Protein AF-A0A960ZV33-F1 (afdb_monomer_lite)

Sequence (468 aa):
MAAPETHPREHVETIKRLLEHYEEGFAFIKELVQNADDALKDSVESGRLHLQWHLPLTNSGFENPLLQGPALIVVNDGPFTKRDRDGLMRMGMGSKAGDDDRIGRFGLGMKAVFHVCEAFFFLESGGDATLRELFCPWHPHQYTEWDINRESPDWKAIDNQVRNMVPHFEKWFAVWIPLRRKKIVHNKKKKKNGDFAYPGDSAVCPPELISAINHQSPTLAQALIFLKNLRTVSFCDGNTLREFVHDPAAKTISPGTRYQQITLPNQPELAEEWKAKPSWPKVFELTNTGGHSVPDKAKWKGAVAVTASKADRVGSLRVFWNVFLPVGKRPAVDETLKSFGWNLNLFLHGYFFLSEDRTSVHGASDGFRDAGEDDPKRIKIAWNKALATSSNGLLPMVPKALGKCFEEESFSNDQIKAVITCLKASDWFGIYQQHVCQTHSLVRNLNVGGWKWRLIESTISKLVFPKF

Foldseek 3Di:
DPDPFFDLVVLVVVLVVLLVLEDFDDLLVLVLLQLQLLLQPVQADAKEKEWEFDAQDDPLVDPQPLPNFTKIKIKILGDDDLVNVVVAQVLSGDDDPPCLLFDDDRHSSVSNLVSFAQKKWKAKQPLPLSRTDIGHSCPPPPDVSNDDDSPDCNVVSVNVVVCVVCVPRPIMIMMIGRTAAPVSDPDWDADPVRHGNGCGVDPFQDVVNVCSVPVCPVFPLVLCVLRRNYFKYWYYRPPDIDIWGQDPVQCDIPPAKHKFKDKFPFDQVVVVVLQPDPLADWHWDQDPVGIDIHGDPFGLIWMKMKMKGFAPAWEWEFEAEDASTGFADGGLATDIQHPLRMYIYIYTYGSADADSSRRGGPCLVQLLPQDDPPDSCRSRSVVNNCQDQPCSHRLCCVQVRVVVVCVVVVPDPVSSVSNVVSCCPRPSCVSCQQRNPVFWEWEWDQDPVGTDTDIDTPPDSDRDDDDD

Structure (mmCIF, N/CA/C/O backbone):
data_AF-A0A960ZV33-F1
#
_entry.id   AF-A0A960ZV33-F1
#
loop_
_atom_site.group_PDB
_atom_site.id
_atom_site.type_symbol
_atom_site.label_atom_id
_atom_site.label_alt_id
_atom_site.label_comp_id
_atom_site.label_asym_id
_atom_site.label_entity_id
_atom_site.label_seq_id
_atom_site.pdbx_PDB_ins_code
_atom_site.Cartn_x
_atom_site.Cartn_y
_atom_site.Cartn_z
_atom_site.occupancy
_atom_site.B_iso_or_equiv
_atom_site.auth_seq_id
_atom_site.auth_comp_id
_atom_site.auth_asym_id
_atom_site.auth_atom_id
_atom_site.pdbx_PDB_model_num
ATOM 1 N N . MET A 1 1 ? 41.469 -5.673 -0.959 1.00 28.66 1 MET A N 1
ATOM 2 C CA . MET A 1 1 ? 40.851 -6.876 -1.557 1.00 28.66 1 MET A CA 1
ATOM 3 C C . MET A 1 1 ? 39.521 -6.455 -2.147 1.00 28.66 1 MET A C 1
ATOM 5 O O . MET A 1 1 ? 38.685 -5.969 -1.395 1.00 28.66 1 MET A O 1
ATOM 9 N N . ALA A 1 2 ? 39.369 -6.535 -3.470 1.00 26.11 2 ALA A N 1
ATOM 10 C CA . ALA A 1 2 ? 38.078 -6.315 -4.116 1.00 26.11 2 ALA A CA 1
ATOM 11 C C . ALA A 1 2 ? 37.074 -7.343 -3.572 1.00 26.11 2 ALA A C 1
ATOM 13 O O . ALA A 1 2 ? 37.441 -8.500 -3.352 1.00 26.11 2 ALA A O 1
ATOM 14 N N . ALA A 1 3 ? 35.846 -6.912 -3.282 1.00 29.03 3 ALA A N 1
ATOM 15 C CA . ALA A 1 3 ? 34.783 -7.839 -2.919 1.00 29.03 3 ALA A CA 1
ATOM 16 C C . ALA A 1 3 ? 34.574 -8.820 -4.090 1.00 29.03 3 ALA A C 1
ATOM 18 O O . ALA A 1 3 ? 34.595 -8.365 -5.233 1.00 29.03 3 ALA A O 1
ATOM 19 N N . PRO A 1 4 ? 34.415 -10.132 -3.842 1.00 32.53 4 PRO A N 1
ATOM 20 C CA . PRO A 1 4 ? 34.131 -11.077 -4.914 1.00 32.53 4 PRO A CA 1
ATOM 21 C C . PRO A 1 4 ? 32.838 -10.651 -5.615 1.00 32.53 4 PRO A C 1
ATOM 23 O O . PRO A 1 4 ? 31.814 -10.460 -4.955 1.00 32.53 4 PRO A O 1
ATOM 26 N N . GLU A 1 5 ? 32.911 -10.452 -6.931 1.00 39.81 5 GLU A N 1
ATOM 27 C CA . GLU A 1 5 ? 31.742 -10.220 -7.774 1.00 39.81 5 GLU A CA 1
ATOM 28 C C . GLU A 1 5 ? 30.816 -11.432 -7.637 1.00 39.81 5 GLU A C 1
ATOM 30 O O . GLU A 1 5 ? 31.175 -12.558 -7.978 1.00 39.81 5 GLU A O 1
ATOM 35 N N . THR A 1 6 ? 29.642 -11.215 -7.054 1.00 49.53 6 THR A N 1
ATOM 36 C CA . THR A 1 6 ? 28.584 -12.219 -6.951 1.00 49.53 6 THR A CA 1
ATOM 37 C C . THR A 1 6 ? 28.122 -12.587 -8.359 1.00 49.53 6 THR A C 1
ATOM 39 O O . THR A 1 6 ? 27.798 -11.716 -9.170 1.00 49.53 6 THR A O 1
ATOM 42 N N . HIS A 1 7 ? 28.116 -13.880 -8.675 1.00 55.59 7 HIS A N 1
ATOM 43 C CA . HIS A 1 7 ? 27.874 -14.356 -10.037 1.00 55.59 7 HIS A CA 1
ATOM 44 C C . HIS A 1 7 ? 26.389 -14.133 -10.414 1.00 55.59 7 HIS A C 1
ATOM 46 O O . HIS A 1 7 ? 25.521 -14.474 -9.610 1.00 55.59 7 HIS A O 1
ATOM 52 N N . PRO A 1 8 ? 26.026 -13.660 -11.628 1.00 61.53 8 PRO A N 1
ATOM 53 C CA . PRO A 1 8 ? 24.629 -13.337 -11.986 1.00 61.53 8 PRO A CA 1
ATOM 54 C C . PRO A 1 8 ? 23.612 -14.481 -11.786 1.00 61.53 8 PRO A C 1
ATOM 56 O O . PRO A 1 8 ? 22.439 -14.265 -11.486 1.00 61.53 8 PRO A O 1
ATOM 59 N N . ARG A 1 9 ? 24.069 -15.739 -11.874 1.00 64.00 9 ARG A N 1
ATOM 60 C CA . ARG A 1 9 ? 23.266 -16.931 -11.528 1.00 64.00 9 ARG A CA 1
ATOM 61 C C . ARG A 1 9 ? 22.828 -16.959 -10.059 1.00 64.00 9 ARG A C 1
ATOM 63 O O . ARG A 1 9 ? 21.682 -17.306 -9.785 1.00 64.00 9 ARG A O 1
ATOM 70 N N . GLU A 1 10 ? 23.696 -16.558 -9.136 1.00 65.12 10 GLU A N 1
ATOM 71 C CA . GLU A 1 10 ? 23.381 -16.475 -7.705 1.00 65.12 10 GLU A CA 1
ATOM 72 C C . GLU A 1 10 ? 22.340 -15.380 -7.432 1.00 65.12 10 GLU A C 1
ATOM 74 O O . GLU A 1 10 ? 21.482 -15.542 -6.561 1.00 65.12 10 GLU A O 1
ATOM 79 N N . HIS A 1 11 ? 22.339 -14.293 -8.215 1.00 66.75 11 HIS A N 1
ATOM 80 C CA . HIS A 1 11 ? 21.313 -13.246 -8.113 1.00 66.75 11 HIS A CA 1
ATOM 81 C C . HIS A 1 11 ? 19.944 -13.769 -8.534 1.00 66.75 11 HIS A C 1
ATOM 83 O O . HIS A 1 11 ? 18.959 -13.560 -7.826 1.00 66.75 11 HIS A O 1
ATOM 89 N N . VAL A 1 12 ? 19.879 -14.500 -9.650 1.00 73.38 12 VAL A N 1
ATOM 90 C CA . VAL A 1 12 ? 18.640 -15.138 -10.117 1.00 73.38 12 VAL A CA 1
ATOM 91 C C . VAL A 1 12 ? 18.127 -16.153 -9.092 1.00 73.38 12 VAL A C 1
ATOM 93 O O . VAL A 1 12 ? 16.929 -16.185 -8.809 1.00 73.38 12 VAL A O 1
ATOM 96 N N . GLU A 1 13 ? 19.003 -16.970 -8.505 1.00 72.19 13 GLU A N 1
ATOM 97 C CA . GLU A 1 13 ? 18.625 -17.912 -7.442 1.00 72.19 13 GLU A CA 1
ATOM 98 C C . GLU A 1 13 ? 18.140 -17.204 -6.176 1.00 72.19 13 GLU A C 1
ATOM 100 O O . GLU A 1 13 ? 17.142 -17.617 -5.586 1.00 72.19 13 GLU A O 1
ATOM 105 N N . THR A 1 14 ? 18.778 -16.097 -5.802 1.00 70.06 14 THR A N 1
ATOM 106 C CA . THR A 1 14 ? 18.346 -15.267 -4.673 1.00 70.06 14 THR A CA 1
ATOM 107 C C . THR A 1 14 ? 16.964 -14.678 -4.925 1.00 70.06 14 THR A C 1
ATOM 109 O O . THR A 1 14 ? 16.094 -14.767 -4.062 1.00 70.06 14 THR A O 1
ATOM 112 N N . ILE A 1 15 ? 16.717 -14.126 -6.118 1.00 72.81 15 ILE A N 1
ATOM 113 C CA . ILE A 1 15 ? 15.390 -13.631 -6.501 1.00 72.81 15 ILE A CA 1
ATOM 114 C C . ILE A 1 15 ? 14.369 -14.768 -6.426 1.00 72.81 15 ILE A C 1
ATOM 116 O O . ILE A 1 15 ? 13.305 -14.574 -5.849 1.00 72.81 15 ILE A O 1
ATOM 120 N N . LYS A 1 16 ? 14.681 -15.968 -6.932 1.00 73.31 16 LYS A N 1
ATOM 121 C CA . LYS A 1 16 ? 13.770 -17.123 -6.843 1.00 73.31 16 LYS A CA 1
ATOM 122 C C . LYS A 1 16 ? 13.408 -17.467 -5.397 1.00 73.31 16 LYS A C 1
ATOM 124 O O . LYS A 1 16 ? 12.221 -17.553 -5.102 1.00 73.31 16 LYS A O 1
ATOM 129 N N . ARG A 1 17 ? 14.399 -17.589 -4.507 1.00 71.31 17 ARG A N 1
ATOM 130 C CA . ARG A 1 17 ? 14.173 -17.867 -3.076 1.00 71.31 17 ARG A CA 1
ATOM 131 C C . ARG A 1 17 ? 13.356 -16.766 -2.402 1.00 71.31 17 ARG A C 1
ATOM 133 O O . ARG A 1 17 ? 12.457 -17.056 -1.622 1.00 71.31 17 ARG A O 1
ATOM 140 N N . LEU A 1 18 ? 13.608 -15.500 -2.736 1.00 69.31 18 LEU A N 1
ATOM 141 C CA . LEU A 1 18 ? 12.805 -14.388 -2.226 1.00 69.31 18 LEU A CA 1
ATOM 142 C C . LEU A 1 18 ? 11.348 -14.513 -2.683 1.00 69.31 18 LEU A C 1
ATOM 144 O O . LEU A 1 18 ? 10.448 -14.487 -1.851 1.00 69.31 18 LEU A O 1
ATOM 148 N N . LEU A 1 19 ? 11.106 -14.725 -3.979 1.00 71.44 19 LEU A N 1
ATOM 149 C CA . LEU A 1 19 ? 9.758 -14.877 -4.541 1.00 71.44 19 LEU A CA 1
ATOM 150 C C . LEU A 1 19 ? 8.978 -16.063 -3.939 1.00 71.44 19 LEU A C 1
ATOM 152 O O . LEU A 1 19 ? 7.749 -16.055 -3.963 1.00 71.44 19 LEU A O 1
ATOM 156 N N . GLU A 1 20 ? 9.642 -17.079 -3.382 1.00 68.94 20 GLU A N 1
ATOM 157 C CA . GLU A 1 20 ? 8.961 -18.164 -2.658 1.00 68.94 20 GLU A CA 1
ATOM 158 C C . GLU A 1 20 ? 8.242 -17.671 -1.396 1.00 68.94 20 GLU A C 1
ATOM 160 O O . GLU A 1 20 ? 7.200 -18.229 -1.044 1.00 68.94 20 GLU A O 1
ATOM 165 N N . HIS A 1 21 ? 8.724 -16.594 -0.781 1.00 62.78 21 HIS A N 1
ATOM 166 C CA . HIS A 1 21 ? 8.163 -16.010 0.438 1.00 62.78 21 HIS A CA 1
ATOM 167 C C . HIS A 1 21 ? 7.150 -14.891 0.154 1.00 62.78 21 HIS A C 1
ATOM 169 O O . HIS A 1 21 ? 6.377 -14.524 1.034 1.00 62.78 21 HIS A O 1
ATOM 175 N N . TYR A 1 22 ? 7.103 -14.378 -1.080 1.00 63.88 22 TYR A N 1
ATOM 176 C CA . TYR A 1 22 ? 6.118 -13.382 -1.496 1.00 63.88 22 TYR A CA 1
ATOM 177 C C . TYR A 1 22 ? 4.822 -14.016 -2.003 1.00 63.88 22 TYR A C 1
ATOM 179 O O . TYR A 1 22 ? 4.771 -15.135 -2.532 1.00 63.88 22 TYR A O 1
ATOM 187 N N . GLU A 1 23 ? 3.739 -13.258 -1.853 1.00 65.25 23 GLU A N 1
ATOM 188 C CA . GLU A 1 23 ? 2.491 -13.567 -2.529 1.00 65.25 23 GLU A CA 1
ATOM 189 C C . GLU A 1 23 ? 2.651 -13.401 -4.048 1.00 65.25 23 GLU A C 1
ATOM 191 O O . GLU A 1 23 ? 3.175 -12.399 -4.532 1.00 65.25 23 GLU A O 1
ATOM 196 N N . GLU A 1 24 ? 2.183 -14.400 -4.800 1.00 68.88 24 GLU A N 1
ATOM 197 C CA . GLU A 1 24 ? 2.269 -14.390 -6.257 1.00 68.88 24 GLU A CA 1
ATOM 198 C C . GLU A 1 24 ? 1.429 -13.274 -6.896 1.00 68.88 24 GLU A C 1
ATOM 200 O O . GLU A 1 24 ? 0.424 -12.813 -6.356 1.00 68.88 24 GLU A O 1
ATOM 205 N N . GLY A 1 25 ? 1.805 -12.893 -8.117 1.00 75.81 25 GLY A N 1
ATOM 206 C CA . GLY A 1 25 ? 1.062 -11.920 -8.911 1.00 75.81 25 GLY A CA 1
ATOM 207 C C . GLY A 1 25 ? 1.414 -10.485 -8.534 1.00 75.81 25 GLY A C 1
ATOM 208 O O . GLY A 1 25 ? 2.584 -10.112 -8.556 1.00 75.81 25 GLY A O 1
ATOM 209 N N . PHE A 1 26 ? 0.398 -9.672 -8.242 1.00 78.69 26 PHE A N 1
ATOM 210 C CA . PHE A 1 26 ? 0.506 -8.212 -8.126 1.00 78.69 26 PHE A CA 1
ATOM 211 C C . PHE A 1 26 ? 0.553 -7.692 -6.678 1.00 78.69 26 PHE A C 1
ATOM 213 O O . PHE A 1 26 ? 0.363 -6.502 -6.438 1.00 78.69 26 PHE A O 1
ATOM 220 N N . ALA A 1 27 ? 0.845 -8.548 -5.695 1.00 75.38 27 ALA A N 1
ATOM 221 C CA . ALA A 1 27 ? 0.938 -8.140 -4.287 1.00 75.38 27 ALA A CA 1
ATOM 222 C C . ALA A 1 27 ? 2.022 -7.070 -4.024 1.00 75.38 27 ALA A C 1
ATOM 224 O O . ALA A 1 27 ? 1.921 -6.291 -3.075 1.00 75.38 27 ALA A O 1
ATOM 225 N N . PHE A 1 28 ? 3.025 -6.975 -4.905 1.00 79.88 28 PHE A N 1
ATOM 226 C CA . PHE A 1 28 ? 4.105 -5.986 -4.843 1.00 79.88 28 PHE A CA 1
ATOM 227 C C . PHE A 1 28 ? 3.647 -4.530 -5.039 1.00 79.88 28 PHE A C 1
ATOM 229 O O . PHE A 1 28 ? 4.428 -3.617 -4.788 1.00 79.88 28 PHE A O 1
ATOM 236 N N . ILE A 1 29 ? 2.401 -4.272 -5.457 1.00 84.12 29 ILE A N 1
ATOM 237 C CA . ILE A 1 29 ? 1.885 -2.901 -5.639 1.00 84.12 29 ILE A CA 1
ATOM 238 C C . ILE A 1 29 ? 1.991 -2.084 -4.349 1.00 84.12 29 ILE A C 1
ATOM 240 O O . ILE A 1 29 ? 2.343 -0.907 -4.388 1.00 84.12 29 ILE A O 1
ATOM 244 N N . LYS A 1 30 ? 1.762 -2.720 -3.196 1.00 79.56 30 LYS A N 1
ATOM 245 C CA . LYS A 1 30 ? 1.948 -2.099 -1.879 1.00 79.56 30 LYS A CA 1
ATOM 246 C C . LYS A 1 30 ? 3.377 -1.566 -1.693 1.00 79.56 30 LYS A C 1
ATOM 248 O O . LYS A 1 30 ? 3.579 -0.489 -1.143 1.00 79.56 30 LYS A O 1
ATOM 253 N N . GLU A 1 31 ? 4.370 -2.296 -2.183 1.00 80.25 31 GLU A N 1
ATOM 254 C CA . GLU A 1 31 ? 5.774 -1.891 -2.102 1.00 80.25 31 GLU A CA 1
ATOM 255 C C . GLU A 1 31 ? 6.085 -0.739 -3.071 1.00 80.25 31 GLU 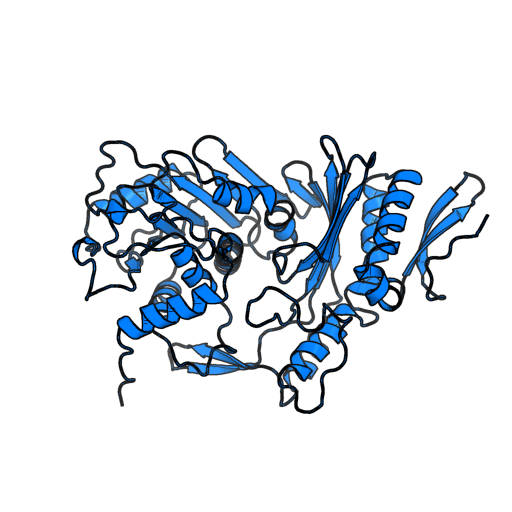A C 1
ATOM 257 O O . GLU A 1 31 ? 6.812 0.179 -2.712 1.00 80.25 31 GLU A O 1
ATOM 262 N N . LEU A 1 32 ? 5.482 -0.722 -4.267 1.00 85.69 32 LEU A N 1
ATOM 263 C CA . LEU A 1 32 ? 5.616 0.402 -5.205 1.00 85.69 32 LEU A CA 1
ATOM 264 C C . LEU A 1 32 ? 5.034 1.702 -4.642 1.00 85.69 32 LEU A C 1
ATOM 266 O O . LEU A 1 32 ? 5.642 2.760 -4.785 1.00 85.69 32 LEU A O 1
ATOM 270 N N . VAL A 1 33 ? 3.884 1.618 -3.970 1.00 86.00 33 VAL A N 1
ATOM 271 C CA . VAL A 1 33 ? 3.261 2.761 -3.287 1.00 86.00 33 VAL A CA 1
ATOM 272 C C . VAL A 1 33 ? 4.157 3.289 -2.168 1.00 86.00 33 VAL A C 1
ATOM 274 O O . VAL A 1 33 ? 4.353 4.497 -2.069 1.00 86.00 33 VAL A O 1
ATOM 277 N N . GLN A 1 34 ? 4.745 2.402 -1.360 1.00 81.50 34 GLN A N 1
ATOM 278 C CA . GLN A 1 34 ? 5.697 2.804 -0.319 1.00 81.50 34 GLN A CA 1
ATOM 279 C C . GLN A 1 34 ? 6.965 3.430 -0.906 1.00 81.50 34 GLN A C 1
ATOM 281 O O . GLN A 1 34 ? 7.406 4.462 -0.411 1.00 81.50 34 GLN A O 1
ATOM 286 N N . ASN A 1 35 ? 7.517 2.862 -1.983 1.00 83.38 35 ASN A N 1
ATOM 287 C CA . ASN A 1 35 ? 8.681 3.429 -2.666 1.00 83.38 35 ASN A CA 1
ATOM 288 C C . ASN A 1 35 ? 8.390 4.836 -3.201 1.00 83.38 35 ASN A C 1
ATOM 290 O O . ASN A 1 35 ? 9.235 5.718 -3.068 1.00 83.38 35 ASN A O 1
ATOM 294 N N . ALA A 1 36 ? 7.200 5.056 -3.768 1.00 87.25 36 ALA A N 1
ATOM 295 C CA . ALA A 1 36 ? 6.769 6.377 -4.212 1.00 87.25 36 ALA A CA 1
ATOM 296 C C . ALA A 1 36 ? 6.655 7.354 -3.030 1.00 87.25 36 ALA A C 1
ATOM 298 O O . ALA A 1 36 ? 7.245 8.430 -3.076 1.00 87.25 36 ALA A O 1
ATOM 299 N N . ASP A 1 37 ? 5.982 6.966 -1.939 1.00 86.00 37 ASP A N 1
ATOM 300 C CA . ASP A 1 37 ? 5.900 7.788 -0.721 1.00 86.00 37 ASP A CA 1
ATOM 301 C C . ASP A 1 37 ? 7.290 8.154 -0.180 1.00 86.00 37 ASP A C 1
ATOM 303 O O . ASP A 1 37 ? 7.542 9.296 0.201 1.00 86.00 37 ASP A O 1
ATOM 307 N N . ASP A 1 38 ? 8.225 7.204 -0.188 1.00 81.31 38 ASP A N 1
ATOM 308 C CA . ASP A 1 38 ? 9.595 7.414 0.268 1.00 81.31 38 ASP A CA 1
ATOM 309 C C . ASP A 1 38 ? 10.442 8.273 -0.684 1.00 81.31 38 ASP A C 1
ATOM 311 O O . ASP A 1 38 ? 11.371 8.933 -0.207 1.00 81.31 38 ASP A O 1
ATOM 315 N N . ALA A 1 39 ? 10.171 8.267 -1.989 1.00 81.19 39 ALA A N 1
ATOM 316 C CA . ALA A 1 39 ? 10.852 9.123 -2.964 1.00 81.19 39 ALA A CA 1
ATOM 317 C C . ALA A 1 39 ? 10.392 10.587 -2.853 1.00 81.19 39 ALA A C 1
ATOM 319 O O . ALA A 1 39 ? 11.170 11.512 -3.069 1.00 81.19 39 ALA A O 1
ATOM 320 N N . LEU A 1 40 ? 9.149 10.799 -2.424 1.00 83.44 40 LEU A N 1
ATOM 321 C CA . LEU A 1 40 ? 8.485 12.101 -2.353 1.00 83.44 40 LEU A CA 1
ATOM 322 C C . LEU A 1 40 ? 8.765 12.881 -1.057 1.00 83.44 40 LEU A C 1
ATOM 324 O O . LEU A 1 40 ? 8.007 13.776 -0.701 1.00 83.44 40 LEU A O 1
ATOM 328 N N . LYS A 1 41 ? 9.845 12.571 -0.330 1.00 72.56 41 LYS A N 1
ATOM 329 C CA . LYS A 1 41 ? 10.150 13.158 0.996 1.00 72.56 41 LYS A CA 1
ATOM 330 C C . LYS A 1 41 ? 10.222 14.684 1.036 1.00 72.56 41 LYS A C 1
ATOM 332 O O . LYS A 1 41 ? 9.937 15.251 2.086 1.00 72.56 41 LYS A O 1
ATOM 337 N N . ASP A 1 42 ? 10.576 15.310 -0.080 1.00 67.44 42 ASP A N 1
ATOM 338 C CA . ASP A 1 42 ? 10.672 16.767 -0.202 1.00 67.44 42 ASP A CA 1
ATOM 339 C C . ASP A 1 42 ? 9.448 17.378 -0.917 1.00 67.44 42 ASP A C 1
ATOM 341 O O . ASP A 1 42 ? 9.293 18.598 -0.962 1.00 67.44 42 ASP A O 1
ATOM 345 N N . SER A 1 43 ? 8.542 16.538 -1.430 1.00 63.03 43 SER A N 1
ATOM 346 C CA . SER A 1 43 ? 7.281 16.928 -2.070 1.00 63.03 43 SER A CA 1
ATOM 347 C C . SER A 1 43 ? 6.199 17.085 -1.007 1.00 63.03 43 SER A C 1
ATOM 349 O O . SER A 1 43 ? 5.275 16.276 -0.889 1.00 63.03 43 SER A O 1
ATOM 351 N N . VAL A 1 44 ? 6.341 18.109 -0.167 1.00 56.41 44 VAL A N 1
ATOM 352 C CA . VAL A 1 44 ? 5.366 18.362 0.892 1.00 56.41 44 VAL A CA 1
ATOM 353 C C . VAL A 1 44 ? 4.036 18.746 0.223 1.00 56.41 44 VAL A C 1
ATOM 355 O O . VAL A 1 44 ? 3.969 19.679 -0.568 1.00 56.41 44 VAL A O 1
ATOM 358 N N . GLU A 1 45 ? 2.979 18.000 0.550 1.00 64.56 45 GLU A N 1
ATOM 359 C CA . GLU A 1 45 ? 1.555 18.330 0.334 1.00 64.56 45 GLU A CA 1
ATOM 360 C C . GLU A 1 45 ? 0.861 17.910 -0.973 1.00 64.56 45 GLU A C 1
ATOM 362 O O . GLU A 1 45 ? -0.364 17.998 -1.018 1.00 64.56 45 GLU A O 1
ATOM 367 N N . SER A 1 46 ? 1.541 17.378 -1.996 1.00 79.25 46 SER A N 1
ATOM 368 C CA . SER A 1 46 ? 0.833 17.028 -3.249 1.00 79.25 46 SER A CA 1
ATOM 369 C C . SER A 1 46 ? 1.321 15.800 -4.012 1.00 79.25 46 SER A C 1
ATOM 371 O O . SER A 1 46 ? 0.843 15.583 -5.122 1.00 79.25 46 SER A O 1
ATOM 373 N N . GLY A 1 47 ? 2.191 14.978 -3.415 1.00 91.19 47 GLY A N 1
ATOM 374 C CA . GLY A 1 47 ? 2.814 13.840 -4.090 1.00 91.19 47 GLY A CA 1
ATOM 375 C C . GLY A 1 47 ? 1.818 12.892 -4.767 1.00 91.19 47 GLY A C 1
ATOM 376 O O . GLY A 1 47 ? 0.765 12.551 -4.201 1.00 91.19 47 GLY A O 1
ATOM 377 N N . ARG A 1 48 ? 2.158 12.447 -5.977 1.00 93.00 48 ARG A N 1
ATOM 378 C CA . ARG A 1 48 ? 1.282 11.679 -6.867 1.00 93.00 48 ARG A CA 1
ATOM 379 C C . ARG A 1 48 ? 1.969 10.422 -7.373 1.00 93.00 48 ARG A C 1
ATOM 381 O O . ARG A 1 48 ? 3.153 10.402 -7.694 1.00 93.00 48 ARG A O 1
ATOM 388 N N . LEU A 1 49 ? 1.176 9.369 -7.505 1.00 93.56 49 LEU A N 1
ATOM 389 C CA . LEU A 1 49 ? 1.565 8.109 -8.115 1.00 93.56 49 LEU A CA 1
ATOM 390 C C . LEU A 1 49 ? 0.505 7.720 -9.142 1.00 93.56 49 LEU A C 1
ATOM 392 O O . LEU A 1 49 ? -0.680 7.628 -8.829 1.00 93.56 49 LEU A O 1
ATOM 396 N N . HIS A 1 50 ? 0.939 7.474 -10.367 1.00 94.56 50 HIS A N 1
ATOM 397 C CA . HIS A 1 50 ? 0.115 6.986 -11.456 1.00 94.56 50 HIS A CA 1
ATOM 398 C C . HIS A 1 50 ? 0.571 5.585 -11.857 1.00 94.56 50 HIS A C 1
ATOM 400 O O . HIS A 1 50 ? 1.756 5.343 -12.092 1.00 94.56 50 HIS A O 1
ATOM 406 N N . LEU A 1 51 ? -0.374 4.655 -11.937 1.00 94.38 51 LEU A N 1
ATOM 407 C CA . LEU A 1 51 ? -0.172 3.319 -12.473 1.00 94.38 51 LEU A CA 1
ATOM 408 C C . LEU A 1 51 ? -1.007 3.170 -13.741 1.00 94.38 51 LEU A C 1
ATOM 410 O O . LEU A 1 51 ? -2.191 3.497 -13.754 1.00 94.38 51 LEU A O 1
ATOM 414 N N . GLN A 1 52 ? -0.432 2.595 -14.786 1.00 94.69 52 GLN A N 1
ATOM 415 C CA . GLN A 1 52 ? -1.180 2.276 -15.994 1.00 94.69 52 GLN A CA 1
ATOM 416 C C . GLN A 1 52 ? -0.842 0.879 -16.485 1.00 94.69 52 GLN A C 1
ATOM 418 O O . GLN A 1 52 ? 0.322 0.546 -16.711 1.00 94.69 52 GLN A O 1
ATOM 423 N N . TRP A 1 53 ? -1.878 0.071 -16.703 1.00 95.19 53 TRP A N 1
ATOM 424 C CA . TRP A 1 53 ? -1.754 -1.065 -17.600 1.00 95.19 53 TRP A CA 1
ATOM 425 C C . TRP A 1 53 ? -1.738 -0.542 -19.036 1.00 95.19 53 TRP A C 1
ATOM 427 O O . TRP A 1 53 ? -2.690 0.080 -19.512 1.00 95.19 53 TRP A O 1
ATOM 437 N N . HIS A 1 54 ? -0.615 -0.749 -19.705 1.00 92.06 54 HIS A N 1
ATOM 438 C CA . HIS A 1 54 ? -0.364 -0.284 -21.055 1.00 92.06 54 HIS A CA 1
ATOM 439 C C . HIS A 1 54 ? -0.371 -1.470 -22.010 1.00 92.06 54 HIS A C 1
ATOM 441 O O . HIS A 1 54 ? 0.377 -2.427 -21.817 1.00 92.06 54 HIS A O 1
ATOM 447 N N . LEU A 1 55 ? -1.183 -1.381 -23.060 1.00 89.62 55 LEU A N 1
ATOM 448 C CA . LEU A 1 55 ? -1.122 -2.265 -24.215 1.00 89.62 55 LEU A CA 1
ATOM 449 C C . LEU A 1 55 ? -0.520 -1.464 -25.380 1.00 89.62 55 LEU A C 1
ATOM 451 O O . LEU A 1 55 ? -1.129 -0.471 -25.784 1.00 89.62 55 LEU A O 1
ATOM 455 N N . PRO A 1 56 ? 0.655 -1.842 -25.912 1.00 79.56 56 PRO A N 1
ATOM 456 C CA . PRO A 1 56 ? 1.263 -1.099 -27.004 1.00 79.56 56 PRO A CA 1
ATOM 457 C C . PRO A 1 56 ? 0.406 -1.201 -28.264 1.00 79.56 56 PRO A C 1
ATOM 459 O O . PRO A 1 56 ? -0.120 -2.265 -28.600 1.00 79.56 56 PRO A O 1
ATOM 462 N N . LEU A 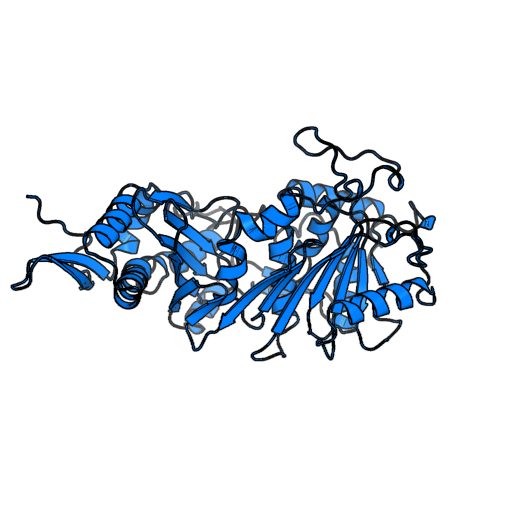1 57 ? 0.289 -0.079 -28.973 1.00 70.12 57 LEU A N 1
ATOM 463 C CA . LEU A 1 57 ? -0.360 -0.029 -30.278 1.00 70.12 57 LEU A CA 1
ATOM 464 C C . LEU A 1 57 ? 0.452 -0.825 -31.308 1.00 70.12 57 LEU A C 1
ATOM 466 O O . LEU A 1 57 ? 1.679 -0.926 -31.225 1.00 70.12 57 LEU A O 1
ATOM 470 N N . THR A 1 58 ? -0.225 -1.344 -32.331 1.00 60.09 58 THR A N 1
ATOM 471 C CA . THR A 1 58 ? 0.447 -1.838 -33.539 1.00 60.09 58 THR A CA 1
ATOM 472 C C . THR A 1 58 ? 1.297 -0.713 -34.133 1.00 60.09 58 THR A C 1
ATOM 474 O O . THR A 1 58 ? 0.774 0.373 -34.370 1.00 60.09 58 THR A O 1
ATOM 477 N N . ASN A 1 59 ? 2.586 -0.974 -34.379 1.00 59.91 59 ASN A N 1
ATOM 478 C CA . ASN A 1 59 ? 3.588 0.003 -34.836 1.00 59.91 59 ASN A CA 1
ATOM 479 C C . ASN A 1 59 ? 3.971 1.081 -33.805 1.00 59.91 59 ASN A C 1
ATOM 481 O O . ASN A 1 59 ? 4.253 2.216 -34.177 1.00 59.91 59 ASN A O 1
ATOM 485 N N . SER A 1 60 ? 4.061 0.727 -32.520 1.00 69.50 60 SER A N 1
ATOM 486 C CA . SER A 1 60 ? 4.550 1.611 -31.445 1.00 69.50 60 SER A CA 1
ATOM 487 C C . SER A 1 60 ? 5.980 2.152 -31.634 1.00 69.50 60 SER A C 1
ATOM 489 O O . SER A 1 60 ? 6.440 2.937 -30.813 1.00 69.50 60 SER A O 1
ATOM 491 N N . GLY A 1 61 ? 6.700 1.714 -32.673 1.00 74.25 61 GLY A N 1
ATOM 492 C CA . GLY A 1 61 ? 8.087 2.100 -32.938 1.00 74.25 61 GLY A CA 1
ATOM 493 C C . GLY A 1 61 ? 9.103 1.465 -31.989 1.00 74.25 61 GLY A C 1
ATOM 494 O O . GLY A 1 61 ? 10.266 1.841 -32.040 1.00 74.25 61 GLY A O 1
ATOM 495 N N . PHE A 1 62 ? 8.676 0.519 -31.141 1.00 89.38 62 PHE A N 1
ATOM 496 C CA . PHE A 1 62 ? 9.568 -0.165 -30.209 1.00 89.38 62 PHE A CA 1
ATOM 497 C C . PHE A 1 62 ? 10.360 -1.280 -30.898 1.00 89.38 62 PHE A C 1
ATOM 499 O O . PHE A 1 62 ? 9.775 -2.231 -31.431 1.00 89.38 62 PHE A O 1
ATOM 506 N N . GLU A 1 63 ? 11.683 -1.201 -30.822 1.00 90.88 63 GLU A N 1
ATOM 507 C CA . GLU A 1 63 ? 12.605 -2.205 -31.358 1.00 90.88 63 GLU A CA 1
ATOM 508 C C . GLU A 1 63 ? 12.861 -3.316 -30.338 1.00 90.88 63 GLU A C 1
ATOM 510 O O . GLU A 1 63 ? 12.800 -4.499 -30.685 1.00 90.88 63 GLU A O 1
ATOM 515 N N . ASN A 1 64 ? 13.071 -2.961 -29.066 1.00 92.62 64 ASN A N 1
ATOM 516 C CA . ASN A 1 64 ? 13.347 -3.941 -28.024 1.00 92.62 64 ASN A CA 1
ATOM 517 C C . ASN A 1 64 ? 12.152 -4.897 -27.812 1.00 92.62 64 ASN A C 1
ATOM 519 O O . ASN A 1 64 ? 11.028 -4.450 -27.538 1.00 92.62 64 ASN A O 1
ATOM 523 N N . PRO A 1 65 ? 12.367 -6.227 -27.849 1.00 92.38 65 PRO A N 1
ATOM 524 C CA . PRO A 1 65 ? 11.289 -7.206 -27.744 1.00 92.38 65 PRO A CA 1
ATOM 525 C C . PRO A 1 65 ? 10.519 -7.118 -26.422 1.00 92.38 65 PRO A C 1
ATOM 527 O O . PRO A 1 65 ? 9.333 -7.461 -26.400 1.00 92.38 65 PRO A O 1
ATOM 530 N N . LEU A 1 66 ? 11.131 -6.640 -25.331 1.00 93.31 66 LEU A N 1
ATOM 531 C CA . LEU A 1 66 ? 10.454 -6.438 -24.046 1.00 93.31 66 LEU A CA 1
ATOM 532 C C . LEU A 1 66 ? 9.363 -5.359 -24.128 1.00 93.31 66 LEU A C 1
ATOM 534 O O . LEU A 1 66 ? 8.325 -5.505 -23.488 1.00 93.31 66 LEU A O 1
ATOM 538 N N . LEU A 1 67 ? 9.553 -4.317 -24.938 1.00 93.81 67 LEU A N 1
ATOM 539 C CA . LEU A 1 67 ? 8.639 -3.170 -25.034 1.00 93.81 67 LEU A CA 1
ATOM 540 C C . LEU A 1 67 ? 7.442 -3.423 -25.963 1.00 93.81 67 LEU A C 1
ATOM 542 O O . LEU A 1 67 ? 6.431 -2.733 -25.893 1.00 93.81 67 LEU A O 1
ATOM 546 N N . GLN A 1 68 ? 7.506 -4.461 -26.797 1.00 91.81 68 GLN A N 1
ATOM 547 C CA . GLN A 1 68 ? 6.465 -4.804 -27.776 1.00 91.81 68 GLN A CA 1
ATOM 548 C C . GLN A 1 68 ? 5.267 -5.570 -27.180 1.00 91.81 68 GLN A C 1
ATOM 550 O O . GLN A 1 68 ? 4.610 -6.348 -27.878 1.00 91.81 68 GLN A O 1
ATOM 555 N N . GLY A 1 69 ? 5.030 -5.506 -25.871 1.00 91.31 69 GLY A N 1
ATOM 556 C CA . GLY A 1 69 ? 3.933 -6.219 -25.209 1.00 91.31 69 GLY A CA 1
ATOM 557 C C . GLY A 1 69 ? 3.297 -5.433 -24.077 1.00 91.31 69 GLY A C 1
ATOM 558 O O . GLY A 1 69 ? 3.770 -4.343 -23.762 1.00 91.31 69 GLY A O 1
ATOM 559 N N . PRO A 1 70 ? 2.242 -5.987 -23.454 1.00 94.06 70 PRO A N 1
ATOM 560 C CA . PRO A 1 70 ? 1.609 -5.348 -22.316 1.00 94.06 70 PRO A CA 1
ATOM 561 C C . PRO A 1 70 ? 2.618 -5.049 -21.207 1.00 94.06 70 PRO A C 1
ATOM 563 O O . PRO A 1 70 ? 3.496 -5.866 -20.916 1.00 94.06 70 PRO A O 1
ATOM 566 N N . ALA A 1 71 ? 2.464 -3.903 -20.560 1.00 94.81 71 ALA A N 1
ATOM 567 C CA . ALA A 1 71 ? 3.316 -3.455 -19.471 1.00 94.81 71 ALA A CA 1
ATOM 568 C C . ALA A 1 71 ? 2.479 -2.868 -18.332 1.00 94.81 71 ALA A C 1
ATOM 570 O O . ALA A 1 71 ? 1.369 -2.381 -18.540 1.00 94.81 71 ALA A O 1
ATOM 571 N N . LEU A 1 72 ? 3.026 -2.899 -17.121 1.00 94.94 72 LEU A N 1
ATOM 572 C CA . LEU A 1 72 ? 2.594 -2.027 -16.036 1.00 94.94 72 LEU A CA 1
ATOM 573 C C . LEU A 1 72 ? 3.587 -0.865 -15.957 1.00 94.94 72 LEU A C 1
ATOM 575 O O . LEU A 1 72 ? 4.772 -1.082 -15.709 1.00 94.94 72 LEU A O 1
ATOM 579 N N . ILE A 1 73 ? 3.112 0.354 -16.176 1.00 96.06 73 ILE A N 1
ATOM 580 C CA . ILE A 1 73 ? 3.914 1.573 -16.059 1.00 96.06 73 ILE A CA 1
ATOM 581 C C . ILE A 1 73 ? 3.571 2.229 -14.725 1.00 96.06 73 ILE A C 1
ATOM 583 O O . ILE A 1 73 ? 2.397 2.401 -14.403 1.00 96.06 73 ILE A O 1
ATOM 587 N N . VAL A 1 74 ? 4.590 2.562 -13.938 1.00 95.31 74 VAL A N 1
ATOM 588 C CA . VAL A 1 74 ? 4.457 3.123 -12.589 1.00 95.31 74 VAL A CA 1
ATOM 589 C C . VAL A 1 74 ? 5.238 4.423 -12.547 1.00 95.31 74 VAL A C 1
ATOM 591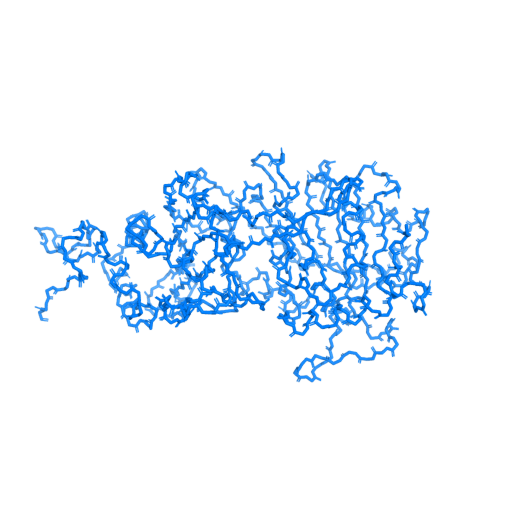 O O . VAL A 1 74 ? 6.445 4.408 -12.776 1.00 95.31 74 VAL A O 1
ATOM 594 N N . VAL A 1 75 ? 4.569 5.539 -12.274 1.00 96.31 75 VAL A N 1
ATOM 595 C CA . VAL A 1 75 ? 5.162 6.875 -12.388 1.00 96.31 75 VAL A CA 1
ATOM 596 C C . VAL A 1 75 ? 4.814 7.709 -11.176 1.00 96.31 75 VAL A C 1
ATOM 598 O O . VAL A 1 75 ? 3.642 7.856 -10.849 1.00 96.31 75 VAL A O 1
ATOM 601 N N . ASN A 1 76 ? 5.822 8.270 -10.519 1.00 94.25 76 ASN A N 1
ATOM 602 C CA . ASN A 1 76 ? 5.622 9.256 -9.458 1.00 94.25 76 ASN A CA 1
ATOM 603 C C . ASN A 1 76 ? 6.225 10.599 -9.864 1.00 94.25 76 ASN A C 1
ATOM 605 O O . ASN A 1 76 ? 7.137 10.640 -10.689 1.00 94.25 76 ASN A O 1
ATOM 609 N N . ASP A 1 77 ? 5.720 11.676 -9.275 1.00 93.75 77 ASP A N 1
ATOM 610 C CA . ASP A 1 77 ? 6.158 13.055 -9.521 1.00 93.75 77 ASP A CA 1
ATOM 611 C C . ASP A 1 77 ? 7.388 13.469 -8.686 1.00 93.75 77 ASP A C 1
ATOM 613 O O . ASP A 1 77 ? 7.699 14.651 -8.535 1.00 93.75 77 ASP A O 1
ATOM 617 N N . GLY A 1 78 ? 8.104 12.490 -8.129 1.00 88.94 78 GLY A N 1
ATOM 618 C CA . GLY A 1 78 ? 9.292 12.697 -7.314 1.00 88.94 78 GLY A CA 1
ATOM 619 C C . GLY A 1 78 ? 10.584 12.771 -8.130 1.00 88.94 78 GLY A C 1
ATOM 620 O O . GLY A 1 78 ? 10.635 12.344 -9.289 1.00 88.94 78 GLY A O 1
ATOM 621 N N . PRO A 1 79 ? 11.664 13.301 -7.528 1.00 86.75 79 PRO A N 1
ATOM 622 C CA . PRO A 1 79 ? 12.982 13.288 -8.144 1.00 86.75 79 PRO A CA 1
ATOM 623 C C . PRO A 1 79 ? 13.571 11.870 -8.166 1.00 86.75 79 PRO A C 1
ATOM 625 O O . PRO A 1 79 ? 13.271 11.036 -7.313 1.00 86.75 79 PRO A O 1
ATOM 628 N N . PHE A 1 80 ? 14.490 11.627 -9.100 1.00 88.25 80 PHE A N 1
ATOM 629 C CA . PHE A 1 80 ? 15.328 10.431 -9.118 1.00 88.25 80 PHE A CA 1
ATOM 630 C C . PHE A 1 80 ? 16.785 10.830 -9.310 1.00 88.25 80 PHE A C 1
ATOM 632 O O . PHE A 1 80 ? 17.125 11.556 -10.243 1.00 88.25 80 PHE A O 1
ATOM 639 N N . THR A 1 81 ? 17.653 10.398 -8.400 1.00 86.12 81 THR A N 1
ATOM 640 C CA . THR A 1 81 ? 19.058 10.816 -8.369 1.00 86.12 81 THR A CA 1
ATOM 641 C C . THR A 1 81 ? 20.003 9.676 -8.740 1.00 86.12 81 THR A C 1
ATOM 643 O O . THR A 1 81 ? 19.651 8.496 -8.709 1.00 86.12 81 THR A O 1
ATOM 646 N N . LYS A 1 82 ? 21.274 10.005 -9.012 1.00 85.81 82 LYS A N 1
ATOM 647 C CA . LYS A 1 82 ? 22.328 8.994 -9.236 1.00 85.81 82 LYS A CA 1
ATOM 648 C C . LYS A 1 82 ? 22.481 8.045 -8.047 1.00 85.81 82 LYS A C 1
ATOM 650 O O . LYS A 1 82 ? 22.742 6.863 -8.241 1.00 85.81 82 LYS A O 1
ATOM 655 N N . ARG A 1 83 ? 22.266 8.546 -6.825 1.00 81.00 83 ARG A N 1
ATOM 656 C CA . ARG A 1 83 ? 22.277 7.730 -5.606 1.00 81.00 83 ARG A CA 1
ATOM 657 C C . ARG A 1 83 ? 21.143 6.708 -5.610 1.00 81.00 83 ARG A C 1
ATOM 659 O O . ARG A 1 83 ? 21.380 5.560 -5.244 1.00 81.00 83 ARG A O 1
ATOM 666 N N . ASP A 1 84 ? 19.949 7.114 -6.034 1.00 82.06 84 ASP A N 1
ATOM 667 C CA . ASP A 1 84 ? 18.789 6.223 -6.127 1.00 82.06 84 ASP A CA 1
ATOM 668 C C . ASP A 1 84 ? 19.016 5.156 -7.200 1.00 82.06 84 ASP A C 1
ATOM 670 O O . ASP A 1 84 ? 18.797 3.971 -6.944 1.00 82.06 84 ASP A O 1
ATOM 674 N N . ARG A 1 85 ? 19.571 5.548 -8.356 1.00 84.56 85 ARG A N 1
ATOM 675 C CA . ARG A 1 85 ? 19.976 4.616 -9.416 1.00 84.56 85 ARG A CA 1
ATOM 676 C C . ARG A 1 85 ? 21.003 3.600 -8.932 1.00 84.56 85 ARG A C 1
ATOM 678 O O . ARG A 1 85 ? 20.831 2.403 -9.150 1.00 84.56 85 ARG A O 1
ATOM 685 N N . ASP A 1 86 ? 22.068 4.053 -8.278 1.00 79.00 86 ASP A N 1
ATOM 686 C CA . ASP A 1 86 ? 23.119 3.165 -7.774 1.00 79.00 86 ASP A CA 1
ATOM 687 C C . ASP A 1 86 ? 22.587 2.226 -6.688 1.00 79.00 86 ASP A C 1
ATOM 689 O O . ASP A 1 86 ? 22.966 1.053 -6.646 1.00 79.00 86 ASP A O 1
ATOM 693 N N . GLY A 1 87 ? 21.676 2.718 -5.843 1.00 74.56 87 GLY A N 1
ATOM 694 C CA . GLY A 1 87 ? 20.923 1.901 -4.898 1.00 74.56 87 GLY A CA 1
ATOM 695 C C . GLY A 1 87 ? 20.136 0.805 -5.613 1.00 74.56 87 GLY A C 1
ATOM 696 O O . GLY A 1 87 ? 20.336 -0.374 -5.321 1.00 74.56 87 GLY A O 1
ATOM 697 N N . LEU A 1 88 ? 19.305 1.177 -6.591 1.00 76.38 88 LEU A N 1
ATOM 698 C CA . LEU A 1 88 ? 18.477 0.255 -7.375 1.00 76.38 88 LEU A CA 1
ATOM 699 C C . LEU A 1 88 ? 19.312 -0.837 -8.065 1.00 76.38 88 LEU A C 1
ATOM 701 O O . LEU A 1 88 ? 18.967 -2.016 -7.978 1.00 76.38 88 LEU A O 1
ATOM 705 N N . MET A 1 89 ? 20.447 -0.470 -8.667 1.00 74.50 89 MET A N 1
ATOM 706 C CA . MET A 1 89 ? 21.321 -1.408 -9.383 1.00 74.50 89 MET A CA 1
ATOM 707 C C . MET A 1 89 ? 22.107 -2.342 -8.451 1.00 74.50 89 MET A C 1
ATOM 709 O O . MET A 1 89 ? 22.136 -3.553 -8.676 1.00 74.50 89 MET A O 1
ATOM 713 N N . ARG A 1 90 ? 22.715 -1.831 -7.370 1.00 64.44 90 ARG A N 1
ATOM 714 C CA . ARG A 1 90 ? 23.533 -2.655 -6.450 1.00 64.44 90 ARG A CA 1
ATOM 715 C C . ARG A 1 90 ? 22.707 -3.682 -5.676 1.00 64.44 90 ARG A C 1
ATOM 717 O O . ARG A 1 90 ? 23.209 -4.756 -5.349 1.00 64.44 90 ARG A O 1
ATOM 724 N N . MET A 1 91 ? 21.431 -3.397 -5.418 1.00 59.47 91 MET A N 1
ATOM 725 C CA . MET A 1 91 ? 20.512 -4.339 -4.761 1.00 59.47 91 MET A CA 1
ATOM 726 C C . MET A 1 91 ? 20.182 -5.562 -5.622 1.00 59.47 91 MET A C 1
ATOM 728 O O . MET A 1 91 ? 19.827 -6.613 -5.075 1.00 59.47 91 MET A O 1
ATOM 732 N N . GLY A 1 92 ? 20.337 -5.449 -6.943 1.00 50.06 92 GLY A N 1
ATOM 733 C CA . GLY A 1 92 ? 20.272 -6.586 -7.852 1.00 50.06 92 GLY A CA 1
ATOM 734 C C . GLY A 1 92 ? 21.363 -7.617 -7.618 1.00 50.06 92 GLY A C 1
ATOM 735 O O . GLY A 1 92 ? 21.125 -8.793 -7.867 1.00 50.06 92 GLY A O 1
ATOM 736 N N . MET A 1 93 ? 22.506 -7.183 -7.073 1.00 40.94 93 MET A N 1
ATOM 737 C CA . MET A 1 93 ? 23.729 -7.977 -7.036 1.00 40.94 93 MET A CA 1
ATOM 738 C C . MET A 1 93 ? 24.165 -8.452 -5.636 1.00 40.94 93 MET A C 1
ATOM 740 O O . MET A 1 93 ? 25.046 -9.295 -5.508 1.00 40.94 93 MET A O 1
ATOM 744 N N . GLY A 1 94 ? 23.575 -7.950 -4.549 1.00 42.06 94 GLY A N 1
ATOM 745 C CA . GLY A 1 94 ? 23.953 -8.351 -3.186 1.00 42.06 94 GLY A CA 1
ATOM 746 C C . GLY A 1 94 ? 23.165 -9.557 -2.663 1.00 42.06 94 GLY A C 1
ATOM 747 O O . GLY A 1 94 ? 21.979 -9.421 -2.366 1.00 42.06 94 GLY A O 1
ATOM 748 N N . SER A 1 95 ? 23.819 -10.709 -2.488 1.00 37.50 95 SER A N 1
ATOM 749 C CA . SER A 1 95 ? 23.270 -11.888 -1.800 1.00 37.50 95 SER A CA 1
ATOM 750 C C . SER A 1 95 ? 24.331 -12.545 -0.914 1.00 37.50 95 SER A C 1
ATOM 752 O O . SER A 1 95 ? 25.162 -13.317 -1.387 1.00 37.50 95 SER A O 1
ATOM 754 N N . LYS A 1 96 ? 24.306 -12.276 0.394 1.00 36.09 96 LYS A N 1
ATOM 755 C CA . LYS A 1 96 ? 24.864 -13.210 1.380 1.00 36.09 96 LYS A CA 1
ATOM 756 C C . LYS A 1 96 ? 23.713 -13.716 2.236 1.00 36.09 96 LYS A C 1
ATOM 758 O O . LYS A 1 96 ? 23.034 -12.934 2.887 1.00 36.09 96 LYS A O 1
ATOM 763 N N . ALA A 1 97 ? 23.528 -15.033 2.219 1.00 31.31 97 ALA A N 1
ATOM 764 C CA . ALA A 1 97 ? 22.422 -15.791 2.812 1.00 31.31 97 ALA A CA 1
ATOM 765 C C . ALA A 1 97 ? 22.348 -15.766 4.360 1.00 31.31 97 ALA A C 1
ATOM 767 O O . ALA A 1 97 ? 21.749 -16.648 4.961 1.00 31.31 97 ALA A O 1
ATOM 768 N N . GLY A 1 98 ? 22.989 -14.793 5.014 1.00 30.88 98 GLY A N 1
ATOM 769 C CA . GLY A 1 98 ? 22.922 -14.568 6.464 1.00 30.88 98 GLY A CA 1
ATOM 770 C C . GLY A 1 98 ? 22.394 -13.182 6.852 1.00 30.88 98 GLY A C 1
ATOM 771 O O . GLY A 1 98 ? 22.348 -12.869 8.037 1.00 30.88 98 GLY A O 1
ATOM 772 N N . ASP A 1 99 ? 22.018 -12.351 5.873 1.00 35.31 99 ASP A N 1
ATOM 773 C CA . ASP A 1 99 ? 21.548 -10.967 6.059 1.00 35.31 99 ASP A CA 1
ATOM 774 C C . ASP A 1 99 ? 20.038 -10.799 5.768 1.00 35.31 99 ASP A C 1
ATOM 776 O O . ASP A 1 99 ? 19.554 -9.674 5.643 1.00 35.31 99 ASP A O 1
ATOM 780 N N . ASP A 1 100 ? 19.269 -11.892 5.690 1.00 35.94 100 ASP A N 1
ATOM 781 C CA . ASP A 1 100 ? 17.826 -11.854 5.373 1.00 35.94 100 ASP A CA 1
ATOM 782 C C . ASP A 1 100 ? 17.008 -11.022 6.384 1.00 35.94 100 ASP A C 1
ATOM 784 O O . ASP A 1 100 ? 15.974 -10.452 6.043 1.00 35.94 100 ASP A O 1
ATOM 788 N N . ASP A 1 101 ? 17.533 -10.838 7.598 1.00 33.94 101 ASP A N 1
ATOM 789 C CA . ASP A 1 101 ? 16.930 -10.037 8.670 1.00 33.94 101 ASP A CA 1
ATOM 790 C C . ASP A 1 101 ? 17.285 -8.525 8.593 1.00 33.94 101 ASP A C 1
ATOM 792 O O . ASP A 1 101 ? 16.929 -7.756 9.487 1.00 33.94 101 ASP A O 1
ATOM 796 N N . ARG A 1 102 ? 18.028 -8.073 7.562 1.00 41.06 102 ARG A N 1
ATOM 797 C CA . ARG A 1 102 ? 18.749 -6.773 7.561 1.00 41.06 102 ARG A CA 1
ATOM 798 C C . ARG A 1 102 ? 18.439 -5.800 6.426 1.00 41.06 102 ARG A C 1
ATOM 800 O O . ARG A 1 102 ? 19.120 -4.779 6.315 1.00 41.06 102 ARG A O 1
ATOM 807 N N . ILE A 1 103 ? 17.423 -6.046 5.602 1.00 39.91 103 ILE A N 1
ATOM 808 C CA . ILE A 1 103 ? 17.167 -5.216 4.413 1.00 39.91 103 ILE A CA 1
ATOM 809 C C . ILE A 1 103 ? 15.949 -4.312 4.635 1.00 39.91 103 ILE A C 1
ATOM 811 O O . ILE A 1 103 ? 14.804 -4.655 4.338 1.00 39.91 103 ILE A O 1
ATOM 815 N N . GLY A 1 104 ? 16.215 -3.114 5.154 1.00 34.75 104 GLY A N 1
ATOM 816 C CA . GLY A 1 104 ? 15.244 -2.036 5.296 1.00 34.75 104 GLY A CA 1
ATOM 817 C C . GLY A 1 104 ? 15.482 -0.923 4.277 1.00 34.75 104 GLY A C 1
ATOM 818 O O . GLY A 1 104 ? 16.616 -0.514 4.043 1.00 34.75 104 GLY A O 1
ATOM 819 N N . ARG A 1 105 ? 14.377 -0.385 3.748 1.00 38.88 105 ARG A N 1
ATOM 820 C CA . ARG A 1 105 ? 14.222 0.932 3.100 1.00 38.88 105 ARG A CA 1
ATOM 821 C C . ARG A 1 105 ? 14.225 1.034 1.568 1.00 38.88 105 ARG A C 1
ATOM 823 O O . ARG A 1 105 ? 13.597 1.969 1.106 1.00 38.88 105 ARG A O 1
ATOM 830 N N . PHE A 1 106 ? 14.810 0.112 0.789 1.00 45.41 106 PHE A N 1
ATOM 831 C CA . PHE A 1 106 ? 14.689 0.162 -0.694 1.00 45.41 106 PHE A CA 1
ATOM 832 C C . PHE A 1 106 ? 14.721 -1.190 -1.455 1.00 45.41 106 PHE A C 1
ATOM 834 O O . PHE A 1 106 ? 14.502 -1.202 -2.662 1.00 45.41 106 PHE A O 1
ATOM 841 N N . GLY A 1 107 ? 14.984 -2.343 -0.819 1.00 50.78 107 GLY A N 1
ATOM 842 C CA . GLY A 1 107 ? 15.595 -3.467 -1.565 1.00 50.78 107 GLY A CA 1
ATOM 843 C C . GLY A 1 107 ? 14.831 -4.767 -1.790 1.00 50.78 107 GLY A C 1
ATOM 844 O O . GLY A 1 107 ? 15.205 -5.518 -2.691 1.00 50.78 107 GLY A O 1
ATOM 845 N N . LEU A 1 108 ? 13.789 -5.070 -1.018 1.00 48.34 108 LEU A N 1
ATOM 846 C CA . LEU A 1 108 ? 13.061 -6.337 -1.181 1.00 48.34 108 LEU A CA 1
ATOM 847 C C . LEU A 1 108 ? 11.830 -6.186 -2.094 1.00 48.34 108 LEU A C 1
ATOM 849 O O . LEU A 1 108 ? 11.586 -7.032 -2.953 1.00 48.34 108 LEU A O 1
ATOM 853 N N . GLY A 1 109 ? 11.114 -5.062 -1.984 1.00 58.06 109 GLY A N 1
ATOM 854 C CA . GLY A 1 109 ? 9.852 -4.828 -2.689 1.00 58.06 109 GLY A CA 1
ATOM 855 C C . GLY A 1 109 ? 9.962 -4.761 -4.214 1.00 58.06 109 GLY A C 1
ATOM 856 O O . GLY A 1 109 ? 9.120 -5.319 -4.914 1.00 58.06 109 GLY A O 1
ATOM 857 N N . MET A 1 110 ? 11.043 -4.174 -4.748 1.00 65.94 110 MET A N 1
ATOM 858 C CA . MET A 1 110 ? 11.273 -4.157 -6.200 1.00 65.94 110 MET A CA 1
ATOM 859 C C . MET A 1 110 ? 11.588 -5.540 -6.770 1.00 65.94 110 MET A C 1
ATOM 861 O O . MET A 1 110 ? 11.300 -5.775 -7.932 1.00 65.94 110 MET A O 1
ATOM 865 N N . LYS A 1 111 ? 12.120 -6.492 -5.990 1.00 73.56 111 LYS A N 1
ATOM 866 C CA . LYS A 1 111 ? 12.369 -7.858 -6.490 1.00 73.56 111 LYS A CA 1
ATOM 867 C C . LYS A 1 111 ? 11.065 -8.634 -6.687 1.00 73.56 111 LYS A C 1
ATOM 869 O O . LYS A 1 111 ? 10.991 -9.492 -7.562 1.00 73.56 111 LYS A O 1
ATOM 874 N N . ALA A 1 112 ? 10.009 -8.297 -5.946 1.00 77.50 112 ALA A N 1
ATOM 875 C CA . ALA A 1 112 ? 8.706 -8.940 -6.087 1.00 77.50 112 ALA A CA 1
ATOM 876 C C . ALA A 1 112 ? 8.036 -8.670 -7.454 1.00 77.50 112 ALA A C 1
ATOM 878 O O . ALA A 1 112 ? 7.186 -9.454 -7.878 1.00 77.50 112 ALA A O 1
ATOM 879 N N . VAL A 1 113 ? 8.471 -7.650 -8.214 1.00 84.75 113 VAL A N 1
ATOM 880 C CA . VAL A 1 113 ? 7.996 -7.415 -9.597 1.00 84.75 113 VAL A CA 1
ATOM 881 C C . VAL A 1 113 ? 8.303 -8.598 -10.527 1.00 84.75 113 VAL A C 1
ATOM 883 O O . VAL A 1 113 ? 7.546 -8.871 -11.461 1.00 84.75 113 VAL A O 1
ATOM 886 N N . PHE A 1 114 ? 9.337 -9.398 -10.226 1.00 86.31 114 PHE A N 1
ATOM 887 C CA . PHE A 1 114 ? 9.682 -10.609 -10.981 1.00 86.31 114 PHE A CA 1
ATOM 888 C C . PHE A 1 114 ? 8.657 -11.749 -10.821 1.00 86.31 114 PHE A C 1
ATOM 890 O O . PHE A 1 114 ? 8.735 -12.781 -11.505 1.00 86.31 114 PHE A O 1
ATOM 897 N N . HIS A 1 115 ? 7.619 -11.584 -9.990 1.00 83.12 115 HIS A N 1
ATOM 898 C CA . HIS A 1 115 ? 6.423 -12.422 -10.098 1.00 83.12 115 HIS A CA 1
ATOM 899 C C . HIS A 1 115 ? 5.752 -12.277 -11.463 1.00 83.12 115 HIS A C 1
ATOM 901 O O . HIS A 1 115 ? 5.278 -13.280 -12.003 1.00 83.12 115 HIS A O 1
ATOM 907 N N . VAL A 1 116 ? 5.773 -11.082 -12.060 1.00 87.81 116 VAL A N 1
ATOM 908 C CA . VAL A 1 116 ? 5.031 -10.767 -13.289 1.00 87.81 116 VAL A CA 1
ATOM 909 C C . VAL A 1 116 ? 5.907 -10.382 -14.477 1.00 87.81 116 VAL A C 1
ATOM 911 O O . VAL A 1 116 ? 5.401 -10.440 -15.592 1.00 87.81 116 VAL A O 1
ATOM 914 N N . CYS A 1 117 ? 7.190 -10.058 -14.283 1.00 90.62 117 CYS A N 1
ATOM 915 C CA . CYS A 1 117 ? 8.135 -9.734 -15.361 1.00 90.62 117 CYS A CA 1
ATOM 916 C C . CYS A 1 117 ? 9.451 -10.531 -15.275 1.00 90.62 117 CYS A C 1
ATOM 918 O O . CYS A 1 117 ? 9.643 -11.334 -14.360 1.00 90.62 117 CYS A O 1
ATOM 920 N N . GLU A 1 118 ? 10.343 -10.308 -16.246 1.00 88.75 118 GLU A N 1
ATOM 921 C CA . GLU A 1 118 ? 11.721 -10.839 -16.275 1.00 88.75 118 GLU A CA 1
ATOM 922 C C . GLU A 1 118 ? 12.797 -9.750 -16.188 1.00 88.75 118 GLU A C 1
ATOM 924 O O . GLU A 1 118 ? 13.910 -10.015 -15.746 1.00 88.75 118 GLU A O 1
ATOM 929 N N . ALA A 1 119 ? 12.458 -8.529 -16.590 1.00 91.38 119 ALA A N 1
ATOM 930 C CA . ALA A 1 119 ? 13.296 -7.341 -16.554 1.00 91.38 119 ALA A CA 1
ATOM 931 C C . ALA A 1 119 ? 12.374 -6.115 -16.457 1.00 91.38 119 ALA A C 1
ATOM 933 O O . ALA A 1 119 ? 11.166 -6.241 -16.682 1.00 91.38 119 ALA A O 1
ATOM 934 N N . PHE A 1 120 ? 12.908 -4.948 -16.114 1.00 93.69 120 PHE A N 1
ATOM 935 C CA . PHE A 1 120 ? 12.158 -3.689 -16.134 1.00 93.69 120 PHE A CA 1
ATOM 936 C C . PHE A 1 120 ? 13.071 -2.520 -16.496 1.00 93.69 120 PHE A C 1
ATOM 938 O O . PHE A 1 120 ? 14.264 -2.533 -16.193 1.00 93.69 120 PHE A O 1
ATOM 945 N N . PHE A 1 121 ? 12.500 -1.502 -17.130 1.00 95.00 121 PHE A N 1
ATOM 946 C CA . PHE A 1 121 ? 13.203 -0.267 -17.458 1.00 95.00 121 PHE A CA 1
ATOM 947 C C . PHE A 1 121 ? 12.871 0.781 -16.405 1.00 95.00 121 PHE A C 1
ATOM 949 O O . PHE A 1 121 ? 11.767 0.792 -15.855 1.00 95.00 121 PHE A O 1
ATOM 956 N N . PHE A 1 122 ? 13.800 1.688 -16.149 1.00 94.50 122 PHE A N 1
ATOM 957 C CA . PHE A 1 122 ? 13.511 2.889 -15.382 1.00 94.50 122 PHE A CA 1
ATOM 958 C C . PHE A 1 122 ? 14.204 4.094 -16.002 1.00 94.50 122 PHE A C 1
ATOM 960 O O . PHE A 1 122 ? 15.257 3.957 -16.626 1.00 94.50 122 PHE A O 1
ATOM 967 N N . LEU A 1 123 ? 13.581 5.259 -15.860 1.00 95.00 123 LEU A N 1
ATOM 968 C CA . LEU A 1 123 ? 14.066 6.536 -16.374 1.00 95.00 123 LEU A CA 1
ATOM 969 C C . LEU A 1 123 ? 13.385 7.701 -15.650 1.00 95.00 123 LEU A C 1
ATOM 971 O O . LEU A 1 123 ? 12.363 7.533 -14.979 1.00 95.00 123 LEU A O 1
ATOM 975 N N . GLU A 1 124 ? 13.941 8.891 -15.825 1.00 94.25 124 GLU A N 1
ATOM 976 C CA . GLU A 1 124 ? 13.434 10.128 -15.245 1.00 94.25 124 GLU A CA 1
ATOM 977 C C . GLU A 1 124 ? 13.257 11.224 -16.307 1.00 94.25 124 GLU A C 1
ATOM 979 O O . GLU A 1 124 ? 13.865 11.189 -17.378 1.00 94.25 124 GLU A O 1
ATOM 984 N N . SER A 1 125 ? 12.393 12.189 -16.000 1.00 93.56 125 SER A N 1
ATOM 985 C CA . SER A 1 125 ? 11.919 13.240 -16.913 1.00 93.56 125 SER A CA 1
ATOM 986 C C . SER A 1 125 ? 12.957 14.276 -17.379 1.00 93.56 125 SER A C 1
ATOM 988 O O . SER A 1 125 ? 12.692 15.019 -18.324 1.00 93.56 125 SER A O 1
ATOM 990 N N . GLY A 1 126 ? 14.099 14.386 -16.708 1.00 89.38 126 GLY A N 1
ATOM 991 C CA . GLY A 1 126 ? 15.159 15.370 -16.937 1.00 89.38 126 GLY A CA 1
ATOM 992 C C . GLY A 1 126 ? 16.091 15.026 -18.097 1.00 89.38 126 GLY A C 1
ATOM 993 O O . GLY A 1 126 ? 16.850 15.884 -18.547 1.00 89.38 126 GLY A O 1
ATOM 994 N N . GLY A 1 127 ? 16.006 13.805 -18.626 1.00 83.88 127 GLY A N 1
ATOM 995 C CA . GLY A 1 127 ? 16.725 13.389 -19.826 1.00 83.88 127 GLY A CA 1
ATOM 996 C C . GLY A 1 127 ? 18.184 12.986 -19.593 1.00 83.88 127 GLY A C 1
ATOM 997 O O . GLY A 1 127 ? 18.874 12.694 -20.575 1.00 83.88 127 GLY A O 1
ATOM 998 N N . ASP A 1 128 ? 18.661 12.890 -18.345 1.00 89.38 128 ASP A N 1
ATOM 999 C CA . ASP A 1 128 ? 20.019 12.412 -18.056 1.00 89.38 128 ASP A CA 1
ATOM 1000 C C . ASP A 1 128 ? 20.146 10.939 -18.484 1.00 89.38 128 ASP A C 1
ATOM 1002 O O . ASP A 1 128 ? 19.535 10.028 -17.920 1.00 89.38 128 ASP A O 1
ATOM 1006 N N . ALA A 1 129 ? 20.964 10.678 -19.507 1.00 88.38 129 ALA A N 1
ATOM 1007 C CA . ALA A 1 129 ? 21.197 9.326 -20.010 1.00 88.38 129 ALA A CA 1
ATOM 1008 C C . ALA A 1 129 ? 21.795 8.379 -18.956 1.00 88.38 129 ALA A C 1
ATOM 1010 O O . ALA A 1 129 ? 21.673 7.166 -19.081 1.00 88.38 129 ALA A O 1
ATOM 1011 N N . THR A 1 130 ? 22.417 8.895 -17.896 1.00 89.00 130 THR A N 1
ATOM 1012 C CA . THR A 1 130 ? 22.972 8.083 -16.803 1.00 89.00 130 THR A CA 1
ATOM 1013 C C . THR A 1 130 ? 21.931 7.627 -15.778 1.00 89.00 130 THR A C 1
ATOM 1015 O O . THR A 1 130 ? 22.262 6.796 -14.920 1.00 89.00 130 THR A O 1
ATOM 1018 N N . LEU A 1 131 ? 20.706 8.155 -15.870 1.00 91.19 131 LEU A N 1
ATOM 1019 C CA . LEU A 1 131 ? 19.560 7.854 -15.008 1.00 91.19 131 LEU A CA 1
ATOM 1020 C C . LEU A 1 131 ? 18.484 7.014 -15.709 1.00 91.19 131 LEU A C 1
ATOM 1022 O O . LEU A 1 131 ? 17.426 6.782 -15.128 1.00 91.19 131 LEU A O 1
ATOM 1026 N N . ARG A 1 132 ? 18.770 6.515 -16.918 1.00 93.19 132 ARG A N 1
ATOM 1027 C CA . ARG A 1 132 ? 17.966 5.495 -17.596 1.00 93.19 132 ARG A CA 1
ATOM 1028 C C . ARG A 1 132 ? 18.735 4.181 -17.693 1.00 93.19 132 ARG A C 1
ATOM 1030 O O . ARG A 1 132 ? 19.920 4.183 -18.031 1.00 93.19 132 ARG A O 1
ATOM 1037 N N . GLU A 1 133 ? 18.076 3.071 -17.393 1.00 92.50 133 GLU A N 1
ATOM 1038 C CA . GLU A 1 133 ? 18.702 1.746 -17.409 1.00 92.50 133 GLU A CA 1
ATOM 1039 C C . GLU A 1 133 ? 17.656 0.637 -17.567 1.00 92.50 133 GLU A C 1
ATOM 1041 O O . GLU A 1 133 ? 16.509 0.766 -17.122 1.00 92.50 133 GLU A O 1
ATOM 1046 N N . LEU A 1 134 ? 18.072 -0.474 -18.171 1.00 92.56 134 LEU A N 1
ATOM 1047 C CA . LEU A 1 134 ? 17.367 -1.747 -18.090 1.00 92.56 134 LEU A CA 1
ATOM 1048 C C . LEU A 1 134 ? 17.932 -2.553 -16.921 1.00 92.56 134 LEU A C 1
ATOM 1050 O O . LEU A 1 134 ? 19.096 -2.952 -16.927 1.00 92.56 134 LEU A O 1
ATOM 1054 N N . PHE A 1 135 ? 17.090 -2.866 -15.944 1.00 89.62 135 PHE A N 1
ATOM 1055 C CA . PHE A 1 135 ? 17.433 -3.858 -14.941 1.00 89.62 135 PHE A CA 1
ATOM 1056 C C . PHE A 1 135 ? 17.062 -5.253 -15.460 1.00 89.62 135 PHE A C 1
ATOM 1058 O O . PHE A 1 135 ? 15.882 -5.612 -15.524 1.00 89.62 135 PHE A O 1
ATOM 1065 N N . CYS A 1 136 ? 18.074 -6.049 -15.812 1.00 88.19 136 CYS A N 1
ATOM 1066 C CA . CYS A 1 136 ? 17.923 -7.423 -16.290 1.00 88.19 136 CYS A CA 1
ATOM 1067 C C . CYS A 1 136 ? 18.809 -8.381 -15.467 1.00 88.19 136 CYS A C 1
ATOM 1069 O O . CYS A 1 136 ? 20.026 -8.379 -15.650 1.00 88.19 136 CYS A O 1
ATOM 1071 N N . PRO A 1 137 ? 18.234 -9.240 -14.598 1.00 83.94 137 PRO A N 1
ATOM 1072 C CA . PRO A 1 137 ? 18.993 -10.238 -13.828 1.00 83.94 137 PRO A CA 1
ATOM 1073 C C . PRO A 1 137 ? 19.745 -11.268 -14.682 1.00 83.94 137 PRO A C 1
ATOM 1075 O O . PRO A 1 137 ? 20.599 -11.992 -14.179 1.00 83.94 137 PRO A O 1
ATOM 1078 N N . TRP A 1 138 ? 19.363 -11.396 -15.951 1.00 82.88 138 TRP A N 1
ATOM 1079 C CA . TRP A 1 138 ? 19.861 -12.417 -16.868 1.00 82.88 138 TRP A CA 1
ATOM 1080 C C . TRP A 1 138 ? 21.111 -11.975 -17.638 1.00 82.88 138 TRP A C 1
ATOM 1082 O O . TRP A 1 138 ? 21.841 -12.823 -18.161 1.00 82.88 138 TRP A O 1
ATOM 1092 N N . HIS A 1 139 ? 21.372 -10.667 -17.680 1.00 79.69 139 HIS A N 1
ATOM 1093 C CA . HIS A 1 139 ? 22.525 -10.087 -18.355 1.00 79.69 139 HIS A CA 1
ATOM 1094 C C . HIS A 1 139 ? 23.842 -10.475 -17.649 1.00 79.69 139 HIS A C 1
ATOM 1096 O O . HIS A 1 139 ? 23.884 -10.490 -16.415 1.00 79.69 139 HIS A O 1
ATOM 1102 N N . PRO A 1 140 ? 24.936 -10.774 -18.383 1.00 73.44 140 PRO A N 1
ATOM 1103 C CA . PRO A 1 140 ? 25.062 -10.848 -19.849 1.00 73.44 140 PRO A CA 1
ATOM 1104 C C . PRO A 1 140 ? 24.823 -12.255 -20.435 1.00 73.44 140 PRO A C 1
ATOM 1106 O O . PRO A 1 140 ? 25.118 -12.507 -21.599 1.00 73.44 140 PRO A O 1
ATOM 1109 N N . HIS A 1 141 ? 24.372 -13.224 -19.637 1.00 73.94 141 HIS A N 1
ATOM 1110 C CA . HIS A 1 141 ? 24.464 -14.646 -19.998 1.00 73.94 141 HIS A CA 1
ATOM 1111 C C . HIS A 1 141 ? 23.241 -15.208 -20.727 1.00 73.94 141 HIS A C 1
ATOM 1113 O O . HIS A 1 141 ? 23.341 -16.263 -21.355 1.00 73.94 141 HIS A O 1
ATOM 1119 N N . GLN A 1 142 ? 22.080 -14.575 -20.583 1.00 79.50 142 GLN A N 1
ATOM 1120 C CA . GLN A 1 142 ? 20.843 -14.973 -21.248 1.00 79.50 142 GLN A CA 1
ATOM 1121 C C . GLN A 1 142 ? 20.067 -13.741 -21.693 1.00 79.50 142 GLN A C 1
ATOM 1123 O O . GLN A 1 142 ? 20.110 -12.708 -21.028 1.00 79.50 142 GLN A O 1
ATOM 1128 N N . TYR A 1 143 ? 19.312 -13.910 -22.779 1.00 84.19 143 TYR A N 1
ATOM 1129 C CA . TYR A 1 143 ? 18.462 -12.875 -23.356 1.00 84.19 143 TYR A CA 1
ATOM 1130 C C . TYR A 1 143 ? 19.232 -11.612 -23.776 1.00 84.19 143 TYR A C 1
ATOM 1132 O O . TYR A 1 143 ? 18.808 -10.496 -23.492 1.00 84.19 143 TYR A O 1
ATOM 1140 N N . THR A 1 144 ? 20.377 -11.775 -24.447 1.00 85.25 144 THR A N 1
ATOM 1141 C CA . THR A 1 144 ? 21.193 -10.652 -24.951 1.00 85.25 144 THR A CA 1
ATOM 1142 C C . THR A 1 144 ? 20.422 -9.764 -25.929 1.00 85.25 144 THR A C 1
ATOM 1144 O O . THR A 1 144 ? 20.721 -8.587 -26.073 1.00 85.25 144 THR A O 1
ATOM 1147 N N . GLU A 1 145 ? 19.389 -10.299 -26.582 1.00 88.06 145 GLU A N 1
ATOM 1148 C CA . GLU A 1 145 ? 18.458 -9.540 -27.420 1.00 88.06 145 GLU A CA 1
ATOM 1149 C C . GLU A 1 145 ? 17.589 -8.539 -26.638 1.00 88.06 145 GLU A C 1
ATOM 1151 O O . GLU A 1 145 ? 16.895 -7.725 -27.245 1.00 88.06 145 GLU A O 1
ATOM 1156 N N . TRP A 1 146 ? 17.584 -8.602 -25.302 1.00 91.81 146 TRP A N 1
ATOM 1157 C CA . TRP A 1 146 ? 16.934 -7.607 -24.448 1.00 91.81 146 TRP A CA 1
ATOM 1158 C C . TRP A 1 146 ? 17.847 -6.435 -24.116 1.00 91.81 146 TRP A C 1
ATOM 1160 O O . TRP A 1 146 ? 17.334 -5.411 -23.664 1.00 91.81 146 TRP A O 1
ATOM 1170 N N . ASP A 1 147 ? 19.159 -6.565 -24.321 1.00 90.31 147 ASP A N 1
ATOM 1171 C CA . ASP A 1 147 ? 20.104 -5.497 -24.023 1.00 90.31 147 ASP A CA 1
ATOM 1172 C C . ASP A 1 147 ? 19.754 -4.249 -24.834 1.00 90.31 147 ASP A C 1
ATOM 1174 O O . ASP A 1 147 ? 19.383 -4.303 -26.008 1.00 90.31 147 ASP A O 1
ATOM 1178 N N . ILE A 1 148 ? 19.847 -3.096 -24.180 1.00 91.38 148 ILE A N 1
ATOM 1179 C CA . ILE A 1 148 ? 19.461 -1.821 -24.766 1.00 91.38 148 ILE A CA 1
ATOM 1180 C C . ILE A 1 148 ? 20.571 -0.803 -24.544 1.00 91.38 148 ILE A C 1
ATOM 1182 O O . ILE A 1 148 ? 21.021 -0.564 -23.424 1.00 91.38 148 ILE A O 1
ATOM 1186 N N . ASN A 1 149 ? 21.007 -0.167 -25.628 1.00 90.56 149 ASN A N 1
ATOM 1187 C CA . ASN A 1 149 ? 21.902 0.977 -25.532 1.00 90.56 149 ASN A CA 1
ATOM 1188 C C . ASN A 1 149 ? 21.117 2.192 -25.003 1.00 90.56 149 ASN A C 1
ATOM 1190 O O . ASN A 1 149 ? 19.972 2.417 -25.397 1.00 90.56 149 ASN A O 1
ATOM 1194 N N . ARG A 1 150 ? 21.723 3.009 -24.135 1.00 88.44 150 ARG A N 1
ATOM 1195 C CA . ARG A 1 150 ? 21.137 4.262 -23.614 1.00 88.44 150 ARG A CA 1
ATOM 1196 C C . ARG A 1 150 ? 20.776 5.284 -24.703 1.00 88.44 150 ARG A C 1
ATOM 1198 O O . ARG A 1 150 ? 19.940 6.153 -24.458 1.00 88.44 150 ARG A O 1
ATOM 1205 N N . GLU A 1 151 ? 21.364 5.159 -25.889 1.00 88.44 151 GLU A N 1
ATOM 1206 C CA . GLU A 1 151 ? 21.085 5.975 -27.078 1.00 88.44 151 GLU A CA 1
ATOM 1207 C C . GLU A 1 151 ? 19.981 5.396 -27.980 1.00 88.44 151 GLU A C 1
ATOM 1209 O O . GLU A 1 151 ? 19.598 6.036 -28.956 1.00 88.44 151 GLU A O 1
ATOM 1214 N N . SER A 1 152 ? 19.442 4.212 -27.658 1.00 92.94 152 SER A N 1
ATOM 1215 C CA . SER A 1 152 ? 18.360 3.589 -28.431 1.00 92.94 152 SER A CA 1
ATOM 1216 C C . SER A 1 152 ? 17.148 4.528 -28.586 1.00 92.94 152 SER A C 1
ATOM 1218 O O . SER A 1 152 ? 16.753 5.178 -27.605 1.00 92.94 152 SER A O 1
ATOM 1220 N N . PRO A 1 153 ? 16.503 4.574 -29.774 1.00 92.94 153 PRO A N 1
ATOM 1221 C CA . PRO A 1 153 ? 15.275 5.344 -29.990 1.00 92.94 153 PRO A CA 1
ATOM 1222 C C . PRO A 1 153 ? 14.126 4.911 -29.066 1.00 92.94 153 PRO A C 1
ATOM 1224 O O . PRO A 1 153 ? 13.264 5.734 -28.744 1.00 92.94 153 PRO A O 1
ATOM 1227 N N . ASP A 1 154 ? 14.154 3.672 -28.566 1.00 94.25 154 ASP A N 1
ATOM 1228 C CA . ASP A 1 154 ? 13.187 3.150 -27.598 1.00 94.25 154 ASP A CA 1
ATOM 1229 C C . ASP A 1 154 ? 13.080 4.028 -26.347 1.00 94.25 154 ASP A C 1
ATOM 1231 O O . ASP A 1 154 ? 11.981 4.248 -25.843 1.00 94.25 154 ASP A O 1
ATOM 1235 N N . TRP A 1 155 ? 14.188 4.604 -25.864 1.00 94.75 155 TRP A N 1
ATOM 1236 C CA . TRP A 1 155 ? 14.157 5.482 -24.689 1.00 94.75 155 TRP A CA 1
ATOM 1237 C C . TRP A 1 155 ? 13.334 6.742 -24.923 1.00 94.75 155 TRP A C 1
ATOM 1239 O O . TRP A 1 155 ? 12.612 7.185 -24.031 1.00 94.75 155 TRP A O 1
ATOM 1249 N N . LYS A 1 156 ? 13.416 7.304 -26.133 1.00 92.31 156 LYS A N 1
ATOM 1250 C CA . LYS A 1 156 ? 12.616 8.467 -26.523 1.00 92.31 156 LYS A CA 1
ATOM 1251 C C . LYS A 1 156 ? 11.142 8.090 -26.663 1.00 92.31 156 LYS A C 1
ATOM 1253 O O . LYS A 1 156 ? 10.275 8.873 -26.286 1.00 92.31 156 LYS A O 1
ATOM 1258 N N . ALA A 1 157 ? 10.851 6.896 -27.176 1.00 92.50 157 ALA A N 1
ATOM 1259 C CA . ALA A 1 157 ? 9.487 6.387 -27.257 1.00 92.50 157 ALA A CA 1
ATOM 1260 C C . ALA A 1 157 ? 8.877 6.141 -25.861 1.00 92.50 157 ALA A C 1
ATOM 1262 O O . ALA A 1 157 ? 7.739 6.547 -25.625 1.00 92.50 157 ALA A O 1
ATOM 1263 N N . ILE A 1 158 ? 9.643 5.576 -24.916 1.00 93.81 158 ILE A N 1
ATOM 1264 C CA . ILE A 1 158 ? 9.228 5.428 -23.509 1.00 93.81 158 ILE A CA 1
ATOM 1265 C C . ILE A 1 158 ? 8.954 6.803 -22.885 1.00 93.81 158 ILE A C 1
ATOM 1267 O O . ILE A 1 158 ? 7.885 7.001 -22.311 1.00 93.81 158 ILE A O 1
ATOM 1271 N N . ASP A 1 159 ? 9.883 7.756 -23.013 1.00 94.31 159 ASP A N 1
ATOM 1272 C CA . ASP A 1 159 ? 9.731 9.113 -22.467 1.00 94.31 159 ASP A CA 1
ATOM 1273 C C . ASP A 1 159 ? 8.465 9.803 -23.001 1.00 94.31 159 ASP A C 1
ATOM 1275 O O . ASP A 1 159 ? 7.638 10.267 -22.215 1.00 94.31 159 ASP A O 1
ATOM 1279 N N . ASN A 1 160 ? 8.246 9.777 -24.320 1.00 93.00 160 ASN A N 1
ATOM 1280 C CA . ASN A 1 160 ? 7.041 10.330 -24.942 1.00 93.00 160 ASN A CA 1
ATOM 1281 C C . ASN A 1 160 ? 5.760 9.669 -24.410 1.00 93.00 160 ASN A C 1
ATOM 1283 O O . ASN A 1 160 ? 4.784 10.359 -24.108 1.00 93.00 160 ASN A O 1
ATOM 1287 N N . GLN A 1 161 ? 5.754 8.339 -24.277 1.00 92.94 161 GLN A N 1
ATOM 1288 C CA . GLN A 1 161 ? 4.601 7.607 -23.757 1.00 92.94 161 GLN A CA 1
ATOM 1289 C C . GLN A 1 161 ? 4.293 8.003 -22.307 1.00 92.94 161 GLN A C 1
ATOM 1291 O O . GLN A 1 161 ? 3.128 8.213 -21.967 1.00 92.94 161 GLN A O 1
ATOM 1296 N N . VAL A 1 162 ? 5.319 8.137 -21.462 1.00 94.56 162 VAL A N 1
ATOM 1297 C CA . VAL A 1 162 ? 5.152 8.555 -20.065 1.00 94.56 162 VAL A CA 1
ATOM 1298 C C . VAL A 1 162 ? 4.660 10.001 -19.977 1.00 94.56 162 VAL A C 1
ATOM 1300 O O . VAL A 1 162 ? 3.710 10.267 -19.243 1.00 94.56 162 VAL A O 1
ATOM 1303 N N . ARG A 1 163 ? 5.217 10.930 -20.763 1.00 94.81 163 ARG A N 1
ATOM 1304 C CA . ARG A 1 163 ? 4.755 12.332 -20.789 1.00 94.81 163 ARG A CA 1
ATOM 1305 C C . ARG A 1 163 ? 3.301 12.468 -21.221 1.00 94.81 163 ARG A C 1
ATOM 1307 O O . ARG A 1 163 ? 2.570 13.256 -20.634 1.00 94.81 163 ARG A O 1
ATOM 1314 N N . ASN A 1 164 ? 2.869 11.684 -22.207 1.00 93.00 164 ASN A N 1
ATOM 1315 C CA . ASN A 1 164 ? 1.474 11.679 -22.649 1.00 93.00 164 ASN A CA 1
ATOM 1316 C C . ASN A 1 164 ? 0.525 11.119 -21.581 1.00 93.00 164 ASN A C 1
ATOM 1318 O O . ASN A 1 164 ? -0.631 11.525 -21.511 1.00 93.00 164 ASN A O 1
ATOM 1322 N N . MET A 1 165 ? 1.008 10.186 -20.760 1.00 93.00 165 MET A N 1
ATOM 1323 C CA . MET A 1 165 ? 0.241 9.573 -19.678 1.00 93.00 165 MET A CA 1
ATOM 1324 C C . MET A 1 165 ? 0.083 10.508 -18.472 1.00 93.00 165 MET A C 1
ATOM 1326 O O . MET A 1 165 ? -1.000 10.595 -17.897 1.00 93.00 165 MET A O 1
ATOM 1330 N N . VAL A 1 166 ? 1.141 11.235 -18.103 1.00 94.19 166 VAL A N 1
ATOM 1331 C CA . VAL A 1 166 ? 1.142 12.184 -16.977 1.00 94.19 166 VAL A CA 1
ATOM 1332 C C . VAL A 1 166 ? 1.545 13.597 -17.426 1.00 94.19 166 VAL A C 1
ATOM 1334 O O . VAL A 1 166 ? 2.543 14.139 -16.955 1.00 94.19 166 VAL A O 1
ATOM 1337 N N . PRO A 1 167 ? 0.759 14.260 -18.298 1.00 93.75 167 PRO A N 1
ATOM 1338 C CA . PRO A 1 167 ? 1.128 15.564 -18.864 1.00 93.75 167 PRO A CA 1
ATOM 1339 C C . PRO A 1 167 ? 1.208 16.684 -17.817 1.00 93.75 167 PRO A C 1
ATOM 1341 O O . PRO A 1 167 ? 1.761 17.746 -18.074 1.00 93.75 167 PRO A O 1
ATOM 1344 N N . HIS A 1 168 ? 0.636 16.448 -16.637 1.00 91.25 168 HIS A N 1
ATOM 1345 C CA . HIS A 1 168 ? 0.602 17.371 -15.511 1.00 91.25 168 HIS A CA 1
ATOM 1346 C C . HIS A 1 168 ? 1.748 17.153 -14.508 1.00 91.25 168 HIS A C 1
ATOM 1348 O O . HIS A 1 168 ? 1.824 17.881 -13.521 1.00 91.25 168 HIS A O 1
ATOM 1354 N N . PHE A 1 169 ? 2.615 16.153 -14.713 1.00 92.12 169 PHE A N 1
ATOM 1355 C CA . PHE A 1 169 ? 3.815 15.968 -13.896 1.00 92.12 169 PHE A CA 1
ATOM 1356 C C . PHE A 1 169 ? 4.949 16.801 -14.501 1.00 92.12 169 PHE A C 1
ATOM 1358 O O . PHE A 1 169 ? 5.448 16.482 -15.580 1.00 92.12 169 PHE A O 1
ATOM 1365 N N . GLU A 1 170 ? 5.372 17.861 -13.806 1.00 87.94 170 GLU A N 1
ATOM 1366 C CA . GLU A 1 170 ? 6.503 18.697 -14.245 1.00 87.94 170 GLU A CA 1
ATOM 1367 C C . GLU A 1 170 ? 7.821 17.914 -14.259 1.00 87.94 170 GLU A C 1
ATOM 1369 O O . GLU A 1 170 ? 8.629 18.037 -15.181 1.00 87.94 170 GLU A O 1
ATOM 1374 N N . LYS A 1 171 ? 8.020 17.089 -13.228 1.00 90.69 171 LYS A N 1
ATOM 1375 C CA . LYS A 1 171 ? 9.104 16.117 -13.109 1.00 90.69 171 LYS A CA 1
ATOM 1376 C C . LYS A 1 171 ? 8.513 14.771 -12.748 1.00 90.69 171 LYS A C 1
ATOM 1378 O O . LYS A 1 171 ? 7.480 14.709 -12.086 1.00 90.69 171 LYS A O 1
ATOM 1383 N N . TRP A 1 172 ? 9.167 13.703 -13.180 1.00 93.81 172 TRP A N 1
ATOM 1384 C CA . TRP A 1 172 ? 8.722 12.357 -12.872 1.00 93.81 172 TRP A CA 1
ATOM 1385 C C . TRP A 1 172 ? 9.847 11.329 -12.916 1.00 93.81 172 TRP A C 1
ATOM 1387 O O . TRP A 1 172 ? 10.831 11.473 -13.647 1.00 93.81 172 TRP A O 1
ATOM 1397 N N . PHE A 1 173 ? 9.638 10.253 -12.163 1.00 94.88 173 PHE A N 1
ATOM 1398 C CA . PHE A 1 173 ? 10.384 9.005 -12.238 1.00 94.88 173 PHE A CA 1
ATOM 1399 C C . PHE A 1 173 ? 9.436 7.875 -12.627 1.00 94.88 173 PHE A C 1
ATOM 1401 O O . PHE A 1 173 ? 8.394 7.688 -11.992 1.00 94.88 173 PHE A O 1
ATOM 1408 N N . ALA A 1 174 ? 9.807 7.118 -13.657 1.00 95.81 174 ALA A N 1
ATOM 1409 C CA . ALA A 1 174 ? 9.002 6.031 -14.184 1.00 95.81 174 ALA A CA 1
ATOM 1410 C C . ALA A 1 174 ? 9.741 4.696 -14.119 1.00 95.81 174 ALA A C 1
ATOM 1412 O O . ALA A 1 174 ? 10.914 4.589 -14.480 1.00 95.81 174 ALA A O 1
ATOM 1413 N N . VAL A 1 175 ? 9.002 3.662 -13.724 1.00 95.56 175 VAL A N 1
ATOM 1414 C CA . VAL A 1 175 ? 9.383 2.259 -13.863 1.00 95.56 175 VAL A CA 1
ATOM 1415 C C . VAL A 1 175 ? 8.431 1.615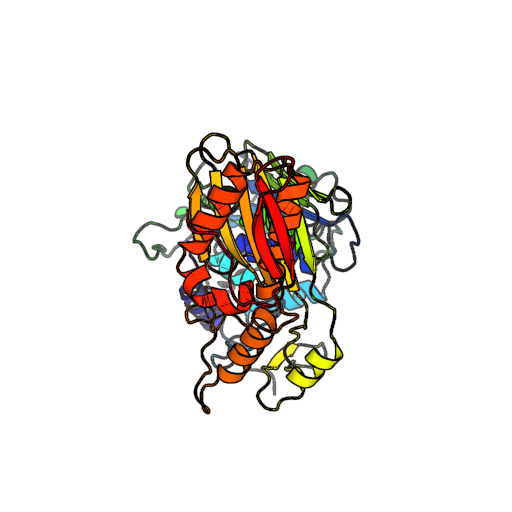 -14.863 1.00 95.56 175 VAL A C 1
ATOM 1417 O O . VAL A 1 175 ? 7.218 1.565 -14.653 1.00 95.56 175 VAL A O 1
ATOM 1420 N N . TRP A 1 176 ? 8.986 1.117 -15.960 1.00 96.00 176 TRP A N 1
ATOM 1421 C CA . TRP A 1 176 ? 8.262 0.391 -16.993 1.00 96.00 176 TRP A CA 1
ATOM 1422 C C . TRP A 1 176 ? 8.484 -1.104 -16.793 1.00 96.00 176 TRP A C 1
ATOM 1424 O O . TRP A 1 176 ? 9.609 -1.590 -16.920 1.00 96.00 176 TRP A O 1
ATOM 1434 N N . ILE A 1 177 ? 7.415 -1.840 -16.493 1.00 95.50 177 ILE A N 1
ATOM 1435 C CA . ILE A 1 177 ? 7.455 -3.267 -16.160 1.00 95.50 177 ILE A CA 1
ATOM 1436 C C . ILE A 1 177 ? 6.795 -4.067 -17.295 1.00 95.50 177 ILE A C 1
ATOM 1438 O O . ILE A 1 177 ? 5.570 -4.225 -17.294 1.00 95.50 177 ILE A O 1
ATOM 1442 N N . PRO A 1 178 ? 7.564 -4.604 -18.262 1.00 95.19 178 PRO A N 1
ATOM 1443 C CA . PRO A 1 178 ? 7.052 -5.520 -19.275 1.00 95.19 178 PRO A CA 1
ATOM 1444 C C . PRO A 1 178 ? 6.432 -6.761 -18.638 1.00 95.19 178 PRO A C 1
ATOM 1446 O O . PRO A 1 178 ? 7.104 -7.506 -17.920 1.00 95.19 178 PRO A O 1
ATOM 1449 N N . LEU A 1 179 ? 5.158 -7.029 -18.909 1.00 93.75 179 LEU A N 1
ATOM 1450 C CA . LEU A 1 179 ? 4.507 -8.221 -18.384 1.00 93.75 179 LEU A CA 1
ATOM 1451 C C . LEU A 1 179 ? 5.015 -9.460 -19.128 1.00 93.75 179 LEU A C 1
ATOM 1453 O O . LEU A 1 179 ? 5.149 -9.479 -20.355 1.00 93.75 179 LEU A O 1
ATOM 1457 N N . ARG A 1 180 ? 5.301 -10.521 -18.369 1.00 92.25 180 ARG A N 1
ATOM 1458 C CA . ARG A 1 180 ? 5.874 -11.763 -18.888 1.00 92.25 180 ARG A CA 1
ATOM 1459 C C . ARG A 1 180 ? 4.955 -12.357 -19.948 1.00 92.25 180 ARG A C 1
ATOM 1461 O O . ARG A 1 180 ? 3.767 -12.572 -19.701 1.00 92.25 180 ARG A O 1
ATOM 1468 N N . ARG A 1 181 ? 5.553 -12.694 -21.088 1.00 91.19 181 ARG A N 1
ATOM 1469 C CA . ARG A 1 181 ? 4.906 -13.365 -22.216 1.00 91.19 181 ARG A CA 1
ATOM 1470 C C . ARG A 1 181 ? 5.563 -14.695 -22.495 1.00 91.19 181 ARG A C 1
ATOM 1472 O O . ARG A 1 181 ? 6.781 -14.817 -22.370 1.00 91.19 181 ARG A O 1
ATOM 1479 N N . LYS A 1 182 ? 4.785 -15.670 -22.951 1.00 88.94 182 LYS A N 1
ATOM 1480 C CA . LYS A 1 182 ? 5.318 -16.993 -23.291 1.00 88.94 182 LYS A CA 1
ATOM 1481 C C . LYS A 1 182 ? 6.305 -16.945 -24.459 1.00 88.94 182 LYS A C 1
ATOM 1483 O O . LYS A 1 182 ? 7.241 -17.731 -24.482 1.00 88.94 182 LYS A O 1
ATOM 1488 N N . LYS A 1 183 ? 6.110 -16.023 -25.409 1.00 87.50 183 LYS A N 1
ATOM 1489 C CA . LYS A 1 183 ? 6.921 -15.935 -26.637 1.00 87.50 183 LYS A CA 1
ATOM 1490 C C . LYS A 1 183 ? 8.339 -15.386 -26.442 1.00 87.50 183 LYS A C 1
ATOM 1492 O O . LYS A 1 183 ? 9.170 -15.608 -27.307 1.00 87.50 183 LYS A O 1
ATOM 1497 N N . ILE A 1 184 ? 8.590 -14.647 -25.357 1.00 85.50 184 ILE A N 1
ATOM 1498 C CA . ILE A 1 184 ? 9.891 -13.996 -25.112 1.00 85.50 184 ILE A CA 1
ATOM 1499 C C . ILE A 1 184 ? 10.747 -14.753 -24.092 1.00 85.50 184 ILE A C 1
ATOM 1501 O O . ILE A 1 184 ? 11.917 -14.442 -23.946 1.00 85.50 184 ILE A O 1
ATOM 1505 N N . VAL A 1 185 ? 10.185 -15.738 -23.381 1.00 84.81 185 VAL A N 1
ATOM 1506 C CA . VAL A 1 185 ? 10.902 -16.513 -22.357 1.00 84.81 185 VAL A CA 1
ATOM 1507 C C . VAL A 1 185 ? 11.162 -17.938 -22.829 1.00 84.81 185 VAL A C 1
ATOM 1509 O O . VAL A 1 185 ? 10.250 -18.636 -23.268 1.00 84.81 185 VAL A O 1
ATOM 1512 N N . HIS A 1 186 ? 12.404 -18.399 -22.685 1.00 72.19 186 HIS A N 1
ATOM 1513 C CA . HIS A 1 186 ? 12.819 -19.738 -23.115 1.00 72.19 186 HIS A CA 1
ATOM 1514 C C . HIS A 1 186 ? 12.363 -20.828 -22.129 1.00 72.19 186 HIS A C 1
ATOM 1516 O O . HIS A 1 186 ? 12.017 -21.939 -22.530 1.00 72.19 186 HIS A O 1
ATOM 1522 N N . ASN A 1 187 ? 12.293 -20.498 -20.834 1.00 68.12 187 ASN A N 1
ATOM 1523 C CA . ASN A 1 187 ? 11.879 -21.420 -19.777 1.00 68.12 187 ASN A CA 1
ATOM 1524 C C . ASN A 1 187 ? 10.449 -21.135 -19.321 1.00 68.12 187 ASN A C 1
ATOM 1526 O O . ASN A 1 187 ? 10.110 -20.017 -18.925 1.00 68.12 187 ASN A O 1
ATOM 1530 N N . LYS A 1 188 ? 9.591 -22.162 -19.343 1.00 67.44 188 LYS A N 1
ATOM 1531 C CA . LYS A 1 188 ? 8.194 -21.988 -18.943 1.00 67.44 188 LYS A CA 1
ATOM 1532 C C . LYS A 1 188 ? 8.059 -21.886 -17.421 1.00 67.44 188 LYS A C 1
ATOM 1534 O O . LYS A 1 188 ? 8.462 -22.803 -16.712 1.00 67.44 188 LYS A O 1
ATOM 1539 N N . LYS A 1 189 ? 7.450 -20.804 -16.921 1.00 64.50 189 LYS A N 1
ATOM 1540 C CA . LYS A 1 189 ? 7.198 -20.589 -15.487 1.00 64.50 189 LYS A CA 1
ATOM 1541 C C . LYS A 1 189 ? 5.781 -21.045 -15.132 1.00 64.50 189 LYS A C 1
ATOM 1543 O O . LYS A 1 189 ? 4.806 -20.531 -15.684 1.00 64.50 189 LYS A O 1
ATOM 1548 N N . LYS A 1 190 ? 5.679 -22.001 -14.208 1.00 58.97 190 LYS A N 1
ATOM 1549 C CA . LYS A 1 190 ? 4.416 -22.393 -13.567 1.00 58.97 190 LYS A CA 1
ATOM 1550 C C . LYS A 1 190 ? 4.217 -21.556 -12.297 1.00 58.97 190 LYS A C 1
ATOM 1552 O O . LYS A 1 190 ? 5.187 -21.299 -11.588 1.00 58.97 190 LYS A O 1
ATOM 1557 N N . LYS A 1 191 ? 2.985 -21.124 -12.033 1.00 61.16 191 LYS A N 1
ATOM 1558 C CA . LYS A 1 191 ? 2.537 -20.599 -10.736 1.00 61.16 191 LYS A CA 1
ATOM 1559 C C . LYS A 1 191 ? 2.531 -21.734 -9.700 1.00 61.16 191 LYS A C 1
ATOM 1561 O O . LYS A 1 191 ? 2.443 -22.908 -10.077 1.00 61.16 191 LYS A O 1
ATOM 1566 N N . LYS A 1 192 ? 2.557 -21.403 -8.404 1.00 57.56 192 LYS A N 1
ATOM 1567 C CA . LYS A 1 192 ? 2.442 -22.360 -7.282 1.00 57.56 192 LYS A CA 1
ATOM 1568 C C . LYS A 1 192 ? 1.185 -23.237 -7.368 1.00 57.56 192 LYS A C 1
ATOM 1570 O O . LYS A 1 192 ? 1.201 -24.361 -6.882 1.00 57.56 192 LYS A O 1
ATOM 1575 N N . ASN A 1 193 ? 0.118 -22.754 -8.006 1.00 53.06 193 ASN A N 1
ATOM 1576 C CA . ASN A 1 193 ? -1.148 -23.472 -8.189 1.00 53.06 193 ASN A CA 1
ATOM 1577 C C . ASN A 1 193 ? -1.241 -24.286 -9.501 1.00 53.06 193 ASN A C 1
ATOM 1579 O O . ASN A 1 193 ? -2.286 -24.867 -9.776 1.00 53.06 193 ASN A O 1
ATOM 1583 N N . GLY A 1 194 ? -0.182 -24.328 -10.316 1.00 48.34 194 GLY A N 1
ATOM 1584 C CA . GLY A 1 194 ? -0.156 -25.069 -11.581 1.00 48.34 194 GLY A CA 1
ATOM 1585 C C . GLY A 1 194 ? -0.559 -24.273 -12.829 1.00 48.34 194 GLY A C 1
ATOM 1586 O O . GLY A 1 194 ? -0.312 -24.760 -13.934 1.00 48.34 194 GLY A O 1
ATOM 1587 N N . ASP A 1 195 ? -1.078 -23.048 -12.687 1.00 55.16 195 ASP A N 1
ATOM 1588 C CA . ASP A 1 195 ? -1.385 -22.168 -13.824 1.00 55.16 195 ASP A CA 1
ATOM 1589 C C . ASP A 1 195 ? -0.116 -21.563 -14.445 1.00 55.16 195 ASP A C 1
ATOM 1591 O O . ASP A 1 195 ? 0.954 -21.512 -13.838 1.00 55.16 195 ASP A O 1
ATOM 1595 N N . PHE A 1 196 ? -0.215 -21.048 -15.669 1.00 54.25 196 PHE A N 1
ATOM 1596 C CA . PHE A 1 196 ? 0.899 -20.361 -16.322 1.00 54.25 196 PHE A CA 1
ATOM 1597 C C . PHE A 1 196 ? 0.977 -18.874 -15.917 1.00 54.25 196 PHE A C 1
ATOM 1599 O O . PHE A 1 196 ? -0.025 -18.162 -15.893 1.00 54.25 196 PHE A O 1
ATOM 1606 N N . ALA A 1 197 ? 2.181 -18.381 -15.603 1.00 73.25 197 ALA A N 1
ATOM 1607 C CA . ALA A 1 197 ? 2.422 -17.043 -15.044 1.00 73.25 197 ALA A CA 1
ATOM 1608 C C . ALA A 1 197 ? 2.700 -15.961 -16.114 1.00 73.25 197 ALA A C 1
ATOM 1610 O O . ALA A 1 197 ? 3.689 -15.229 -15.992 1.00 73.25 197 ALA A O 1
ATOM 1611 N N . TYR A 1 198 ? 1.873 -15.875 -17.164 1.00 87.38 198 TYR A N 1
ATOM 1612 C CA . TYR A 1 198 ? 2.082 -14.975 -18.317 1.00 87.38 198 TYR A CA 1
ATOM 1613 C C . TYR A 1 198 ? 1.032 -13.857 -18.420 1.00 87.38 198 TYR A C 1
ATOM 1615 O O . TYR A 1 198 ? 0.226 -13.851 -19.351 1.00 87.38 198 TYR A O 1
ATOM 1623 N N . PRO A 1 199 ? 1.012 -12.888 -17.486 1.00 88.69 199 PRO A N 1
ATOM 1624 C CA . PRO A 1 199 ? 0.034 -11.801 -17.522 1.00 88.69 199 PRO A CA 1
ATOM 1625 C C . PRO A 1 199 ? 0.144 -10.920 -18.780 1.00 88.69 199 PRO A C 1
ATOM 1627 O O . PRO A 1 199 ? -0.804 -10.213 -19.103 1.00 88.69 199 PRO A O 1
ATOM 1630 N N . GLY A 1 200 ? 1.270 -10.964 -19.503 1.00 90.12 200 GLY A N 1
ATOM 1631 C CA . GLY A 1 200 ? 1.475 -10.212 -20.741 1.00 90.12 200 GLY A CA 1
ATOM 1632 C C . GLY A 1 200 ? 0.924 -10.881 -22.002 1.00 90.12 200 GLY A C 1
ATOM 1633 O O . GLY A 1 200 ? 0.998 -10.279 -23.069 1.00 90.12 200 GLY A O 1
ATOM 1634 N N . ASP A 1 201 ? 0.410 -12.112 -21.924 1.00 89.31 201 ASP A N 1
ATOM 1635 C CA . ASP A 1 201 ? -0.243 -12.763 -23.074 1.00 89.31 201 ASP A CA 1
ATOM 1636 C C . ASP A 1 201 ? -1.723 -12.335 -23.209 1.00 89.31 201 ASP A C 1
ATOM 1638 O O . ASP A 1 201 ? -2.368 -12.628 -24.214 1.00 89.31 201 ASP A O 1
ATOM 1642 N N . SER A 1 202 ? -2.264 -11.626 -22.210 1.00 85.81 202 SER A N 1
ATOM 1643 C CA . SER A 1 202 ? -3.631 -11.101 -22.218 1.00 85.81 202 SER A CA 1
ATOM 1644 C C . SER A 1 202 ? -3.737 -9.800 -23.018 1.00 85.81 202 SER A C 1
ATOM 1646 O O . SER A 1 202 ? -2.933 -8.885 -22.844 1.00 85.81 202 SER A O 1
ATOM 1648 N N . ALA A 1 203 ? -4.784 -9.689 -23.841 1.00 87.56 203 ALA A N 1
ATOM 1649 C CA . ALA A 1 203 ? -5.148 -8.456 -24.547 1.00 87.56 203 ALA A CA 1
ATOM 1650 C C . ALA A 1 203 ? -5.984 -7.486 -23.688 1.00 87.56 203 ALA A C 1
ATOM 1652 O O . ALA A 1 203 ? -6.348 -6.410 -24.151 1.00 87.56 203 ALA A O 1
ATOM 1653 N N . VAL A 1 204 ? -6.305 -7.868 -22.451 1.00 90.12 204 VAL A N 1
ATOM 1654 C CA . VAL A 1 204 ? -7.017 -7.041 -21.467 1.00 90.12 204 VAL A CA 1
ATOM 1655 C C . VAL A 1 204 ? -6.231 -6.984 -20.161 1.00 90.12 204 VAL A C 1
ATOM 1657 O O . VAL A 1 204 ? -5.470 -7.909 -19.852 1.00 90.12 204 VAL A O 1
ATOM 1660 N N . CYS A 1 205 ? -6.434 -5.924 -19.376 1.00 90.44 205 CYS A N 1
ATOM 1661 C CA . CYS A 1 205 ? -5.801 -5.786 -18.069 1.00 90.44 205 CYS A CA 1
ATOM 1662 C C . CYS A 1 205 ? -6.101 -7.012 -17.184 1.00 90.44 205 CYS A C 1
ATOM 1664 O O . CYS A 1 205 ? -7.275 -7.352 -17.004 1.00 90.44 205 CYS A O 1
ATOM 1666 N N . PRO A 1 206 ? -5.076 -7.678 -16.613 1.00 89.69 206 PRO A N 1
ATOM 1667 C CA . PRO A 1 206 ? -5.277 -8.847 -15.766 1.00 89.69 206 PRO A CA 1
ATOM 1668 C C . PRO A 1 206 ? -6.244 -8.557 -14.604 1.00 89.69 206 PRO A C 1
ATOM 1670 O O . PRO A 1 206 ? -6.033 -7.577 -13.877 1.00 89.69 206 PRO A O 1
ATOM 1673 N N . PRO A 1 207 ? -7.269 -9.397 -14.369 1.00 85.69 207 PRO A N 1
ATOM 1674 C CA . PRO A 1 207 ? -8.184 -9.227 -13.242 1.00 85.69 207 PRO A CA 1
ATOM 1675 C C . PRO A 1 207 ? -7.468 -9.204 -11.892 1.00 85.69 207 PRO A C 1
ATOM 1677 O O . PRO A 1 207 ? -7.906 -8.510 -10.983 1.00 85.69 207 PRO A O 1
ATOM 1680 N N . GLU A 1 208 ? -6.344 -9.908 -11.750 1.00 83.19 208 GLU A N 1
ATOM 1681 C CA . GLU A 1 208 ? -5.534 -9.907 -10.533 1.00 83.19 208 GLU A CA 1
ATOM 1682 C C . GLU A 1 208 ? -4.831 -8.565 -10.296 1.00 83.19 208 GLU A C 1
ATOM 1684 O O . GLU A 1 208 ? -4.678 -8.167 -9.144 1.00 83.19 208 GLU A O 1
ATOM 1689 N N . LEU A 1 209 ? -4.444 -7.844 -11.357 1.00 86.19 209 LEU A N 1
ATOM 1690 C CA . LEU A 1 209 ? -3.907 -6.481 -11.254 1.00 86.19 209 LEU A CA 1
ATOM 1691 C C . LEU A 1 209 ? -5.010 -5.517 -10.812 1.00 86.19 209 LEU A C 1
ATOM 1693 O O . LEU A 1 209 ? -4.839 -4.776 -9.845 1.00 86.19 209 LEU A O 1
ATOM 1697 N N . ILE A 1 210 ? -6.172 -5.595 -11.466 1.00 83.94 210 ILE A N 1
ATOM 1698 C CA . ILE A 1 210 ? -7.356 -4.818 -11.085 1.00 83.94 210 ILE A CA 1
ATOM 1699 C C . ILE A 1 210 ? -7.726 -5.122 -9.629 1.00 83.94 210 ILE A C 1
ATOM 1701 O O . ILE A 1 210 ? -7.953 -4.207 -8.854 1.00 83.94 210 ILE A O 1
ATOM 1705 N N . SER A 1 211 ? -7.737 -6.392 -9.229 1.00 78.69 211 SER A N 1
ATOM 1706 C CA . SER A 1 211 ? -8.053 -6.864 -7.877 1.00 78.69 211 SER A CA 1
ATOM 1707 C C . SER A 1 211 ? -7.047 -6.388 -6.828 1.00 78.69 211 SER A C 1
ATOM 1709 O O . SER A 1 211 ? -7.452 -5.930 -5.759 1.00 78.69 211 SER A O 1
ATOM 1711 N N . ALA A 1 212 ? -5.750 -6.410 -7.134 1.00 76.88 212 ALA A N 1
ATOM 1712 C CA . ALA A 1 212 ? -4.723 -5.872 -6.248 1.00 76.88 212 ALA A CA 1
ATOM 1713 C C . ALA A 1 212 ? -4.902 -4.360 -6.000 1.00 76.88 212 ALA A C 1
ATOM 1715 O O . ALA A 1 212 ? -4.532 -3.869 -4.936 1.00 76.88 212 ALA A O 1
ATOM 1716 N N . ILE A 1 213 ? -5.533 -3.646 -6.940 1.00 74.81 213 ILE A N 1
ATOM 1717 C CA . ILE A 1 213 ? -5.833 -2.211 -6.839 1.00 74.81 213 ILE A CA 1
ATOM 1718 C C . ILE A 1 213 ? -7.261 -1.928 -6.326 1.00 74.81 213 ILE A C 1
ATOM 1720 O O . ILE A 1 213 ? -7.456 -0.892 -5.693 1.00 74.81 213 ILE A O 1
ATOM 1724 N N . ASN A 1 214 ? -8.231 -2.837 -6.539 1.00 64.25 214 ASN A N 1
ATOM 1725 C CA . ASN A 1 214 ? -9.675 -2.671 -6.265 1.00 64.25 214 ASN A CA 1
ATOM 1726 C C . ASN A 1 214 ? -10.243 -3.587 -5.163 1.00 64.25 214 ASN A C 1
ATOM 1728 O O . ASN A 1 214 ? -11.020 -3.134 -4.334 1.00 64.25 214 ASN A O 1
ATOM 1732 N N . HIS A 1 215 ? -9.925 -4.883 -5.139 1.00 53.38 215 HIS A N 1
ATOM 1733 C CA . HIS A 1 215 ? -10.520 -5.849 -4.197 1.00 53.38 215 HIS A CA 1
ATOM 1734 C C . HIS A 1 215 ? -9.701 -6.012 -2.908 1.00 53.38 215 HIS A C 1
ATOM 1736 O O . HIS A 1 215 ? -10.273 -6.286 -1.857 1.00 53.38 215 HIS A O 1
ATOM 1742 N N . GLN A 1 216 ? -8.402 -5.697 -2.943 1.00 50.94 216 GLN A N 1
ATOM 1743 C CA . GLN A 1 216 ? -7.650 -5.228 -1.770 1.00 50.94 216 GLN A CA 1
ATOM 1744 C C . GLN A 1 216 ? -7.823 -3.704 -1.571 1.00 50.94 216 GLN A C 1
ATOM 1746 O O . GLN A 1 216 ? -6.944 -3.020 -1.048 1.00 50.94 216 GLN A O 1
ATOM 1751 N N . SER A 1 217 ? -8.942 -3.133 -2.010 1.00 44.91 217 SER A N 1
ATOM 1752 C CA . SER A 1 217 ? -9.253 -1.702 -1.943 1.00 44.91 217 SER A CA 1
ATOM 1753 C C . SER A 1 217 ? -10.615 -1.553 -1.286 1.00 44.91 217 SER A C 1
ATOM 1755 O O . SER A 1 217 ? -11.658 -1.370 -1.903 1.00 44.91 217 SER A O 1
ATOM 1757 N N . PRO A 1 218 ? -10.594 -1.735 0.030 1.00 51.41 218 PRO A N 1
ATOM 1758 C CA . PRO A 1 218 ? -10.445 -0.511 0.796 1.00 51.41 218 PRO A CA 1
ATOM 1759 C C . PRO A 1 218 ? -8.999 -0.260 1.225 1.00 51.41 218 PRO A C 1
ATOM 1761 O O . PRO A 1 218 ? -8.644 0.855 1.553 1.00 51.41 218 PRO A O 1
ATOM 1764 N N . THR A 1 219 ? -8.121 -1.257 1.182 1.00 63.12 219 THR A N 1
ATOM 1765 C CA . THR A 1 219 ? -6.846 -1.224 1.902 1.00 63.12 219 THR A CA 1
ATOM 1766 C C . THR A 1 219 ? -5.703 -0.399 1.294 1.00 63.12 219 THR A C 1
ATOM 1768 O O . THR A 1 219 ? -4.899 0.097 2.075 1.00 63.12 219 THR A O 1
ATOM 1771 N N . LEU A 1 220 ? -5.592 -0.212 -0.029 1.00 66.81 220 LEU A N 1
ATOM 1772 C CA . LEU A 1 220 ? -4.500 0.602 -0.604 1.00 66.81 220 LEU A CA 1
ATOM 1773 C C . LEU A 1 220 ? -4.829 2.103 -0.609 1.00 66.81 220 LEU A C 1
ATOM 1775 O O . LEU A 1 220 ? -4.071 2.901 -0.065 1.00 66.81 220 LEU A O 1
ATOM 1779 N N . ALA A 1 221 ? -5.991 2.474 -1.154 1.00 67.75 221 ALA A N 1
ATOM 1780 C CA . ALA A 1 221 ? -6.471 3.854 -1.173 1.00 67.75 221 ALA A CA 1
ATOM 1781 C C . ALA A 1 221 ? -6.671 4.420 0.236 1.00 67.75 221 ALA A C 1
ATOM 1783 O O . ALA A 1 221 ? -6.299 5.555 0.519 1.00 67.75 221 ALA A O 1
ATOM 1784 N N . GLN A 1 222 ? -7.222 3.620 1.154 1.00 72.62 222 GLN A N 1
ATOM 1785 C CA . GLN A 1 222 ? -7.447 4.101 2.512 1.00 72.62 222 GLN A CA 1
ATOM 1786 C C . GLN A 1 222 ? -6.171 4.177 3.334 1.00 72.62 222 GLN A C 1
ATOM 1788 O O . GLN A 1 222 ? -6.113 4.946 4.286 1.00 72.62 222 GLN A O 1
ATOM 1793 N N . ALA A 1 223 ? -5.135 3.428 2.963 1.00 73.62 223 ALA A N 1
ATOM 1794 C CA . ALA A 1 223 ? -3.855 3.516 3.640 1.00 73.62 223 ALA A CA 1
ATOM 1795 C C . ALA A 1 223 ? -3.062 4.782 3.286 1.00 73.62 223 ALA A C 1
ATOM 1797 O O . ALA A 1 223 ? -2.102 5.086 3.994 1.00 73.62 223 ALA A O 1
ATOM 1798 N N . LEU A 1 224 ? -3.502 5.573 2.294 1.00 86.00 224 LEU A N 1
ATOM 1799 C CA . LEU A 1 224 ? -2.970 6.919 2.042 1.00 86.00 224 LEU A CA 1
ATOM 1800 C C . LEU A 1 224 ? -2.963 7.788 3.313 1.00 86.00 224 LEU A C 1
ATOM 1802 O O . LEU A 1 224 ? -2.042 8.574 3.502 1.00 86.00 224 LEU A O 1
ATOM 1806 N N . ILE A 1 225 ? -3.904 7.575 4.245 1.00 88.62 225 ILE A N 1
ATOM 1807 C CA . ILE A 1 225 ? -3.959 8.296 5.534 1.00 88.62 225 ILE A CA 1
ATOM 1808 C C . ILE A 1 225 ? -2.737 8.072 6.434 1.00 88.62 225 ILE A C 1
ATOM 1810 O O . ILE A 1 225 ? -2.535 8.814 7.397 1.00 88.62 225 ILE A O 1
ATOM 1814 N N . PHE A 1 226 ? -1.955 7.025 6.169 1.00 87.12 226 PHE A N 1
ATOM 1815 C CA . PHE A 1 226 ? -0.740 6.691 6.912 1.00 87.12 226 PHE A CA 1
ATOM 1816 C C . PHE A 1 226 ? 0.538 7.021 6.142 1.00 87.12 226 PHE A C 1
ATOM 1818 O O . PHE A 1 226 ? 1.620 6.994 6.735 1.00 87.12 226 PHE A O 1
ATOM 1825 N N . LEU A 1 227 ? 0.427 7.326 4.849 1.00 86.12 227 LEU A N 1
ATOM 1826 C CA . LEU A 1 227 ? 1.549 7.747 4.021 1.00 86.12 227 LEU A CA 1
ATOM 1827 C C . LEU A 1 227 ? 1.916 9.201 4.329 1.00 86.12 227 LEU A C 1
ATOM 1829 O O . LEU A 1 227 ? 1.084 10.008 4.758 1.00 86.12 227 LEU A O 1
ATOM 1833 N N . LYS A 1 228 ? 3.200 9.523 4.187 1.00 82.62 228 LYS A N 1
ATOM 1834 C CA . LYS A 1 228 ? 3.738 10.810 4.648 1.00 82.62 228 LYS A CA 1
ATOM 1835 C C . LYS A 1 228 ? 3.609 11.892 3.589 1.00 82.62 228 LYS A C 1
ATOM 1837 O O . LYS A 1 228 ? 3.239 13.017 3.921 1.00 82.62 228 LYS A O 1
ATOM 1842 N N . ASN A 1 229 ? 3.904 11.534 2.349 1.00 86.81 229 ASN A N 1
ATOM 1843 C CA . ASN A 1 229 ? 4.138 12.454 1.247 1.00 86.81 229 ASN A CA 1
ATOM 1844 C C . ASN A 1 229 ? 3.163 12.213 0.089 1.00 86.81 229 ASN A C 1
ATOM 1846 O O . ASN A 1 229 ? 2.745 13.157 -0.579 1.00 86.81 229 ASN A O 1
ATOM 1850 N N . LEU A 1 230 ? 2.766 10.959 -0.131 1.00 88.81 230 LEU A N 1
ATOM 1851 C CA . LEU A 1 230 ? 1.850 10.585 -1.197 1.00 88.81 230 LEU A CA 1
ATOM 1852 C C . LEU A 1 230 ? 0.400 10.933 -0.828 1.00 88.81 230 LEU A C 1
ATOM 1854 O O . LEU A 1 230 ? -0.123 10.481 0.192 1.00 88.81 230 LEU A O 1
ATOM 1858 N N . ARG A 1 231 ? -0.261 11.719 -1.683 1.00 90.38 231 ARG A N 1
ATOM 1859 C CA . ARG A 1 231 ? -1.662 12.150 -1.524 1.00 90.38 231 ARG A CA 1
ATOM 1860 C C . ARG A 1 231 ? -2.587 11.575 -2.577 1.00 90.38 231 ARG A C 1
ATOM 1862 O O . ARG A 1 231 ? -3.756 11.343 -2.283 1.00 90.38 231 ARG A O 1
ATOM 1869 N N . THR A 1 232 ? -2.067 11.336 -3.777 1.00 91.50 232 THR A N 1
ATOM 1870 C CA . THR A 1 232 ? -2.869 10.841 -4.895 1.00 91.50 232 THR A CA 1
ATOM 1871 C C . THR A 1 232 ? -2.287 9.551 -5.442 1.00 91.50 232 THR A C 1
ATOM 1873 O O . THR A 1 232 ? -1.104 9.489 -5.775 1.00 91.50 232 THR A O 1
ATOM 1876 N N . VAL A 1 233 ? -3.131 8.531 -5.577 1.00 91.50 233 VAL A N 1
ATOM 1877 C CA . VAL A 1 233 ? -2.829 7.318 -6.341 1.00 91.50 233 VAL A CA 1
ATOM 1878 C C . VAL A 1 233 ? -3.890 7.166 -7.414 1.00 91.50 233 VAL A C 1
ATOM 1880 O O . VAL A 1 233 ? -5.077 7.081 -7.109 1.00 91.50 233 VAL A O 1
ATOM 1883 N N . SER A 1 234 ? -3.469 7.100 -8.670 1.00 92.25 234 SER A N 1
ATOM 1884 C CA . SER A 1 234 ? -4.354 6.831 -9.798 1.00 92.25 234 SER A CA 1
ATOM 1885 C C . SER A 1 234 ? -3.955 5.546 -10.515 1.00 92.25 234 SER A C 1
ATOM 1887 O O . SER A 1 234 ? -2.781 5.182 -10.567 1.00 92.25 234 SER A O 1
ATOM 1889 N N . PHE A 1 235 ? -4.948 4.838 -11.046 1.00 92.25 235 PHE A N 1
ATOM 1890 C CA . PHE A 1 235 ? -4.763 3.622 -11.820 1.00 92.25 235 PHE A CA 1
ATOM 1891 C C . PHE A 1 235 ? -5.655 3.601 -13.058 1.00 92.25 235 PHE A C 1
ATOM 1893 O O . PHE A 1 235 ? -6.879 3.691 -12.944 1.00 92.25 235 PHE A O 1
ATOM 1900 N N . CYS A 1 236 ? -5.048 3.414 -14.227 1.00 92.81 236 CYS A N 1
ATOM 1901 C CA . CYS A 1 236 ? -5.743 3.181 -15.486 1.00 92.81 236 CYS A CA 1
ATOM 1902 C C . CYS A 1 236 ? -5.576 1.719 -15.933 1.00 92.81 236 CYS A C 1
ATOM 1904 O O . CYS A 1 236 ? -4.456 1.249 -16.137 1.00 92.81 236 CYS A O 1
ATOM 1906 N N . ASP A 1 237 ? -6.686 1.004 -16.130 1.00 91.00 237 ASP A N 1
ATOM 1907 C CA . ASP A 1 237 ? -6.694 -0.381 -16.647 1.00 91.00 237 ASP A CA 1
ATOM 1908 C C . ASP A 1 237 ? -6.791 -0.464 -18.184 1.00 91.00 237 ASP A C 1
ATOM 1910 O O . ASP A 1 237 ? -7.098 -1.518 -18.741 1.00 91.00 237 ASP A O 1
ATOM 1914 N N . GLY A 1 238 ? -6.557 0.659 -18.868 1.00 86.75 238 GLY A N 1
ATOM 1915 C CA . GLY A 1 238 ? -6.732 0.825 -20.311 1.00 86.75 238 GLY A CA 1
ATOM 1916 C C . GLY A 1 238 ? -8.108 1.364 -20.712 1.00 86.75 238 GLY A C 1
ATOM 1917 O O . GLY A 1 238 ? -8.206 2.016 -21.746 1.00 86.75 238 GLY A O 1
ATOM 1918 N N . ASN A 1 239 ? -9.145 1.164 -19.890 1.00 86.00 239 ASN A N 1
ATOM 1919 C CA . ASN A 1 239 ? -10.508 1.639 -20.171 1.00 86.00 239 ASN A CA 1
ATOM 1920 C C . ASN A 1 239 ? -11.039 2.593 -19.095 1.00 86.00 239 ASN A C 1
ATOM 1922 O O . ASN A 1 239 ? -11.799 3.511 -19.389 1.00 86.00 239 ASN A O 1
ATOM 1926 N N . THR A 1 240 ? -10.672 2.354 -17.838 1.00 89.75 240 THR A N 1
ATOM 1927 C CA . THR A 1 240 ? -11.203 3.050 -16.667 1.00 89.75 240 THR A CA 1
ATOM 1928 C C . THR A 1 240 ? -10.064 3.647 -15.858 1.00 89.75 240 THR A C 1
ATOM 1930 O O . THR A 1 240 ? -9.201 2.918 -15.358 1.00 89.75 240 THR A O 1
ATOM 1933 N N . LEU A 1 241 ? -10.105 4.967 -15.673 1.00 90.75 241 LEU A N 1
ATOM 1934 C CA . LEU A 1 241 ? -9.271 5.672 -14.707 1.00 90.75 241 LEU A CA 1
ATOM 1935 C C . LEU A 1 241 ? -9.937 5.635 -13.330 1.00 90.75 241 LEU A C 1
ATOM 1937 O O . LEU A 1 241 ? -11.095 6.016 -13.170 1.00 90.75 241 LEU A O 1
ATOM 1941 N N . ARG A 1 242 ? -9.186 5.183 -12.332 1.00 88.62 242 ARG A N 1
ATOM 1942 C CA . ARG A 1 242 ? -9.552 5.236 -10.916 1.00 88.62 242 ARG A CA 1
ATOM 1943 C C . ARG A 1 242 ? -8.586 6.169 -10.227 1.00 88.62 242 ARG A C 1
ATOM 1945 O O . ARG A 1 242 ? -7.382 6.038 -10.417 1.00 88.62 242 ARG A O 1
ATOM 1952 N N . GLU A 1 243 ? -9.106 7.081 -9.427 1.00 88.56 243 GLU A N 1
ATOM 1953 C CA . GLU A 1 243 ? -8.292 8.038 -8.696 1.00 88.56 243 GLU A CA 1
ATOM 1954 C C . GLU A 1 243 ? -8.685 8.031 -7.224 1.00 88.56 243 GLU A C 1
ATOM 1956 O O . GLU A 1 243 ? -9.863 8.110 -6.871 1.00 88.56 243 GLU A O 1
ATOM 1961 N N . PHE A 1 244 ? -7.669 7.914 -6.379 1.00 88.81 244 PHE A N 1
ATOM 1962 C CA . PHE A 1 244 ? -7.778 7.962 -4.936 1.00 88.81 244 PHE A CA 1
ATOM 1963 C C . PHE A 1 244 ? -7.012 9.178 -4.446 1.00 88.81 244 PHE A C 1
ATOM 1965 O O . PHE A 1 244 ? -5.797 9.260 -4.627 1.00 88.81 244 PHE A O 1
ATOM 1972 N N . VAL A 1 245 ? -7.731 10.110 -3.828 1.00 90.81 245 VAL A N 1
ATOM 1973 C CA . VAL A 1 245 ? -7.175 11.379 -3.350 1.00 90.81 245 VAL A CA 1
ATOM 1974 C C . VAL A 1 245 ? -7.406 11.468 -1.858 1.00 90.81 245 VAL A C 1
ATOM 1976 O O . VAL A 1 245 ? -8.553 11.445 -1.416 1.00 90.81 245 VAL A O 1
ATOM 1979 N N . HIS A 1 246 ? -6.329 11.554 -1.090 1.00 91.44 246 HIS A N 1
ATOM 1980 C CA . HIS A 1 246 ? -6.379 11.815 0.340 1.00 91.44 246 HIS A CA 1
ATOM 1981 C C . HIS A 1 246 ? -6.373 13.320 0.594 1.00 91.44 246 HIS A C 1
ATOM 1983 O O . HIS A 1 246 ? -5.395 13.998 0.287 1.00 91.44 246 HIS A O 1
ATOM 1989 N N . ASP A 1 247 ? -7.447 13.813 1.207 1.00 91.06 247 ASP A N 1
ATOM 1990 C CA . ASP A 1 247 ? -7.554 15.174 1.723 1.00 91.06 247 ASP A CA 1
ATOM 1991 C C . ASP A 1 247 ? -7.525 15.136 3.264 1.00 91.06 247 ASP A C 1
ATOM 1993 O O . ASP A 1 247 ? -8.530 14.781 3.900 1.00 91.06 247 ASP A O 1
ATOM 1997 N N . PRO A 1 248 ? -6.384 15.481 3.892 1.00 89.81 248 PRO A N 1
ATOM 1998 C CA . PRO A 1 248 ? -6.269 15.522 5.344 1.00 89.81 248 PRO A CA 1
ATOM 1999 C C . PRO A 1 248 ? -7.151 16.585 6.007 1.00 89.81 248 PRO A C 1
ATOM 2001 O O . PRO A 1 248 ? -7.589 16.377 7.140 1.00 89.81 248 PRO A O 1
ATOM 2004 N N . ALA A 1 249 ? -7.408 17.711 5.333 1.00 89.88 249 ALA A N 1
ATOM 2005 C CA . ALA A 1 249 ? -8.171 18.826 5.887 1.00 89.88 249 ALA A CA 1
ATOM 2006 C C . ALA A 1 249 ? -9.666 18.493 5.928 1.00 89.88 249 ALA A C 1
ATOM 2008 O O . ALA A 1 249 ? -10.317 18.678 6.957 1.00 89.88 249 ALA A O 1
ATOM 2009 N N . ALA A 1 250 ? -10.190 17.917 4.844 1.00 90.88 250 ALA A N 1
ATOM 2010 C CA . ALA A 1 250 ? -11.564 17.425 4.786 1.00 90.88 250 ALA A CA 1
ATOM 2011 C C . ALA A 1 250 ? -11.748 16.051 5.460 1.00 90.88 250 ALA A C 1
ATOM 2013 O O . ALA A 1 250 ? -12.877 15.576 5.585 1.00 90.88 250 ALA A O 1
ATOM 2014 N N . LYS A 1 251 ? -10.653 15.397 5.876 1.00 92.69 251 LYS A N 1
ATOM 2015 C CA . LYS A 1 251 ? -10.614 14.010 6.368 1.00 92.69 251 LYS A CA 1
ATOM 2016 C C . LYS A 1 251 ? -11.329 13.030 5.434 1.00 92.69 251 LYS A C 1
ATOM 2018 O O . LYS A 1 251 ? -12.121 12.180 5.860 1.00 92.69 251 LYS A O 1
ATOM 2023 N N . THR A 1 252 ? -11.056 13.156 4.141 1.00 91.38 252 THR A N 1
ATOM 2024 C CA . THR A 1 252 ? -11.691 12.331 3.112 1.00 91.38 252 THR A CA 1
ATOM 2025 C C . THR A 1 252 ? -10.673 11.608 2.249 1.00 91.38 252 THR A C 1
ATOM 2027 O O . THR A 1 252 ? -9.499 11.971 2.170 1.00 91.38 252 THR A O 1
ATOM 2030 N N . ILE A 1 253 ? -11.145 10.530 1.636 1.00 89.38 253 ILE A N 1
ATOM 2031 C CA . ILE A 1 253 ? -10.448 9.760 0.623 1.00 89.38 253 ILE A CA 1
ATOM 2032 C C . ILE A 1 253 ? -11.442 9.570 -0.516 1.00 89.38 253 ILE A C 1
ATOM 2034 O O . ILE A 1 253 ? -12.486 8.928 -0.353 1.00 89.38 253 ILE A O 1
ATOM 2038 N N . SER A 1 254 ? -11.147 10.164 -1.663 1.00 83.25 254 SER A N 1
ATOM 2039 C CA . SER A 1 254 ? -11.996 10.013 -2.839 1.00 83.25 254 SER A CA 1
ATOM 2040 C C . SER A 1 254 ? -11.907 8.585 -3.399 1.00 83.25 254 SER A C 1
ATOM 2042 O O . SER A 1 254 ? -10.821 8.004 -3.386 1.00 83.25 254 SER A O 1
ATOM 2044 N N . PRO A 1 255 ? -13.021 8.015 -3.897 1.00 77.44 255 PRO A N 1
ATOM 2045 C CA . PRO A 1 255 ? -14.374 8.572 -3.868 1.00 77.44 255 PRO A CA 1
ATOM 2046 C C . PRO A 1 255 ? -15.112 8.272 -2.546 1.00 77.44 255 PRO A C 1
ATOM 2048 O O . PRO A 1 255 ? -15.222 7.125 -2.115 1.00 77.44 255 PRO A O 1
ATOM 2051 N N . GLY A 1 256 ? -15.683 9.312 -1.926 1.00 83.25 256 GLY A N 1
ATOM 2052 C CA . GLY A 1 256 ? -16.773 9.183 -0.945 1.00 83.25 256 GLY A CA 1
ATOM 2053 C C . GLY A 1 256 ? -16.455 8.468 0.374 1.00 83.25 256 GLY A C 1
ATOM 2054 O O . GLY A 1 256 ? -17.385 8.084 1.085 1.00 83.25 256 GLY A O 1
ATOM 2055 N N . THR A 1 257 ? -15.180 8.272 0.716 1.00 89.81 257 THR A N 1
ATOM 2056 C CA . THR A 1 257 ? -14.776 7.700 2.005 1.00 89.81 257 THR A CA 1
ATOM 2057 C C . THR A 1 257 ? -14.397 8.822 2.961 1.00 89.81 257 THR A C 1
ATOM 2059 O O . THR A 1 257 ? -13.576 9.674 2.631 1.00 89.81 257 THR A O 1
ATOM 2062 N N . ARG A 1 258 ? -14.957 8.814 4.168 1.00 92.75 258 ARG A N 1
ATOM 2063 C CA . ARG A 1 258 ? -14.505 9.667 5.274 1.00 92.75 258 ARG A CA 1
ATOM 2064 C C . ARG A 1 258 ? -13.704 8.847 6.264 1.00 92.75 258 ARG A C 1
ATOM 2066 O O . ARG A 1 258 ? -13.853 7.624 6.328 1.00 92.75 258 ARG A O 1
ATOM 2073 N N . TYR A 1 259 ? -12.838 9.503 7.024 1.00 94.00 259 TYR A N 1
ATOM 2074 C CA . TYR A 1 259 ? -12.065 8.812 8.043 1.00 94.00 259 TYR A CA 1
ATOM 2075 C C . TYR A 1 259 ? -11.937 9.607 9.332 1.00 94.00 259 TYR A C 1
ATOM 2077 O O . TYR A 1 259 ? -11.938 10.833 9.347 1.00 94.00 259 TYR A O 1
ATOM 2085 N N . GLN A 1 260 ? -11.783 8.877 10.430 1.00 94.69 260 GLN A N 1
ATOM 2086 C CA . GLN A 1 260 ? -11.361 9.390 11.721 1.00 94.69 260 GLN A CA 1
ATOM 2087 C C . GLN A 1 260 ? -10.050 8.756 12.121 1.00 94.69 260 GLN A C 1
ATOM 2089 O O . GLN A 1 260 ? -9.851 7.569 11.904 1.00 94.69 260 GLN A O 1
ATOM 2094 N N . GLN A 1 261 ? -9.157 9.545 12.709 1.00 93.81 261 GLN A N 1
ATOM 2095 C CA . GLN A 1 261 ? -7.835 9.088 13.108 1.00 93.81 261 GLN A CA 1
ATOM 2096 C C . GLN A 1 261 ? -7.486 9.615 14.494 1.00 93.81 261 GLN A C 1
ATOM 2098 O O . GLN A 1 261 ? -7.768 10.764 14.845 1.00 93.81 261 GLN A O 1
ATOM 2103 N N . ILE A 1 262 ? -6.866 8.752 15.288 1.00 94.25 262 ILE A N 1
ATOM 2104 C CA . ILE A 1 262 ? -6.286 9.084 16.581 1.00 94.25 262 ILE A CA 1
ATOM 2105 C C . ILE A 1 262 ? -4.845 8.606 16.551 1.00 94.25 262 ILE A C 1
ATOM 2107 O O . ILE A 1 262 ? -4.583 7.413 16.414 1.00 94.25 262 ILE A O 1
ATOM 2111 N N . THR A 1 263 ? -3.918 9.548 16.652 1.00 93.94 263 THR A N 1
ATOM 2112 C CA . THR A 1 263 ? -2.482 9.273 16.613 1.00 93.94 263 THR A CA 1
ATOM 2113 C C . THR A 1 263 ? -1.960 9.016 18.020 1.00 93.94 263 THR A C 1
ATOM 2115 O O . THR A 1 263 ? -2.379 9.673 18.976 1.00 93.94 263 THR A O 1
ATOM 2118 N N . LEU A 1 264 ? -1.021 8.079 18.139 1.00 91.44 264 LEU A N 1
ATOM 2119 C CA . LEU A 1 264 ? -0.276 7.859 19.369 1.00 91.44 264 LEU A CA 1
ATOM 2120 C C . LEU A 1 264 ? 0.479 9.132 19.784 1.00 91.44 264 LEU A C 1
ATOM 2122 O O . LEU A 1 264 ? 1.028 9.823 18.917 1.00 91.44 264 LEU A O 1
ATOM 2126 N N . PRO A 1 265 ? 0.582 9.422 21.093 1.00 87.00 265 PRO A N 1
ATOM 2127 C CA . PRO A 1 265 ? 1.508 10.425 21.592 1.00 87.00 265 PRO A CA 1
ATOM 2128 C C . PRO A 1 265 ? 2.925 10.140 21.093 1.00 87.00 265 PRO A C 1
ATOM 2130 O O . PRO A 1 265 ? 3.414 9.011 21.166 1.00 87.00 265 PRO A O 1
ATOM 2133 N N . ASN A 1 266 ? 3.592 11.170 20.581 1.00 83.88 266 ASN A N 1
ATOM 2134 C CA . ASN A 1 266 ? 4.974 11.049 20.141 1.00 83.88 266 ASN A CA 1
ATOM 2135 C C . ASN A 1 266 ? 5.889 10.895 21.366 1.00 83.88 266 ASN A C 1
ATOM 2137 O O . ASN A 1 266 ? 6.009 11.835 22.147 1.00 83.88 266 ASN A O 1
ATOM 2141 N N . GLN A 1 267 ? 6.540 9.738 21.515 1.00 88.12 267 GLN A N 1
ATOM 2142 C CA . GLN A 1 267 ? 7.460 9.451 22.627 1.00 88.12 267 GLN A CA 1
ATOM 2143 C C . GLN A 1 267 ? 8.843 9.047 22.089 1.00 88.12 267 GLN A C 1
ATOM 2145 O O . GLN A 1 267 ? 9.172 7.861 22.035 1.00 88.12 267 GLN A O 1
ATOM 2150 N N . PRO A 1 268 ? 9.651 10.015 21.617 1.00 88.25 268 PRO A N 1
ATOM 2151 C CA . PRO A 1 268 ? 10.957 9.719 21.035 1.00 88.25 268 PRO A CA 1
ATOM 2152 C C . PRO A 1 268 ? 11.928 9.127 22.061 1.00 88.25 268 PRO A C 1
ATOM 2154 O O . PRO A 1 268 ? 12.653 8.204 21.719 1.00 88.25 268 PRO A O 1
ATOM 2157 N N . GLU A 1 269 ? 11.892 9.594 23.311 1.00 91.94 269 GLU A N 1
ATOM 2158 C CA . GLU A 1 269 ? 12.755 9.105 24.397 1.00 91.94 269 GLU A CA 1
ATOM 2159 C C . GLU A 1 269 ? 12.530 7.615 24.664 1.00 91.94 269 GLU A C 1
ATOM 2161 O O . GLU A 1 269 ? 13.476 6.834 24.608 1.00 91.94 269 GLU A O 1
ATOM 2166 N N . LEU A 1 270 ? 11.267 7.194 24.797 1.00 89.88 270 LEU A N 1
ATOM 2167 C CA . LEU A 1 270 ? 10.913 5.781 24.929 1.00 89.88 270 LEU A CA 1
ATOM 2168 C C . LEU A 1 270 ? 11.433 4.956 23.742 1.00 89.88 270 LEU A C 1
ATOM 2170 O O . LEU A 1 270 ? 11.942 3.854 23.922 1.00 89.88 270 LEU A O 1
ATOM 2174 N N . ALA A 1 271 ? 11.340 5.477 22.513 1.00 88.56 271 ALA A N 1
ATOM 2175 C CA . ALA A 1 271 ? 11.880 4.780 21.347 1.00 88.56 271 ALA A CA 1
ATOM 2176 C C . ALA A 1 271 ? 13.406 4.590 21.437 1.00 88.56 271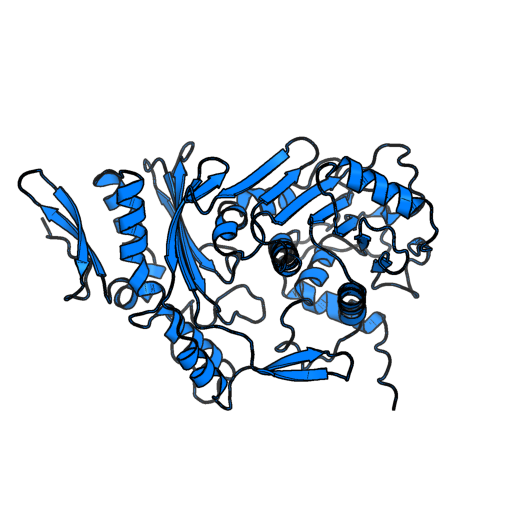 ALA A C 1
ATOM 2178 O O . ALA A 1 271 ? 13.903 3.530 21.062 1.00 88.56 271 ALA A O 1
ATOM 2179 N N . GLU A 1 272 ? 14.142 5.583 21.936 1.00 92.12 272 GLU A N 1
ATOM 2180 C CA . GLU A 1 272 ? 15.593 5.479 22.129 1.00 92.12 272 GLU A CA 1
ATOM 2181 C C . GLU A 1 272 ? 15.959 4.521 23.273 1.00 92.12 272 GLU A C 1
ATOM 2183 O O . GLU A 1 272 ? 16.896 3.737 23.123 1.00 92.12 272 GLU A O 1
ATOM 2188 N N . GLU A 1 273 ? 15.176 4.471 24.355 1.00 93.50 273 GLU A N 1
ATOM 2189 C CA . GLU A 1 273 ? 15.342 3.467 25.421 1.00 93.50 273 GLU A CA 1
ATOM 2190 C C . GLU A 1 273 ? 15.227 2.033 24.885 1.00 93.50 273 GLU A C 1
ATOM 2192 O O . GLU A 1 273 ? 16.004 1.149 25.255 1.00 93.50 273 GLU A O 1
ATOM 2197 N N . TRP A 1 274 ? 14.278 1.783 23.978 1.00 93.62 274 TRP A N 1
ATOM 2198 C CA . TRP A 1 274 ? 14.148 0.484 23.317 1.00 93.62 274 TRP A CA 1
ATOM 2199 C C . TRP A 1 274 ? 15.344 0.167 22.417 1.00 93.62 274 TRP A C 1
ATOM 2201 O O . TRP A 1 274 ? 15.865 -0.949 22.477 1.00 93.62 274 TRP A O 1
ATOM 2211 N N . LYS A 1 275 ? 15.802 1.140 21.623 1.00 91.00 275 LYS A N 1
ATOM 2212 C CA . LYS A 1 275 ? 16.951 0.985 20.714 1.00 91.00 275 LYS A CA 1
ATOM 2213 C C . LYS A 1 275 ? 18.279 0.791 21.438 1.00 91.00 275 LYS A C 1
ATOM 2215 O O . LYS A 1 275 ? 19.191 0.195 20.872 1.00 91.00 275 LYS A O 1
ATOM 2220 N N . ALA A 1 276 ? 18.388 1.266 22.677 1.00 92.69 276 ALA A N 1
ATOM 2221 C CA . ALA A 1 276 ? 19.564 1.073 23.517 1.00 92.69 276 ALA A CA 1
ATOM 2222 C C . ALA A 1 276 ? 19.715 -0.374 24.028 1.00 92.69 276 ALA A C 1
ATOM 2224 O O . ALA A 1 276 ? 20.781 -0.741 24.527 1.00 92.69 276 ALA A O 1
ATOM 2225 N N . LYS A 1 277 ? 18.679 -1.220 23.912 1.00 92.19 277 LYS A N 1
ATOM 2226 C CA . LYS A 1 277 ? 18.739 -2.617 24.365 1.00 92.19 277 LYS A CA 1
ATOM 2227 C C . LYS A 1 277 ? 19.747 -3.418 23.521 1.00 92.19 277 LYS A C 1
ATOM 2229 O O . LYS A 1 277 ? 19.682 -3.353 22.295 1.00 92.19 277 LYS A O 1
ATOM 2234 N N . PRO A 1 278 ? 20.620 -4.250 24.129 1.00 88.88 278 PRO A N 1
ATOM 2235 C CA . PRO A 1 278 ? 21.647 -4.998 23.391 1.00 88.88 278 PRO A CA 1
ATOM 2236 C C . PRO A 1 278 ? 21.105 -5.913 22.286 1.00 88.88 278 PRO A C 1
ATOM 2238 O O . PRO A 1 278 ? 21.765 -6.110 21.268 1.00 88.88 278 PRO A O 1
ATOM 2241 N N . SER A 1 279 ? 19.902 -6.457 22.480 1.00 89.50 279 SER A N 1
ATOM 2242 C CA . SER A 1 279 ? 19.222 -7.334 21.524 1.00 89.50 279 SER A CA 1
ATOM 2243 C C . SER A 1 279 ? 18.437 -6.585 20.446 1.00 89.50 279 SER A C 1
ATOM 2245 O O . SER A 1 279 ? 17.820 -7.236 19.607 1.00 89.50 279 SER A O 1
ATOM 2247 N N . TRP A 1 280 ? 18.430 -5.246 20.445 1.00 91.44 280 TRP A N 1
ATOM 2248 C CA . TRP A 1 280 ? 17.663 -4.474 19.473 1.00 91.44 280 TRP A CA 1
ATOM 2249 C C . TRP A 1 280 ? 18.073 -4.822 18.030 1.00 91.44 280 TRP A C 1
ATOM 2251 O O . TRP A 1 280 ? 19.275 -4.875 17.735 1.00 91.44 280 TRP A O 1
ATOM 2261 N N . PRO A 1 281 ? 17.106 -5.047 17.116 1.00 87.69 281 PRO A N 1
ATOM 2262 C CA . PRO A 1 281 ? 17.412 -5.395 15.736 1.00 87.69 281 PRO A CA 1
ATOM 2263 C C . PRO A 1 281 ? 18.278 -4.332 15.063 1.00 87.69 281 PRO A C 1
ATOM 2265 O O . PRO A 1 281 ? 18.115 -3.130 15.283 1.00 87.69 281 PRO A O 1
ATOM 2268 N N . LYS A 1 282 ? 19.201 -4.776 14.212 1.00 81.94 282 LYS A N 1
ATOM 2269 C CA . LYS A 1 282 ? 20.054 -3.891 13.420 1.00 81.94 282 LYS A CA 1
ATOM 2270 C C . LYS A 1 282 ? 19.799 -4.116 11.940 1.00 81.94 282 LYS A C 1
ATOM 2272 O O . LYS A 1 282 ? 19.656 -5.254 11.510 1.00 81.94 282 LYS A O 1
ATOM 2277 N N . VAL A 1 283 ? 19.805 -3.034 11.178 1.00 72.00 283 VAL A N 1
ATOM 2278 C CA . VAL A 1 283 ? 19.657 -2.986 9.723 1.00 72.00 283 VAL A CA 1
ATOM 2279 C C . VAL A 1 283 ? 21.011 -2.624 9.120 1.00 72.00 283 VAL A C 1
ATOM 2281 O O . VAL A 1 283 ? 21.794 -1.885 9.718 1.00 72.00 283 VAL A O 1
ATOM 2284 N N . PHE A 1 284 ? 21.332 -3.169 7.952 1.00 64.25 284 PHE A N 1
ATOM 2285 C CA . PHE A 1 284 ? 22.559 -2.802 7.257 1.00 64.25 284 PHE A CA 1
ATOM 2286 C C . PHE A 1 284 ? 22.322 -1.560 6.395 1.00 64.25 284 PHE A C 1
ATOM 2288 O O . PHE A 1 284 ? 21.436 -1.553 5.540 1.00 64.25 284 PHE A O 1
ATOM 2295 N N . GLU A 1 285 ? 23.118 -0.514 6.600 1.00 62.03 285 GLU A N 1
ATOM 2296 C CA . GLU A 1 285 ? 23.084 0.696 5.786 1.00 62.03 285 GLU A CA 1
ATOM 2297 C C . GLU A 1 285 ? 24.367 0.846 4.984 1.00 62.03 285 GLU A C 1
ATOM 2299 O O . GLU A 1 285 ? 25.481 0.796 5.504 1.00 62.03 285 GLU A O 1
ATOM 2304 N N . LEU A 1 286 ? 24.188 1.037 3.679 1.00 55.19 286 LEU A N 1
ATOM 2305 C CA . LEU A 1 286 ? 25.277 1.293 2.757 1.00 55.19 286 LEU A CA 1
ATOM 2306 C C . LEU A 1 286 ? 25.418 2.803 2.550 1.00 55.19 286 LEU A C 1
ATOM 2308 O O . LEU A 1 286 ? 24.493 3.472 2.081 1.00 55.19 286 LEU A O 1
ATOM 2312 N N . THR A 1 287 ? 26.589 3.338 2.878 1.00 58.72 287 THR A N 1
ATOM 2313 C CA . THR A 1 287 ? 26.988 4.711 2.560 1.00 58.72 287 THR A CA 1
ATOM 2314 C C . THR A 1 287 ? 28.065 4.721 1.484 1.00 58.72 287 THR A C 1
ATOM 2316 O O . THR A 1 287 ? 28.642 3.694 1.129 1.00 58.72 287 THR A O 1
ATOM 2319 N N . ASN A 1 288 ? 28.371 5.912 0.964 1.00 48.75 288 ASN A N 1
ATOM 2320 C CA . ASN A 1 288 ? 29.424 6.105 -0.040 1.00 48.75 288 ASN A CA 1
ATOM 2321 C C . ASN A 1 288 ? 30.815 5.648 0.452 1.00 48.75 288 ASN A C 1
ATOM 2323 O O . ASN A 1 288 ? 31.710 5.432 -0.354 1.00 48.75 288 ASN A O 1
ATOM 2327 N N . THR A 1 289 ? 30.983 5.502 1.768 1.00 58.59 289 THR A N 1
ATOM 2328 C CA . THR A 1 289 ? 32.216 5.103 2.458 1.00 58.59 289 THR A CA 1
ATOM 2329 C C . THR A 1 289 ? 32.270 3.619 2.840 1.00 58.59 289 THR A C 1
ATOM 2331 O O . THR A 1 289 ? 33.256 3.187 3.432 1.00 58.59 289 THR A O 1
ATOM 2334 N N . GLY A 1 290 ? 31.237 2.832 2.523 1.00 62.06 290 GLY A N 1
ATOM 2335 C CA . GLY A 1 290 ? 31.134 1.419 2.896 1.00 62.06 290 GLY A CA 1
ATOM 2336 C C . GLY A 1 290 ? 29.818 1.086 3.595 1.00 62.06 290 GLY A C 1
ATOM 2337 O O . GLY A 1 290 ? 28.948 1.936 3.771 1.00 62.06 290 GLY A O 1
ATOM 2338 N N . GLY A 1 291 ? 29.648 -0.179 3.971 1.00 66.31 291 GLY A N 1
ATOM 2339 C CA . GLY A 1 291 ? 28.448 -0.646 4.657 1.00 66.31 291 GLY A CA 1
ATOM 2340 C C . GLY A 1 291 ? 28.664 -0.823 6.150 1.00 66.31 291 GLY A C 1
ATOM 2341 O O . GLY A 1 291 ? 29.692 -1.352 6.571 1.00 66.31 291 GLY A O 1
ATOM 2342 N N . HIS A 1 292 ? 27.703 -0.378 6.950 1.00 71.25 292 HIS A N 1
ATOM 2343 C CA . HIS A 1 292 ? 27.739 -0.497 8.401 1.00 71.25 292 HIS A CA 1
ATOM 2344 C C . HIS A 1 292 ? 26.367 -0.893 8.944 1.00 71.25 292 HIS A C 1
ATOM 2346 O O . HIS A 1 292 ? 25.324 -0.579 8.376 1.00 71.25 292 HIS A O 1
ATOM 2352 N N . SER A 1 293 ? 26.366 -1.626 10.054 1.00 75.56 293 SER A N 1
ATOM 2353 C CA . SER A 1 293 ? 25.137 -2.036 10.728 1.00 75.56 293 SER A CA 1
ATOM 2354 C C . SER A 1 293 ? 24.684 -0.933 11.682 1.00 75.56 293 SER A C 1
ATOM 2356 O O . SER A 1 293 ? 25.445 -0.523 12.559 1.00 75.56 293 SER A O 1
ATOM 2358 N N . VAL A 1 294 ? 23.452 -0.462 11.515 1.00 79.31 294 VAL A N 1
ATOM 2359 C CA . VAL A 1 294 ? 22.815 0.554 12.360 1.00 79.31 294 VAL A CA 1
ATOM 2360 C C . VAL A 1 294 ? 21.590 -0.029 13.065 1.00 79.31 294 VAL A C 1
ATOM 2362 O O . VAL A 1 294 ? 20.993 -0.973 12.553 1.00 79.31 294 VAL A O 1
ATOM 2365 N N . PRO A 1 295 ? 21.177 0.495 14.229 1.00 83.31 295 PRO A N 1
ATOM 2366 C CA . PRO A 1 295 ? 19.919 0.098 14.861 1.00 83.31 295 PRO A CA 1
ATOM 2367 C C . PRO A 1 295 ? 18.713 0.285 13.929 1.00 83.31 295 PRO A C 1
ATOM 2369 O O . PRO A 1 295 ? 18.660 1.248 13.158 1.00 83.31 295 PRO A O 1
ATOM 2372 N N . ASP A 1 296 ? 17.728 -0.612 14.022 1.00 87.69 296 ASP A N 1
ATOM 2373 C CA . ASP A 1 296 ? 16.468 -0.472 13.294 1.00 87.69 296 ASP A CA 1
ATOM 2374 C C . ASP A 1 296 ? 15.781 0.862 13.632 1.00 87.69 296 ASP A C 1
ATOM 2376 O O . ASP A 1 296 ? 15.792 1.336 14.774 1.00 87.69 296 ASP A O 1
ATOM 2380 N N . LYS A 1 297 ? 15.195 1.483 12.604 1.00 84.12 297 LYS A N 1
ATOM 2381 C CA . LYS A 1 297 ? 14.627 2.835 12.650 1.00 84.12 297 LYS A CA 1
ATOM 2382 C C . LYS A 1 297 ? 13.181 2.880 13.147 1.00 84.12 297 LYS A C 1
ATOM 2384 O O . LYS A 1 297 ? 12.551 3.936 12.996 1.00 84.12 297 LYS A O 1
ATOM 2389 N N . ALA A 1 298 ? 12.649 1.796 13.717 1.00 86.88 298 ALA A N 1
ATOM 2390 C CA . ALA A 1 298 ? 11.319 1.777 14.313 1.00 86.88 298 ALA A CA 1
ATOM 2391 C C . ALA A 1 298 ? 11.129 2.965 15.269 1.00 86.88 298 ALA A C 1
ATOM 2393 O O . ALA A 1 298 ? 12.035 3.388 15.996 1.00 86.88 298 ALA A O 1
ATOM 2394 N N . LYS A 1 299 ? 9.942 3.568 15.203 1.00 88.94 299 LYS A N 1
ATOM 2395 C CA . LYS A 1 299 ? 9.593 4.771 15.960 1.00 88.94 299 LYS A CA 1
ATOM 2396 C C . LYS A 1 299 ? 8.417 4.459 16.862 1.00 88.94 299 LYS A C 1
ATOM 2398 O O . LYS A 1 299 ? 7.506 3.754 16.437 1.00 88.94 299 LYS A O 1
ATOM 2403 N N . TRP A 1 300 ? 8.380 5.063 18.049 1.00 90.62 300 TRP A N 1
ATOM 2404 C CA . TRP A 1 300 ? 7.178 5.059 18.883 1.00 90.62 300 TRP A CA 1
ATOM 2405 C C . TRP A 1 300 ? 6.123 5.995 18.283 1.00 90.62 300 TRP A C 1
ATOM 2407 O O . TRP A 1 300 ? 5.928 7.136 18.704 1.00 90.62 300 TRP A O 1
ATOM 2417 N N . LYS A 1 301 ? 5.529 5.537 17.184 1.00 90.94 301 LYS A N 1
ATOM 2418 C CA . LYS A 1 301 ? 4.521 6.230 16.393 1.00 90.94 301 LYS A CA 1
ATOM 2419 C C . LYS A 1 301 ? 3.522 5.209 15.881 1.00 90.94 301 LYS A C 1
ATOM 2421 O O . LYS A 1 301 ? 3.869 4.074 15.556 1.00 90.94 301 LYS A O 1
ATOM 2426 N N . GLY A 1 302 ? 2.284 5.648 15.773 1.00 92.44 302 GLY A N 1
ATOM 2427 C CA . GLY A 1 302 ? 1.189 4.836 15.286 1.00 92.44 302 GLY A CA 1
ATOM 2428 C C . GLY A 1 302 ? -0.099 5.634 15.303 1.00 92.44 302 GLY A C 1
ATOM 2429 O O . GLY A 1 302 ? -0.134 6.760 15.802 1.00 92.44 302 GLY A O 1
ATOM 2430 N N . ALA A 1 303 ? -1.148 5.063 14.742 1.00 94.75 303 ALA A N 1
ATOM 2431 C CA . ALA A 1 303 ? -2.471 5.646 14.761 1.00 94.75 303 ALA A CA 1
ATOM 2432 C C . ALA A 1 303 ? -3.534 4.557 14.645 1.00 94.75 303 ALA A C 1
ATOM 2434 O O . ALA A 1 303 ? -3.349 3.557 13.949 1.00 94.75 303 ALA A O 1
ATOM 2435 N N . VAL A 1 304 ? -4.672 4.797 15.284 1.00 96.38 304 VAL A N 1
ATOM 2436 C CA . VAL A 1 304 ? -5.905 4.071 15.003 1.00 96.38 304 VAL A CA 1
ATOM 2437 C C . VAL A 1 304 ? -6.740 4.923 14.069 1.00 96.38 304 VAL A C 1
ATOM 2439 O O . VAL A 1 304 ? -7.053 6.066 14.408 1.00 96.38 304 VAL A O 1
ATOM 2442 N N . ALA A 1 305 ? -7.104 4.381 12.912 1.00 95.25 305 ALA A N 1
ATOM 2443 C CA . ALA A 1 305 ? -8.025 5.049 12.004 1.00 95.25 305 ALA A CA 1
ATOM 2444 C C . ALA A 1 305 ? -9.263 4.202 11.730 1.00 95.25 305 ALA A C 1
ATOM 2446 O O . ALA A 1 305 ? -9.181 2.981 11.653 1.00 95.25 305 ALA A O 1
ATOM 2447 N N . VAL A 1 306 ? -10.404 4.857 11.560 1.00 95.25 306 VAL A N 1
ATOM 2448 C CA . VAL A 1 306 ? -11.654 4.245 11.119 1.00 95.25 306 VAL A CA 1
ATOM 2449 C C . VAL A 1 306 ? -12.068 4.945 9.843 1.00 95.25 306 VAL A C 1
ATOM 2451 O O . VAL A 1 306 ? -12.218 6.163 9.839 1.00 95.25 306 VAL A O 1
ATOM 2454 N N . THR A 1 307 ? -12.244 4.189 8.771 1.00 93.25 307 THR A N 1
ATOM 2455 C CA . THR A 1 307 ? -12.841 4.700 7.535 1.00 93.25 307 THR A CA 1
ATOM 2456 C C . THR A 1 307 ? -14.287 4.258 7.436 1.00 93.25 307 THR A C 1
ATOM 2458 O O . THR A 1 307 ? -14.623 3.148 7.854 1.00 93.25 307 THR A O 1
ATOM 2461 N N . ALA A 1 308 ? -15.117 5.123 6.869 1.00 93.00 308 ALA A N 1
ATOM 2462 C CA . ALA A 1 308 ? -16.518 4.868 6.600 1.00 93.00 308 ALA A CA 1
ATOM 2463 C C . ALA A 1 308 ? -16.847 5.270 5.160 1.00 93.00 308 ALA A C 1
ATOM 2465 O O . ALA A 1 308 ? -16.571 6.391 4.727 1.00 93.00 308 ALA A O 1
ATOM 2466 N N . SER A 1 309 ? -17.459 4.351 4.419 1.00 91.38 309 SER A N 1
ATOM 2467 C CA . SER A 1 309 ? -18.030 4.623 3.100 1.00 91.38 309 SER A CA 1
ATOM 2468 C C . SER A 1 309 ? -19.377 3.928 2.949 1.00 91.38 309 SER A C 1
ATOM 2470 O O . SER A 1 309 ? -19.651 2.922 3.609 1.00 91.38 309 SER A O 1
ATOM 2472 N N . LYS A 1 310 ? -20.255 4.471 2.105 1.00 90.56 310 LYS A N 1
ATOM 2473 C CA . LYS A 1 310 ? -21.546 3.835 1.820 1.00 90.56 310 LYS A CA 1
ATOM 2474 C C . LYS A 1 310 ? -21.330 2.492 1.122 1.00 90.56 310 LYS A C 1
ATOM 2476 O O . LYS A 1 310 ? -20.432 2.356 0.297 1.00 90.56 310 LYS A O 1
ATOM 2481 N N . ALA A 1 311 ? -22.146 1.506 1.479 1.00 87.62 311 ALA A N 1
ATOM 2482 C CA . ALA A 1 311 ? -22.146 0.201 0.830 1.00 87.62 311 ALA A CA 1
ATOM 2483 C C . ALA A 1 311 ? -23.290 0.107 -0.187 1.00 87.62 311 ALA A C 1
ATOM 2485 O O . ALA A 1 311 ? -24.416 0.491 0.124 1.00 87.62 311 ALA A O 1
ATOM 2486 N N . ASP A 1 312 ? -23.019 -0.461 -1.364 1.00 76.62 312 ASP A N 1
ATOM 2487 C CA . ASP A 1 312 ? -24.013 -0.571 -2.443 1.00 76.62 312 ASP A CA 1
ATOM 2488 C C . ASP A 1 312 ? -25.128 -1.581 -2.139 1.00 76.62 312 ASP A C 1
ATOM 2490 O O . ASP A 1 312 ? -26.248 -1.454 -2.632 1.00 76.62 312 ASP A O 1
ATOM 2494 N N . ARG A 1 313 ? -24.825 -2.626 -1.355 1.00 77.31 313 ARG A N 1
ATOM 2495 C CA . ARG A 1 313 ? -25.782 -3.697 -1.016 1.00 77.31 313 ARG A CA 1
ATOM 2496 C C . ARG A 1 313 ? -25.666 -4.155 0.428 1.00 77.31 313 ARG A C 1
ATOM 2498 O O . ARG A 1 313 ? -26.633 -4.095 1.180 1.00 77.31 313 ARG A O 1
ATOM 2505 N N . VAL A 1 314 ? -24.487 -4.640 0.807 1.00 84.75 314 VAL A N 1
ATOM 2506 C CA . VAL A 1 314 ? -24.223 -5.196 2.135 1.00 84.75 314 VAL A CA 1
ATOM 2507 C C . VAL A 1 314 ? -22.963 -4.551 2.675 1.00 84.75 314 VAL A C 1
ATOM 2509 O O . VAL A 1 314 ? -21.968 -4.472 1.958 1.00 84.75 314 VAL A O 1
ATOM 2512 N N . GLY A 1 315 ? -23.023 -4.066 3.909 1.00 90.12 315 GLY A N 1
ATOM 2513 C CA . GLY A 1 315 ? -21.866 -3.486 4.565 1.00 90.12 315 GLY A CA 1
ATOM 2514 C C . GLY A 1 315 ? -20.899 -4.527 5.088 1.00 90.12 315 GLY A C 1
ATOM 2515 O O . GLY A 1 315 ? -21.205 -5.718 5.191 1.00 90.12 315 GLY A O 1
ATOM 2516 N N . SER A 1 316 ? -19.734 -4.041 5.486 1.00 91.69 316 SER A N 1
ATOM 2517 C CA . SER A 1 316 ? -18.685 -4.855 6.080 1.00 91.69 316 SER A CA 1
ATOM 2518 C C . SER A 1 316 ? -18.064 -4.157 7.275 1.00 91.69 316 SER A C 1
ATOM 2520 O O . SER A 1 316 ? -17.980 -2.929 7.310 1.00 91.69 316 SER A O 1
ATOM 2522 N N . LEU A 1 317 ? -17.553 -4.947 8.206 1.00 93.38 317 LEU A N 1
ATOM 2523 C CA . LEU A 1 317 ? -16.642 -4.498 9.243 1.00 93.38 317 LEU A CA 1
ATOM 2524 C C . LEU A 1 317 ? -15.323 -5.237 9.073 1.00 93.38 317 LEU A C 1
ATOM 2526 O O . LEU A 1 317 ? -15.288 -6.467 9.129 1.00 93.38 317 LEU A O 1
ATOM 2530 N N . ARG A 1 318 ? -14.243 -4.473 8.915 1.00 93.38 318 ARG A N 1
ATOM 2531 C CA . ARG A 1 318 ? -12.901 -5.026 8.791 1.00 93.38 318 ARG A CA 1
ATOM 2532 C C . ARG A 1 318 ? -11.931 -4.435 9.794 1.00 93.38 318 ARG A C 1
ATOM 2534 O O . ARG A 1 318 ? -11.990 -3.240 10.071 1.00 93.38 318 ARG A O 1
ATOM 2541 N N . VAL A 1 319 ? -11.022 -5.256 10.308 1.00 93.75 319 VAL A N 1
ATOM 2542 C CA . VAL A 1 319 ? -9.937 -4.824 11.203 1.00 93.75 319 VAL A CA 1
ATOM 2543 C C . VAL A 1 319 ? -8.597 -5.220 10.600 1.00 93.75 319 VAL A C 1
ATOM 2545 O O . VAL A 1 319 ? -8.399 -6.377 10.244 1.00 93.75 319 VAL A O 1
ATOM 2548 N N . PHE A 1 320 ? -7.665 -4.279 10.508 1.00 91.56 320 PHE A N 1
ATOM 2549 C CA . PHE A 1 320 ? -6.362 -4.480 9.883 1.00 91.56 320 PHE A CA 1
ATOM 2550 C C . PHE A 1 320 ? -5.221 -4.109 10.823 1.00 91.56 320 PHE A C 1
ATOM 2552 O O . PHE A 1 320 ? -5.262 -3.071 11.484 1.00 91.56 320 PHE A O 1
ATOM 2559 N N . TRP A 1 321 ? -4.172 -4.929 10.820 1.00 92.50 321 TRP A N 1
ATOM 2560 C CA . TRP A 1 321 ? -2.851 -4.530 11.298 1.00 92.50 321 TRP A CA 1
ATOM 2561 C C . TRP A 1 321 ? -2.093 -3.853 10.160 1.00 92.50 321 TRP A C 1
ATOM 2563 O O . TRP A 1 321 ? -2.059 -4.385 9.051 1.00 92.50 321 TRP A O 1
ATOM 2573 N N . ASN A 1 322 ? -1.468 -2.705 10.425 1.00 89.31 322 ASN A N 1
ATOM 2574 C CA . ASN A 1 322 ? -0.831 -1.895 9.389 1.00 89.31 322 ASN A CA 1
ATOM 2575 C C . ASN A 1 322 ? 0.595 -1.475 9.761 1.00 89.31 322 ASN A C 1
ATOM 2577 O O . ASN A 1 322 ? 0.835 -0.897 10.822 1.00 89.31 322 ASN A O 1
ATOM 2581 N N . VAL A 1 323 ? 1.509 -1.604 8.801 1.00 86.25 323 VAL A N 1
ATOM 2582 C CA . VAL A 1 323 ? 2.806 -0.911 8.787 1.00 86.25 323 VAL A CA 1
ATOM 2583 C C . VAL A 1 323 ? 2.836 -0.076 7.515 1.00 86.25 323 VAL A C 1
ATOM 2585 O O . VAL A 1 323 ? 3.219 -0.558 6.456 1.00 86.25 323 VAL A O 1
ATOM 2588 N N . PHE A 1 324 ? 2.322 1.154 7.624 1.00 79.88 324 PHE A N 1
ATOM 2589 C CA . PHE A 1 324 ? 1.874 2.032 6.533 1.00 79.88 324 PHE A CA 1
ATOM 2590 C C . PHE A 1 324 ? 0.718 1.429 5.734 1.00 79.88 324 PHE A C 1
ATOM 2592 O O . PHE A 1 324 ? -0.384 1.970 5.735 1.00 79.88 324 PHE A O 1
ATOM 2599 N N . LEU A 1 325 ? 0.932 0.252 5.158 1.00 81.75 325 LEU A N 1
ATOM 2600 C CA . LEU A 1 325 ? -0.068 -0.527 4.452 1.00 81.75 325 LEU A CA 1
ATOM 2601 C C . LEU A 1 325 ? -0.518 -1.746 5.283 1.00 81.75 325 LEU A C 1
ATOM 2603 O O . LEU A 1 325 ? 0.197 -2.185 6.190 1.00 81.75 325 LEU A O 1
ATOM 2607 N N . PRO A 1 326 ? -1.704 -2.303 4.993 1.00 82.31 326 PRO A N 1
ATOM 2608 C CA . PRO A 1 326 ? -2.225 -3.490 5.665 1.00 82.31 326 PRO A CA 1
ATOM 2609 C C . PRO A 1 326 ? -1.332 -4.715 5.482 1.00 82.31 326 PRO A C 1
ATOM 2611 O O . PRO A 1 326 ? -0.968 -5.072 4.353 1.00 82.31 326 PRO A O 1
ATOM 2614 N N . VAL A 1 327 ? -1.024 -5.345 6.611 1.00 80.81 327 VAL A N 1
ATOM 2615 C CA . VAL A 1 327 ? -0.201 -6.547 6.751 1.00 80.81 327 VAL A CA 1
ATOM 2616 C C . VAL A 1 327 ? -1.054 -7.781 6.466 1.00 80.81 327 VAL A C 1
ATOM 2618 O O . VAL A 1 327 ? -2.190 -7.878 6.929 1.00 80.81 327 VAL A O 1
ATOM 2621 N N . GLY A 1 328 ? -0.490 -8.738 5.731 1.00 74.00 328 GLY A N 1
ATOM 2622 C CA . GLY A 1 328 ? -1.166 -9.990 5.401 1.00 74.00 328 GLY A CA 1
ATOM 2623 C C . GLY A 1 328 ? -2.199 -9.884 4.276 1.00 74.00 328 GLY A C 1
ATOM 2624 O O . GLY A 1 328 ? -2.442 -8.825 3.689 1.00 74.00 328 GLY A O 1
ATOM 2625 N N . LYS A 1 329 ? -2.783 -11.043 3.949 1.00 68.88 329 LYS A N 1
ATOM 2626 C CA . LYS A 1 329 ? -3.747 -11.208 2.845 1.00 68.88 329 LYS A CA 1
ATOM 2627 C C . LYS A 1 329 ? -5.178 -10.882 3.238 1.00 68.88 329 LYS A C 1
ATOM 2629 O O . LYS A 1 329 ? -5.989 -10.532 2.386 1.00 68.88 329 LYS A O 1
ATOM 2634 N N . ARG A 1 330 ? -5.501 -11.087 4.514 1.00 77.69 330 ARG A N 1
ATOM 2635 C CA . ARG A 1 330 ? -6.852 -10.952 5.047 1.00 77.69 330 ARG A CA 1
ATOM 2636 C C . ARG A 1 330 ? -6.848 -10.019 6.250 1.00 77.69 330 ARG A C 1
ATOM 2638 O O . ARG A 1 330 ? -5.866 -10.002 6.993 1.00 77.69 330 ARG A O 1
ATOM 2645 N N . PRO A 1 331 ? -7.938 -9.268 6.446 1.00 85.38 331 PRO A N 1
ATOM 2646 C CA . PRO A 1 331 ? -8.166 -8.571 7.699 1.00 85.38 331 PRO A CA 1
ATOM 2647 C C . PRO A 1 331 ? -8.126 -9.546 8.892 1.00 85.38 331 PRO A C 1
ATOM 2649 O O . PRO A 1 331 ? -8.474 -10.718 8.757 1.00 85.38 331 PRO A O 1
ATOM 2652 N N . ALA A 1 332 ? -7.781 -9.044 10.077 1.00 89.00 332 ALA A N 1
ATOM 2653 C CA . ALA A 1 332 ? -7.917 -9.776 11.338 1.00 89.00 332 ALA A CA 1
ATOM 2654 C C . ALA A 1 332 ? -9.389 -10.039 11.714 1.00 89.00 332 ALA A C 1
ATOM 2656 O O . ALA A 1 332 ? -9.687 -10.969 12.454 1.00 89.00 332 ALA A O 1
ATOM 2657 N N . VAL A 1 333 ? -10.302 -9.215 11.196 1.00 91.50 333 VAL A N 1
ATOM 2658 C CA . VAL A 1 333 ? -11.759 -9.401 11.244 1.00 91.50 333 VAL A CA 1
ATOM 2659 C C . VAL A 1 333 ? -12.280 -9.038 9.864 1.00 91.50 333 VAL A C 1
ATOM 2661 O O . VAL A 1 333 ? -11.952 -7.949 9.406 1.00 91.50 333 VAL A O 1
ATOM 2664 N N . ASP A 1 334 ? -13.053 -9.900 9.208 1.00 92.31 334 ASP A N 1
ATOM 2665 C CA . ASP A 1 334 ? -13.648 -9.633 7.890 1.00 92.31 334 ASP A CA 1
ATOM 2666 C C . ASP A 1 334 ? -15.097 -10.107 7.877 1.00 92.31 334 ASP A C 1
ATOM 2668 O O . ASP A 1 334 ? -15.412 -11.217 7.453 1.00 92.31 334 ASP A O 1
ATOM 2672 N N . GLU A 1 335 ? -15.974 -9.271 8.422 1.00 91.62 335 GLU A N 1
ATOM 2673 C CA . GLU A 1 335 ? -17.353 -9.652 8.690 1.00 91.62 335 GLU A CA 1
ATOM 2674 C C . GLU A 1 335 ? -18.334 -8.882 7.820 1.00 91.62 335 GLU A C 1
ATOM 2676 O O . GLU A 1 335 ? -18.210 -7.675 7.591 1.00 91.62 335 GLU A O 1
ATOM 2681 N N . THR A 1 336 ? -19.358 -9.594 7.359 1.00 90.44 336 THR A N 1
ATOM 2682 C CA . THR A 1 336 ? -20.448 -9.020 6.570 1.00 90.44 336 THR A CA 1
ATOM 2683 C C . THR A 1 336 ? -21.585 -8.597 7.490 1.00 90.44 336 THR A C 1
ATOM 2685 O O . THR A 1 336 ? -22.169 -9.413 8.203 1.00 90.44 336 THR A O 1
ATOM 2688 N N . LEU A 1 337 ? -21.968 -7.325 7.427 1.00 86.94 337 LEU A N 1
ATOM 2689 C CA . LEU A 1 337 ? -23.037 -6.762 8.241 1.00 86.94 337 LEU A CA 1
ATOM 2690 C C . LEU A 1 337 ? -24.305 -6.582 7.393 1.00 86.94 337 LEU A C 1
ATOM 2692 O O . LEU A 1 337 ? -24.487 -5.593 6.679 1.00 86.94 337 LEU A O 1
ATOM 2696 N N . LYS A 1 338 ? -25.211 -7.565 7.467 1.00 76.06 338 LYS A N 1
ATOM 2697 C CA . LYS A 1 338 ? -26.516 -7.511 6.784 1.00 76.06 338 LYS A CA 1
ATOM 2698 C C . LYS A 1 338 ? -27.321 -6.304 7.280 1.00 76.06 338 LYS A C 1
ATOM 2700 O O . LYS A 1 338 ? -27.405 -6.068 8.482 1.00 76.06 338 LYS A O 1
ATOM 2705 N N . SER A 1 339 ? -27.894 -5.538 6.350 1.00 71.88 339 SER A N 1
ATOM 2706 C CA . SER A 1 339 ? -28.672 -4.313 6.627 1.00 71.88 339 SER A CA 1
ATOM 2707 C C . SER A 1 339 ? -27.883 -3.147 7.251 1.00 71.88 339 SER A C 1
ATOM 2709 O O . SER A 1 339 ? -28.466 -2.133 7.634 1.00 71.88 339 SER A O 1
ATOM 2711 N N . PHE A 1 340 ? -26.556 -3.246 7.316 1.00 77.62 340 PHE A N 1
ATOM 2712 C CA . PHE A 1 340 ? -25.657 -2.163 7.698 1.00 77.62 340 PHE A CA 1
ATOM 2713 C C . PHE A 1 340 ? -25.154 -1.516 6.404 1.00 77.62 340 PHE A C 1
ATOM 2715 O O . PHE A 1 340 ? -24.285 -2.059 5.742 1.00 77.62 340 PHE A O 1
ATOM 2722 N N . GLY A 1 341 ? -25.756 -0.409 5.963 1.00 88.19 341 GLY A N 1
ATOM 2723 C CA . GLY A 1 341 ? -25.469 0.229 4.660 1.00 88.19 341 GLY A CA 1
ATOM 2724 C C . GLY A 1 341 ? -24.101 0.924 4.543 1.00 88.19 341 GLY A C 1
ATOM 2725 O O . GLY A 1 341 ? -23.994 1.944 3.862 1.00 88.19 341 GLY A O 1
ATOM 2726 N N . TRP A 1 342 ? -23.080 0.425 5.244 1.00 92.31 342 TRP A N 1
ATOM 2727 C CA . TRP A 1 342 ? -21.763 1.041 5.381 1.00 92.31 342 TRP A CA 1
ATOM 2728 C C . TRP A 1 342 ? -20.636 0.010 5.364 1.00 92.31 342 TRP A C 1
ATOM 2730 O O . TRP A 1 342 ? -20.741 -1.062 5.956 1.00 92.31 342 TRP A O 1
ATOM 2740 N N . ASN A 1 343 ? -19.521 0.376 4.748 1.00 91.56 343 ASN A N 1
ATOM 2741 C CA . ASN A 1 343 ? -18.249 -0.310 4.891 1.00 91.56 343 ASN A CA 1
ATOM 2742 C C . ASN A 1 343 ? -17.428 0.422 5.953 1.00 91.56 343 ASN A C 1
ATOM 2744 O O . ASN A 1 343 ? -17.114 1.601 5.783 1.00 91.56 343 ASN A O 1
ATOM 2748 N N . LEU A 1 344 ? -17.086 -0.276 7.033 1.00 93.00 344 LEU A N 1
ATOM 2749 C CA . LEU A 1 344 ? -16.178 0.201 8.066 1.00 93.00 344 LEU A CA 1
ATOM 2750 C C . LEU A 1 344 ? -14.861 -0.563 8.019 1.00 93.00 344 LEU A C 1
ATOM 2752 O O . LEU A 1 344 ? -14.857 -1.792 8.107 1.00 93.00 344 LEU A O 1
ATOM 2756 N N . ASN A 1 345 ? -13.747 0.163 7.980 1.00 92.75 345 ASN A N 1
ATOM 2757 C CA . ASN A 1 345 ? -12.423 -0.429 8.163 1.00 92.75 345 ASN A CA 1
ATOM 2758 C C . ASN A 1 345 ? -11.708 0.250 9.330 1.00 92.75 345 ASN A C 1
ATOM 2760 O O . ASN A 1 345 ? -11.488 1.462 9.300 1.00 92.75 345 ASN A O 1
ATOM 2764 N N . LEU A 1 346 ? -11.349 -0.541 10.340 1.00 94.62 346 LEU A N 1
ATOM 2765 C CA . LEU A 1 346 ? -10.518 -0.166 11.476 1.00 94.62 346 LEU A CA 1
ATOM 2766 C C . LEU A 1 346 ? -9.067 -0.549 11.179 1.00 94.62 346 LEU A C 1
ATOM 2768 O O . LEU A 1 346 ? -8.744 -1.719 10.989 1.00 94.62 346 LEU A O 1
ATOM 2772 N N . PHE A 1 347 ? -8.185 0.434 11.185 1.00 94.38 347 PHE A N 1
ATOM 2773 C CA . PHE A 1 347 ? -6.766 0.278 10.914 1.00 94.38 347 PHE A CA 1
ATOM 2774 C C . PHE A 1 347 ? -5.957 0.506 12.187 1.00 94.38 347 PHE A C 1
ATOM 2776 O O . PHE A 1 347 ? -6.063 1.561 12.814 1.00 94.38 347 PHE A O 1
ATOM 2783 N N . LEU A 1 348 ? -5.122 -0.469 12.538 1.00 95.25 348 LEU A N 1
ATOM 2784 C CA . LEU A 1 348 ? -4.180 -0.429 13.652 1.00 95.25 348 LEU A CA 1
ATOM 2785 C C . LEU A 1 348 ? -2.778 -0.218 13.080 1.00 95.25 348 LEU A C 1
ATOM 2787 O O . LEU A 1 348 ? -2.050 -1.175 12.805 1.00 95.25 348 LEU A O 1
ATOM 2791 N N . HIS A 1 349 ? -2.417 1.041 12.844 1.00 94.06 349 HIS A N 1
ATOM 2792 C CA . HIS A 1 349 ? -1.129 1.391 12.262 1.00 94.06 349 HIS A CA 1
ATOM 2793 C C . HIS A 1 349 ? -0.060 1.619 13.331 1.00 94.06 349 HIS A C 1
ATOM 2795 O O . HIS A 1 349 ? -0.232 2.455 14.214 1.00 94.06 349 HIS A O 1
ATOM 2801 N N . GLY A 1 350 ? 1.078 0.938 13.205 1.00 92.38 350 GLY A N 1
ATOM 2802 C CA . GLY A 1 350 ? 2.265 1.166 14.027 1.00 92.38 350 GLY A CA 1
ATOM 2803 C C . GLY A 1 350 ? 3.550 0.763 13.308 1.00 92.38 350 GLY A C 1
ATOM 2804 O O . GLY A 1 350 ? 3.514 0.111 12.264 1.00 92.38 350 GLY A O 1
ATOM 2805 N N . TYR A 1 351 ? 4.700 1.141 13.865 1.00 91.38 351 TYR A N 1
ATOM 2806 C CA . TYR A 1 351 ? 6.011 0.655 13.412 1.00 91.38 351 TYR A CA 1
ATOM 2807 C C . TYR A 1 351 ? 6.260 -0.737 14.005 1.00 91.38 351 TYR A C 1
ATOM 2809 O O . TYR A 1 351 ? 7.078 -0.901 14.907 1.00 91.38 351 TYR A O 1
ATOM 2817 N N . PHE A 1 352 ? 5.489 -1.722 13.545 1.00 92.88 352 PHE A N 1
ATOM 2818 C CA . PHE A 1 352 ? 5.580 -3.103 14.005 1.00 92.88 352 PHE A CA 1
ATOM 2819 C C . PHE A 1 352 ? 6.692 -3.877 13.298 1.00 92.88 352 PHE A C 1
ATOM 2821 O O . PHE A 1 352 ? 6.910 -3.712 12.098 1.00 92.88 352 PHE A O 1
ATOM 2828 N N . PHE A 1 353 ? 7.324 -4.795 14.024 1.00 91.19 353 PHE A N 1
ATOM 2829 C CA . PHE A 1 353 ? 8.132 -5.849 13.425 1.00 91.19 353 PHE A CA 1
ATOM 2830 C C . PHE A 1 353 ? 7.220 -6.935 12.848 1.00 91.19 353 PHE A C 1
ATOM 2832 O O . PHE A 1 353 ? 6.345 -7.469 13.539 1.00 91.19 353 PHE A O 1
ATOM 2839 N N . LEU A 1 354 ? 7.429 -7.252 11.575 1.00 86.88 354 LEU A N 1
ATOM 2840 C CA . LEU A 1 354 ? 6.657 -8.245 10.835 1.00 86.88 354 LEU A CA 1
ATOM 2841 C C . LEU A 1 354 ? 7.370 -9.595 10.820 1.00 86.88 354 LEU A C 1
ATOM 2843 O O . LEU A 1 354 ? 8.583 -9.645 11.015 1.00 86.88 354 LEU A O 1
ATOM 2847 N N . SER A 1 355 ? 6.619 -10.662 10.548 1.00 81.12 355 SER A N 1
ATOM 2848 C CA . SER A 1 355 ? 7.185 -11.962 10.194 1.00 81.12 355 SER A CA 1
ATOM 2849 C C . SER A 1 355 ? 8.094 -11.867 8.963 1.00 81.12 355 SER A C 1
ATOM 2851 O O . SER A 1 355 ? 7.995 -10.928 8.173 1.00 81.12 355 SER A O 1
ATOM 2853 N N . GLU A 1 356 ? 8.978 -12.851 8.795 1.00 72.38 356 GLU A N 1
ATOM 2854 C CA . GLU A 1 356 ? 9.954 -12.909 7.692 1.00 72.38 356 GLU A CA 1
ATOM 2855 C C . GLU A 1 356 ? 9.275 -12.851 6.312 1.00 72.38 356 GLU A C 1
ATOM 2857 O O . GLU A 1 356 ? 9.724 -12.144 5.415 1.00 72.38 356 GLU A O 1
ATOM 2862 N N . ASP A 1 357 ? 8.122 -13.506 6.173 1.00 65.06 357 ASP A N 1
ATOM 2863 C CA . ASP A 1 357 ? 7.267 -13.491 4.979 1.00 65.06 357 ASP A CA 1
ATOM 2864 C C . ASP A 1 357 ? 6.349 -12.250 4.885 1.00 65.06 357 ASP A C 1
ATOM 2866 O O . ASP A 1 357 ? 5.556 -12.119 3.952 1.00 65.06 357 ASP A O 1
ATOM 2870 N N . ARG A 1 358 ? 6.422 -11.337 5.864 1.00 71.81 358 ARG A N 1
ATOM 2871 C CA . ARG A 1 358 ? 5.603 -10.119 6.004 1.00 71.81 358 ARG A CA 1
ATOM 2872 C C . ARG A 1 358 ? 4.091 -10.350 5.976 1.00 71.81 358 ARG A C 1
ATOM 2874 O O . ARG A 1 358 ? 3.319 -9.425 5.706 1.00 71.81 358 ARG A O 1
ATOM 2881 N N . THR A 1 359 ? 3.638 -11.561 6.285 1.00 74.69 359 THR A N 1
ATOM 2882 C CA . THR A 1 359 ? 2.207 -11.882 6.299 1.00 74.69 359 THR A CA 1
ATOM 2883 C C . THR A 1 359 ? 1.540 -11.577 7.637 1.00 74.69 359 THR A C 1
ATOM 2885 O O . THR A 1 359 ? 0.311 -11.531 7.701 1.00 74.69 359 THR A O 1
ATOM 2888 N N . SER A 1 360 ? 2.315 -11.325 8.697 1.00 84.31 360 SER A N 1
ATOM 2889 C CA . SER A 1 360 ? 1.789 -11.084 10.040 1.00 84.31 360 SER A CA 1
ATOM 2890 C C . SER A 1 360 ? 2.653 -10.122 10.859 1.00 84.31 360 SER A C 1
ATOM 2892 O O . SER A 1 360 ? 3.843 -9.945 10.606 1.00 84.31 360 SER A O 1
ATOM 2894 N N . VAL A 1 361 ? 2.045 -9.493 11.866 1.00 90.81 361 VAL A N 1
ATOM 2895 C CA . VAL A 1 361 ? 2.766 -8.779 12.928 1.00 90.81 361 VAL A CA 1
ATOM 2896 C C . VAL A 1 361 ? 3.219 -9.807 13.964 1.00 90.81 361 VAL A C 1
ATOM 2898 O O . VAL A 1 361 ? 2.399 -10.593 14.442 1.00 90.81 361 VAL A O 1
ATOM 2901 N N . HIS A 1 362 ? 4.500 -9.797 14.348 1.00 91.88 362 HIS A N 1
ATOM 2902 C CA . HIS A 1 362 ? 5.014 -10.736 15.350 1.00 91.88 362 HIS A CA 1
ATOM 2903 C C . HIS A 1 362 ? 4.215 -10.664 16.660 1.00 91.88 362 HIS A C 1
ATOM 2905 O O . HIS A 1 362 ? 4.060 -9.582 17.231 1.00 91.88 362 HIS A O 1
ATOM 2911 N N . GLY A 1 363 ? 3.727 -11.822 17.119 1.00 90.62 363 GLY A N 1
ATOM 2912 C CA . GLY A 1 363 ? 2.907 -11.975 18.325 1.00 90.62 363 GLY A CA 1
ATOM 2913 C C . GLY A 1 363 ? 1.429 -11.600 18.153 1.00 90.62 363 GLY A C 1
ATOM 2914 O O . GLY A 1 363 ? 0.632 -11.847 19.044 1.00 90.62 363 GLY A O 1
ATOM 2915 N N . ALA A 1 364 ? 0.991 -11.034 17.026 1.00 92.12 364 ALA A N 1
ATOM 2916 C CA . ALA A 1 364 ? -0.406 -10.604 16.916 1.00 92.12 364 ALA A CA 1
ATOM 2917 C C . ALA A 1 364 ? -1.411 -11.778 16.891 1.00 92.12 364 ALA A C 1
ATOM 2919 O O . ALA A 1 364 ? -2.541 -11.647 17.345 1.00 92.12 364 ALA A O 1
ATOM 2920 N N . SER A 1 365 ? -1.023 -12.952 16.393 1.00 87.75 365 SER A N 1
ATOM 2921 C CA . SER A 1 365 ? -1.931 -14.105 16.306 1.00 87.75 365 SER A CA 1
ATOM 2922 C C . SER A 1 365 ? -2.285 -14.729 17.659 1.00 87.75 365 SER A C 1
ATOM 2924 O O . SER A 1 365 ? -3.291 -15.423 17.753 1.00 87.75 365 SER A O 1
ATOM 2926 N N . ASP A 1 366 ? -1.473 -14.514 18.697 1.00 88.81 366 ASP A N 1
ATOM 2927 C CA . ASP A 1 366 ? -1.644 -15.146 20.010 1.00 88.81 366 ASP A CA 1
ATOM 2928 C C . ASP A 1 366 ? -1.853 -14.151 21.161 1.00 88.81 366 ASP A C 1
ATOM 2930 O O . ASP A 1 366 ? -1.878 -14.551 22.328 1.00 88.81 366 ASP A O 1
ATOM 2934 N N . GLY A 1 367 ? -2.056 -12.869 20.838 1.00 91.56 367 GLY A N 1
ATOM 2935 C CA . GLY A 1 367 ? -2.243 -11.808 21.829 1.00 91.56 367 GLY A CA 1
ATOM 2936 C C . GLY A 1 367 ? -0.941 -11.256 22.406 1.00 91.56 367 GLY A C 1
ATOM 2937 O O . GLY A 1 367 ? -0.945 -10.704 23.502 1.00 91.56 367 GLY A O 1
ATOM 2938 N N . PHE A 1 368 ? 0.161 -11.380 21.669 1.00 93.94 368 PHE A N 1
ATOM 2939 C CA . PHE A 1 368 ? 1.512 -10.991 22.061 1.00 93.94 368 PHE A CA 1
ATOM 2940 C C . PHE A 1 368 ? 1.985 -11.753 23.299 1.00 93.94 368 PHE A C 1
ATOM 2942 O O . PHE A 1 368 ? 2.410 -11.160 24.302 1.00 93.94 368 PHE A O 1
ATOM 2949 N N . ARG A 1 369 ? 1.889 -13.086 23.242 1.00 91.94 369 ARG A N 1
ATOM 2950 C CA . ARG A 1 369 ? 2.473 -13.936 24.286 1.00 91.94 369 ARG A CA 1
ATOM 2951 C C . ARG A 1 369 ? 3.971 -13.684 24.360 1.00 91.94 369 ARG A C 1
ATOM 2953 O O . ARG A 1 369 ? 4.634 -13.495 23.343 1.00 91.94 369 ARG A O 1
ATOM 2960 N N . ASP A 1 370 ? 4.488 -13.637 25.582 1.00 89.81 370 ASP A N 1
ATOM 2961 C CA . ASP A 1 370 ? 5.912 -13.406 25.782 1.00 89.81 370 ASP A CA 1
ATOM 2962 C C . ASP A 1 370 ? 6.699 -14.588 25.216 1.00 89.81 370 ASP A C 1
ATOM 2964 O O . ASP A 1 370 ? 6.398 -15.749 25.497 1.00 89.81 370 ASP A O 1
ATOM 2968 N N . ALA A 1 371 ? 7.694 -14.277 24.391 1.00 89.69 371 ALA A N 1
ATOM 2969 C CA . ALA A 1 371 ? 8.581 -15.290 23.848 1.00 89.69 371 ALA A CA 1
ATOM 2970 C C . ALA A 1 371 ? 9.559 -15.785 24.924 1.00 89.69 371 ALA A C 1
ATOM 2972 O O . ALA A 1 371 ? 9.899 -15.045 25.856 1.00 89.69 371 ALA A O 1
ATOM 2973 N N . GLY A 1 372 ? 10.028 -17.026 24.762 1.00 88.31 372 GLY A N 1
ATOM 2974 C CA . GLY A 1 372 ? 11.045 -17.627 25.626 1.00 88.31 372 GLY A CA 1
ATOM 2975 C C . GLY A 1 372 ? 12.346 -16.823 25.638 1.00 88.31 372 GLY A C 1
ATOM 2976 O O . GLY A 1 372 ? 12.581 -15.986 24.764 1.00 88.31 372 GLY A O 1
ATOM 2977 N N . GLU A 1 373 ? 13.194 -17.055 26.642 1.00 85.62 373 GLU A N 1
ATOM 2978 C CA . GLU A 1 373 ? 14.333 -16.166 26.880 1.00 85.62 373 GLU A CA 1
ATOM 2979 C C . GLU A 1 373 ? 15.335 -16.108 25.731 1.00 85.62 373 GLU A C 1
ATOM 2981 O O . GLU A 1 373 ? 15.823 -15.021 25.414 1.00 85.62 373 GLU A O 1
ATOM 2986 N N . ASP A 1 374 ? 15.539 -17.254 25.088 1.00 87.00 374 ASP A N 1
ATOM 2987 C CA . ASP A 1 374 ? 16.472 -17.461 23.983 1.00 87.00 374 ASP A CA 1
ATOM 2988 C C . ASP A 1 374 ? 15.829 -17.256 22.600 1.00 87.00 374 ASP A C 1
ATOM 2990 O O . ASP A 1 374 ? 16.476 -17.475 21.576 1.00 87.00 374 ASP A O 1
ATOM 2994 N N . ASP A 1 375 ? 14.553 -16.852 22.534 1.00 86.62 375 ASP A N 1
ATOM 2995 C CA . ASP A 1 375 ? 13.883 -16.629 21.253 1.00 86.62 375 ASP A CA 1
ATOM 2996 C C . ASP A 1 375 ? 14.442 -15.357 20.579 1.00 86.62 375 ASP A C 1
ATOM 2998 O O . ASP A 1 375 ? 14.294 -14.251 21.120 1.00 86.62 375 ASP A O 1
ATOM 3002 N N . PRO A 1 376 ? 15.025 -15.448 19.367 1.00 84.62 376 PRO A N 1
ATOM 3003 C CA . PRO A 1 376 ? 15.550 -14.282 18.652 1.00 84.62 376 PRO A CA 1
ATOM 3004 C C . PRO A 1 376 ? 14.473 -13.227 18.337 1.00 84.62 376 PRO A C 1
ATOM 3006 O O . PRO A 1 376 ? 14.787 -12.059 18.092 1.00 84.62 376 PRO A O 1
ATOM 3009 N N . LYS A 1 377 ? 13.189 -13.602 18.362 1.00 88.62 377 LYS A N 1
ATOM 3010 C CA . LYS A 1 377 ? 12.035 -12.724 18.124 1.00 88.62 377 LYS A CA 1
ATOM 3011 C C . LYS A 1 377 ? 11.535 -12.057 19.407 1.00 88.62 377 LYS A C 1
ATOM 3013 O O . LYS A 1 377 ? 10.690 -11.166 19.314 1.00 88.62 377 LYS A O 1
ATOM 3018 N N . ARG A 1 378 ? 12.076 -12.395 20.588 1.00 92.56 378 ARG A N 1
ATOM 3019 C CA . ARG A 1 378 ? 11.634 -11.877 21.899 1.00 92.56 378 ARG A CA 1
ATOM 3020 C C . ARG A 1 378 ? 11.547 -10.358 21.938 1.00 92.56 378 ARG A C 1
ATOM 3022 O O . ARG A 1 378 ? 10.516 -9.814 22.327 1.00 92.56 378 ARG A O 1
ATOM 3029 N N . ILE A 1 379 ? 12.590 -9.660 21.487 1.00 93.69 379 ILE A N 1
ATOM 3030 C CA . ILE A 1 379 ? 12.606 -8.190 21.484 1.00 93.69 379 ILE A CA 1
ATOM 3031 C C . ILE A 1 379 ? 11.592 -7.597 20.494 1.00 93.69 379 ILE A C 1
ATOM 3033 O O . ILE A 1 379 ? 10.940 -6.601 20.809 1.00 93.69 379 ILE A O 1
ATOM 3037 N N . LYS A 1 380 ? 11.420 -8.238 19.327 1.00 93.56 380 LYS A N 1
ATOM 3038 C CA . LYS A 1 380 ? 10.480 -7.829 18.272 1.00 93.56 380 LYS A CA 1
ATOM 3039 C C . LYS A 1 380 ? 9.036 -7.957 18.783 1.00 93.56 380 LYS A C 1
ATOM 3041 O O . LYS A 1 380 ? 8.248 -7.022 18.650 1.00 93.56 380 LYS A O 1
ATOM 3046 N N . ILE A 1 381 ? 8.715 -9.075 19.441 1.00 95.19 381 ILE A N 1
ATOM 3047 C CA . ILE A 1 381 ? 7.407 -9.330 20.068 1.00 95.19 381 ILE A CA 1
ATOM 3048 C C . ILE A 1 381 ? 7.163 -8.364 21.231 1.00 95.19 381 ILE A C 1
ATOM 3050 O O . ILE A 1 381 ? 6.093 -7.766 21.302 1.00 95.19 381 ILE A O 1
ATOM 3054 N N . ALA A 1 382 ? 8.151 -8.147 22.104 1.00 95.56 382 ALA A N 1
ATOM 3055 C CA . ALA A 1 382 ? 8.020 -7.240 23.244 1.00 95.56 382 ALA A CA 1
ATOM 3056 C C . ALA A 1 382 ? 7.765 -5.783 22.815 1.00 95.56 382 ALA A C 1
ATOM 3058 O O . ALA A 1 382 ? 6.923 -5.108 23.408 1.00 95.56 382 ALA A O 1
ATOM 3059 N N . TRP A 1 383 ? 8.445 -5.309 21.765 1.00 95.88 383 TRP A N 1
ATOM 3060 C CA . TRP A 1 383 ? 8.176 -4.000 21.164 1.00 95.88 383 TRP A CA 1
ATOM 3061 C C . TRP A 1 383 ? 6.748 -3.917 20.613 1.00 95.88 383 TRP A C 1
ATOM 3063 O O . TRP A 1 383 ? 6.002 -3.000 20.961 1.00 95.88 383 TRP A O 1
ATOM 3073 N N . ASN A 1 384 ? 6.343 -4.897 19.796 1.00 96.81 384 ASN A N 1
ATOM 3074 C CA . ASN A 1 384 ? 5.005 -4.930 19.208 1.00 96.81 384 ASN A CA 1
ATOM 3075 C C . ASN A 1 384 ? 3.911 -4.951 20.284 1.00 96.81 384 ASN A C 1
ATOM 3077 O O . ASN A 1 384 ? 2.946 -4.193 20.188 1.00 96.81 384 ASN A O 1
ATOM 3081 N N . LYS A 1 385 ? 4.097 -5.765 21.330 1.00 96.62 385 LYS A N 1
ATOM 3082 C CA . LYS A 1 385 ? 3.231 -5.822 22.511 1.00 96.62 385 LYS A CA 1
ATOM 3083 C C . LYS A 1 385 ? 3.097 -4.446 23.142 1.00 96.62 385 LYS A C 1
ATOM 3085 O O . LYS A 1 385 ? 1.991 -3.936 23.256 1.00 96.62 385 LYS A O 1
ATOM 3090 N N . ALA A 1 386 ? 4.215 -3.809 23.485 1.00 95.50 386 ALA A N 1
ATOM 3091 C CA . ALA A 1 386 ? 4.210 -2.504 24.135 1.00 95.50 386 ALA A CA 1
ATOM 3092 C C . ALA A 1 386 ? 3.486 -1.438 23.291 1.00 95.50 386 ALA A C 1
ATOM 3094 O O . ALA A 1 386 ? 2.656 -0.691 23.820 1.00 95.50 386 ALA A O 1
ATOM 3095 N N . LEU A 1 387 ? 3.742 -1.403 21.981 1.00 95.75 387 LEU A N 1
ATOM 3096 C CA . LEU A 1 387 ? 3.113 -0.454 21.061 1.00 95.75 387 LEU A CA 1
ATOM 3097 C C . LEU A 1 387 ? 1.601 -0.706 20.898 1.00 95.75 387 LEU A C 1
ATOM 3099 O O . LEU A 1 387 ? 0.814 0.236 20.787 1.00 95.75 387 LEU A O 1
ATOM 3103 N N . ALA A 1 388 ? 1.176 -1.971 20.897 1.00 96.94 388 ALA A N 1
ATOM 3104 C CA . ALA A 1 388 ? -0.225 -2.342 20.732 1.00 96.94 388 ALA A CA 1
ATOM 3105 C C . ALA A 1 388 ? -1.040 -2.219 22.030 1.00 96.94 388 ALA A C 1
ATOM 3107 O O . ALA A 1 388 ? -2.170 -1.736 21.984 1.00 96.94 388 ALA A O 1
ATOM 3108 N N . THR A 1 389 ? -0.495 -2.657 23.167 1.00 95.12 389 THR A N 1
ATOM 3109 C CA . THR A 1 389 ? -1.275 -2.987 24.372 1.00 95.12 389 THR A CA 1
ATOM 3110 C C . THR A 1 389 ? -1.039 -2.068 25.568 1.00 95.12 389 THR A C 1
ATOM 3112 O O . THR A 1 389 ? -1.737 -2.219 26.569 1.00 95.12 389 THR A O 1
ATOM 3115 N N . SER A 1 390 ? -0.041 -1.176 25.535 1.00 91.69 390 SER A N 1
ATOM 3116 C CA . SER A 1 390 ? 0.168 -0.212 26.628 1.00 91.69 390 SER A CA 1
ATOM 3117 C C . SER A 1 390 ? -1.038 0.721 26.769 1.00 91.69 390 SER A C 1
ATOM 3119 O O . SER A 1 390 ? -1.795 0.888 25.820 1.00 91.69 390 SER A O 1
ATOM 3121 N N . SER A 1 391 ? -1.212 1.374 27.924 1.00 87.69 391 SER A N 1
ATOM 3122 C CA . SER A 1 391 ? -2.330 2.310 28.154 1.00 87.69 391 SER A CA 1
ATOM 3123 C C . SER A 1 391 ? -2.382 3.458 27.137 1.00 87.69 391 SER A C 1
ATOM 3125 O O . SER A 1 391 ? -3.463 3.941 26.806 1.00 87.69 391 SER A O 1
ATOM 3127 N N . ASN A 1 392 ? -1.219 3.841 26.601 1.00 85.94 392 ASN A N 1
ATOM 3128 C CA . ASN A 1 392 ? -1.051 4.809 25.518 1.00 85.94 392 ASN A CA 1
ATOM 3129 C C . ASN A 1 392 ? -0.727 4.136 24.170 1.00 85.94 392 ASN A C 1
ATOM 3131 O O . ASN A 1 392 ? -0.142 4.776 23.302 1.00 85.94 392 ASN A O 1
ATOM 3135 N N . GLY A 1 393 ? -1.054 2.854 24.013 1.00 92.56 393 GLY A N 1
ATOM 3136 C CA . GLY A 1 393 ? -0.871 2.061 22.800 1.00 92.56 393 GLY A CA 1
ATOM 3137 C C . GLY A 1 393 ? -2.086 2.113 21.873 1.00 92.56 393 GLY A C 1
ATOM 3138 O O . GLY A 1 393 ? -3.038 2.863 22.094 1.00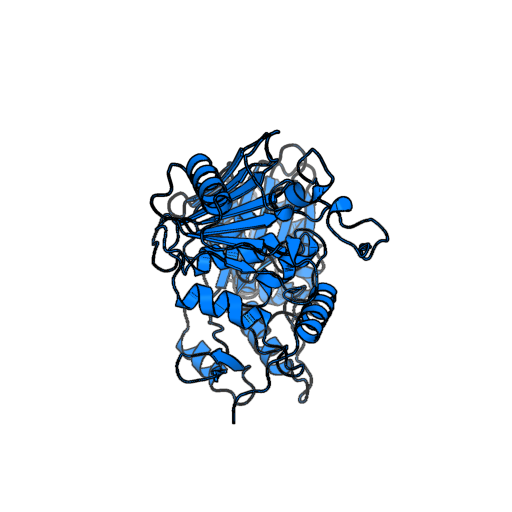 92.56 393 GLY A O 1
ATOM 3139 N N . LEU A 1 394 ? -2.058 1.312 20.805 1.00 96.31 394 LEU A N 1
ATOM 3140 C CA . LEU A 1 394 ? -3.104 1.341 19.774 1.00 96.31 394 LEU A CA 1
ATOM 3141 C C . LEU A 1 394 ? -4.449 0.782 20.254 1.00 96.31 394 LEU A C 1
ATOM 3143 O O . LEU A 1 394 ? -5.486 1.405 20.034 1.00 96.31 394 LEU A O 1
ATOM 3147 N N . LEU A 1 395 ? -4.463 -0.388 20.897 1.00 96.56 395 LEU A N 1
ATOM 3148 C CA . LEU A 1 395 ? -5.708 -1.083 21.239 1.00 96.56 395 LEU A CA 1
ATOM 3149 C C . LEU A 1 395 ? -6.620 -0.251 22.157 1.00 96.56 395 LEU A C 1
ATOM 3151 O O . LEU A 1 395 ? -7.804 -0.142 21.828 1.00 96.56 395 LEU A O 1
ATOM 3155 N N . PRO A 1 396 ? -6.123 0.423 23.217 1.00 95.00 396 PRO A N 1
ATOM 3156 C CA . PRO A 1 396 ? -6.984 1.260 24.057 1.00 95.00 396 PRO A CA 1
ATOM 3157 C C . PRO A 1 396 ? -7.593 2.475 23.342 1.00 95.00 396 PRO A C 1
ATOM 3159 O O . PRO A 1 396 ? -8.542 3.074 23.847 1.00 95.00 396 PRO A O 1
ATOM 3162 N N . MET A 1 397 ? -7.078 2.868 22.172 1.00 95.12 397 MET A N 1
ATOM 3163 C CA . MET A 1 397 ? -7.631 3.981 21.388 1.00 95.12 397 MET A CA 1
ATOM 3164 C C . MET A 1 397 ? -8.794 3.565 20.483 1.00 95.12 397 MET A C 1
ATOM 3166 O O . MET A 1 397 ? -9.534 4.433 20.010 1.00 95.12 397 MET A O 1
ATOM 3170 N N . VAL A 1 398 ? -8.995 2.262 20.265 1.00 96.19 398 VAL A N 1
ATOM 3171 C CA . VAL A 1 398 ? -10.045 1.727 19.384 1.00 96.19 398 VAL A CA 1
ATOM 3172 C C . VAL A 1 398 ? -11.445 2.238 19.753 1.00 96.19 398 VAL A C 1
ATOM 3174 O O . VAL A 1 398 ? -12.122 2.750 18.857 1.00 96.19 398 VAL A O 1
ATOM 3177 N N . PRO A 1 399 ? -11.896 2.209 21.026 1.00 95.38 399 PRO A N 1
ATOM 3178 C CA . PRO A 1 399 ? -13.227 2.704 21.384 1.00 95.38 399 PRO A CA 1
ATOM 3179 C C . PRO A 1 399 ? -13.413 4.190 21.067 1.00 95.38 399 PRO A C 1
ATOM 3181 O O . PRO A 1 399 ? -14.476 4.596 20.601 1.00 95.38 399 PRO A O 1
ATOM 3184 N N . LYS A 1 400 ? -12.370 5.003 21.270 1.00 94.44 400 LYS A N 1
ATOM 3185 C CA . LYS A 1 400 ? -12.405 6.442 20.987 1.00 94.44 400 LYS A CA 1
ATOM 3186 C C . LYS A 1 400 ? -12.467 6.715 19.483 1.00 94.44 400 LYS A C 1
ATOM 3188 O O . LYS A 1 400 ? -13.218 7.592 19.062 1.00 94.44 400 LYS A O 1
ATOM 3193 N N . ALA A 1 401 ? -11.718 5.962 18.676 1.00 95.62 401 ALA A N 1
ATOM 3194 C CA . ALA A 1 401 ? -11.724 6.103 17.220 1.00 95.62 401 ALA A CA 1
ATOM 3195 C C . ALA A 1 401 ? -13.081 5.699 16.618 1.00 95.62 401 ALA A C 1
ATOM 3197 O O . ALA A 1 401 ? -13.641 6.441 15.811 1.00 95.62 401 ALA A O 1
ATOM 3198 N N . LEU A 1 402 ? -13.648 4.576 17.076 1.00 96.31 402 LEU A N 1
ATOM 3199 C CA . LEU A 1 402 ? -14.995 4.138 16.696 1.00 96.31 402 LEU A CA 1
ATOM 3200 C C . LEU A 1 402 ? -16.063 5.144 17.134 1.00 96.31 402 LEU A C 1
ATOM 3202 O O . LEU A 1 402 ? -16.911 5.513 16.329 1.00 96.31 402 LEU A O 1
ATOM 3206 N N . GLY A 1 403 ? -15.995 5.630 18.378 1.00 94.88 403 GLY A N 1
ATOM 3207 C CA . GLY A 1 403 ? -16.940 6.614 18.907 1.00 94.88 403 GLY A CA 1
ATOM 3208 C C . GLY A 1 403 ? -16.997 7.890 18.066 1.00 94.88 403 GLY A C 1
ATOM 3209 O O . GLY A 1 403 ? -18.085 8.305 17.678 1.00 94.88 403 GLY A O 1
ATOM 3210 N N . LYS A 1 404 ? -15.832 8.451 17.708 1.00 94.81 404 LYS A N 1
ATOM 3211 C CA . LYS A 1 404 ? -15.752 9.613 16.808 1.00 94.81 404 LYS A CA 1
ATOM 3212 C C . LYS A 1 404 ? -16.364 9.331 15.439 1.00 94.81 404 LYS A C 1
ATOM 3214 O O . LYS A 1 404 ? -17.115 10.151 14.931 1.00 94.81 404 LYS A O 1
ATOM 3219 N N . CYS A 1 405 ? -16.060 8.172 14.853 1.00 95.38 405 CYS A N 1
ATOM 3220 C CA . CYS A 1 405 ? -16.631 7.788 13.565 1.00 95.38 405 CYS A CA 1
ATOM 3221 C C . CYS A 1 405 ? -18.162 7.686 13.632 1.00 95.38 405 CYS A C 1
ATOM 3223 O O . CYS A 1 405 ? -18.842 8.170 12.737 1.00 95.38 405 CYS A O 1
ATOM 3225 N N . PHE A 1 406 ? -18.714 7.082 14.686 1.00 94.81 406 PHE A N 1
ATOM 3226 C CA . PHE A 1 406 ? -20.164 6.943 14.840 1.00 94.81 406 PHE A CA 1
ATOM 3227 C C . PHE A 1 406 ? -20.871 8.287 15.004 1.00 94.81 406 PHE A C 1
ATOM 3229 O O . PHE A 1 406 ? -21.973 8.458 14.485 1.00 94.81 406 PHE A O 1
ATOM 3236 N N . GLU A 1 407 ? -20.249 9.219 15.723 1.00 93.19 407 GLU A N 1
ATOM 3237 C CA . GLU A 1 407 ? -20.770 10.569 15.917 1.00 93.19 407 GLU A CA 1
ATOM 3238 C C . GLU A 1 407 ? -20.752 11.369 14.611 1.00 93.19 407 GLU A C 1
ATOM 3240 O O . GLU A 1 407 ? -21.793 11.866 14.186 1.00 93.19 407 GLU A O 1
ATOM 3245 N N . GLU A 1 408 ? -19.605 11.433 13.933 1.00 92.00 408 GLU A N 1
ATOM 3246 C CA . GLU A 1 408 ? -19.466 12.212 12.698 1.00 92.00 408 GLU A CA 1
ATOM 3247 C C . GLU A 1 408 ? -20.329 11.676 11.552 1.00 92.00 408 GLU A C 1
ATOM 3249 O O . GLU A 1 408 ? -20.940 12.448 10.815 1.00 92.00 408 GLU A O 1
ATOM 3254 N N . GLU A 1 409 ? -20.442 10.354 11.429 1.00 93.12 409 GLU A N 1
ATOM 3255 C CA . GLU A 1 409 ? -21.291 9.720 10.419 1.00 93.12 409 GLU A CA 1
ATOM 3256 C C . GLU A 1 409 ? -22.768 9.638 10.831 1.00 93.12 409 GLU A C 1
ATOM 3258 O O . GLU A 1 409 ? -23.599 9.136 10.068 1.00 93.12 409 GLU A O 1
ATOM 3263 N N . SER A 1 410 ? -23.110 10.124 12.031 1.00 92.94 410 SER A N 1
ATOM 3264 C CA . SER A 1 410 ? -24.470 10.111 12.583 1.00 92.94 410 SER A CA 1
ATOM 3265 C C . SER A 1 410 ? -25.116 8.718 12.564 1.00 92.94 410 SER A C 1
ATOM 3267 O O . SER A 1 410 ? -26.268 8.547 12.156 1.00 92.94 410 SER A O 1
ATOM 3269 N N . PHE A 1 411 ? -24.373 7.694 12.990 1.00 92.62 411 PHE A N 1
ATOM 3270 C CA . PHE A 1 411 ? -24.870 6.318 13.000 1.00 92.62 411 PHE A CA 1
ATOM 3271 C C . PHE A 1 411 ? -26.013 6.130 14.002 1.00 92.62 411 PHE A C 1
ATOM 3273 O O . PHE A 1 411 ? -25.973 6.603 15.140 1.00 92.62 411 PHE A O 1
ATOM 3280 N N . SER A 1 412 ? -27.032 5.371 13.596 1.00 91.25 412 SER A N 1
ATOM 3281 C CA . SER A 1 412 ? -28.155 5.027 14.466 1.00 91.25 412 SER A CA 1
ATOM 3282 C C . SER A 1 412 ? -27.733 4.068 15.584 1.00 91.25 412 SER A C 1
ATOM 3284 O O . SER A 1 412 ? -26.748 3.333 15.478 1.00 91.25 412 SER A O 1
ATOM 3286 N N . ASN A 1 413 ? -28.523 4.004 16.660 1.00 89.06 413 ASN A N 1
ATOM 3287 C CA . ASN A 1 413 ? -28.266 3.067 17.758 1.00 89.06 413 ASN A CA 1
ATOM 3288 C C . ASN A 1 413 ? -28.181 1.602 17.299 1.00 89.06 413 ASN A C 1
ATOM 3290 O O . ASN A 1 413 ? -27.404 0.840 17.879 1.00 89.06 413 ASN A O 1
ATOM 3294 N N . ASP A 1 414 ? -28.964 1.219 16.288 1.00 88.12 414 ASP A N 1
ATOM 3295 C CA . ASP A 1 414 ? -28.980 -0.141 15.743 1.00 88.12 414 ASP A CA 1
ATOM 3296 C C . ASP A 1 414 ? -27.765 -0.411 14.856 1.00 88.12 414 ASP A C 1
ATOM 3298 O O . ASP A 1 414 ? -27.181 -1.490 14.940 1.00 88.12 414 ASP A O 1
ATOM 3302 N N . GLN A 1 415 ? -27.318 0.586 14.085 1.00 91.38 415 GLN A N 1
ATOM 3303 C CA . GLN A 1 415 ? -26.065 0.510 13.331 1.00 91.38 415 GLN A CA 1
ATOM 3304 C C . GLN A 1 415 ? -24.871 0.333 14.272 1.00 91.38 415 GLN A C 1
ATOM 3306 O O . GLN A 1 415 ? -24.077 -0.589 14.091 1.00 91.38 415 GLN A O 1
ATOM 3311 N N . ILE A 1 416 ? -24.779 1.150 15.326 1.00 92.88 416 ILE A N 1
ATOM 3312 C CA . ILE A 1 416 ? -23.713 1.025 16.328 1.00 92.88 416 ILE A CA 1
ATOM 3313 C C . ILE A 1 416 ? -23.798 -0.338 17.028 1.00 92.88 416 ILE A C 1
ATOM 3315 O O . ILE A 1 416 ? -22.784 -1.018 17.182 1.00 92.88 416 ILE A O 1
ATOM 3319 N N . LYS A 1 417 ? -25.006 -0.786 17.404 1.00 89.88 417 LYS A N 1
ATOM 3320 C CA . LYS A 1 417 ? -25.210 -2.109 18.012 1.00 89.88 417 LYS A CA 1
ATOM 3321 C C . LYS A 1 417 ? -24.705 -3.227 17.100 1.00 89.88 417 LYS A C 1
ATOM 3323 O O . LYS A 1 417 ? -24.017 -4.111 17.598 1.00 89.88 417 LYS A O 1
ATOM 3328 N N . ALA A 1 418 ? -24.995 -3.180 15.800 1.00 91.38 418 ALA A N 1
ATOM 3329 C CA . ALA A 1 418 ? -24.530 -4.183 14.843 1.00 91.38 418 ALA A CA 1
ATOM 3330 C C . ALA A 1 418 ? -22.994 -4.267 14.803 1.00 91.38 418 ALA A C 1
ATOM 3332 O O . ALA A 1 418 ? -22.443 -5.360 14.928 1.00 91.38 418 ALA A O 1
ATOM 3333 N N . VAL A 1 419 ? -22.306 -3.122 14.728 1.00 93.25 419 VAL A N 1
ATOM 3334 C CA . VAL A 1 419 ? -20.831 -3.063 14.724 1.00 93.25 419 VAL A CA 1
ATOM 3335 C C . VAL A 1 419 ? -20.249 -3.621 16.018 1.00 93.25 419 VAL A C 1
ATOM 3337 O O . VAL A 1 419 ? -19.362 -4.470 15.982 1.00 93.25 419 VAL A O 1
ATOM 3340 N N . ILE A 1 420 ? -20.757 -3.176 17.170 1.00 92.75 420 ILE A N 1
ATOM 3341 C CA . ILE A 1 420 ? -20.239 -3.602 18.475 1.00 92.75 420 ILE A CA 1
ATOM 3342 C C . ILE A 1 420 ? -20.515 -5.087 18.726 1.00 92.75 420 ILE A C 1
ATOM 3344 O O . ILE A 1 420 ? -19.634 -5.790 19.215 1.00 92.75 420 ILE A O 1
ATOM 3348 N N . THR A 1 421 ? -21.705 -5.589 18.387 1.00 92.00 421 THR A N 1
ATOM 3349 C CA . THR A 1 421 ? -22.024 -7.020 18.501 1.00 92.00 421 THR A CA 1
ATOM 3350 C C . THR A 1 421 ? -21.102 -7.858 17.621 1.00 92.00 421 THR A C 1
ATOM 3352 O O . THR A 1 421 ? -20.585 -8.867 18.093 1.00 92.00 421 THR A O 1
ATOM 3355 N N . CYS A 1 422 ? -20.847 -7.415 16.391 1.00 93.38 422 CYS A N 1
ATOM 3356 C CA . CYS A 1 422 ? -19.940 -8.094 15.476 1.00 93.38 422 CYS A CA 1
ATOM 3357 C C . CYS A 1 422 ? -18.498 -8.116 15.994 1.00 93.38 422 CYS A C 1
ATOM 3359 O O . CYS A 1 422 ? -17.889 -9.180 16.041 1.00 93.38 422 CYS A O 1
ATOM 3361 N N . LEU A 1 423 ? -17.967 -6.975 16.455 1.00 93.25 423 LEU A N 1
ATOM 3362 C CA . LEU A 1 423 ? -16.635 -6.922 17.065 1.00 93.25 423 LEU A CA 1
ATOM 3363 C C . LEU A 1 423 ? -16.544 -7.873 18.255 1.00 93.25 423 LEU A C 1
ATOM 3365 O O . LEU A 1 423 ? -15.624 -8.679 18.309 1.00 93.25 423 LEU A O 1
ATOM 3369 N N . LYS A 1 424 ? -17.515 -7.835 19.175 1.00 93.06 424 LYS A N 1
ATOM 3370 C CA . LYS A 1 424 ? -17.517 -8.688 20.374 1.00 93.06 424 LYS A CA 1
ATOM 3371 C C . LYS A 1 424 ? -17.561 -10.187 20.071 1.00 93.06 424 LYS A C 1
ATOM 3373 O O . LYS A 1 424 ? -17.119 -10.959 20.913 1.00 93.06 424 LYS A O 1
ATOM 3378 N N . ALA A 1 425 ? -18.124 -10.580 18.930 1.00 94.56 425 ALA A N 1
ATOM 3379 C CA . ALA A 1 425 ? -18.186 -11.971 18.497 1.00 94.56 425 ALA A CA 1
ATOM 3380 C C . ALA A 1 425 ? -16.902 -12.445 17.792 1.00 94.56 425 ALA A C 1
ATOM 3382 O O . ALA A 1 425 ? -16.730 -13.645 17.618 1.00 94.56 425 ALA A O 1
ATOM 3383 N N . SER A 1 426 ? -16.017 -11.527 17.389 1.00 94.25 426 SER A N 1
ATOM 3384 C CA . SER A 1 426 ? -14.777 -11.874 16.692 1.00 94.25 426 SER A CA 1
ATOM 3385 C C . SER A 1 426 ? -13.716 -12.455 17.632 1.00 94.25 426 SER A C 1
ATOM 3387 O O . SER A 1 426 ? -13.535 -11.972 18.756 1.00 94.25 426 SER A O 1
ATOM 3389 N N . ASP A 1 427 ? -12.937 -13.415 17.129 1.00 94.19 427 ASP A N 1
ATOM 3390 C CA . ASP A 1 427 ? -11.773 -13.971 17.836 1.00 94.19 427 ASP A CA 1
ATOM 3391 C C . ASP A 1 427 ? -10.770 -12.877 18.214 1.00 94.19 427 ASP A C 1
ATOM 3393 O O . ASP A 1 427 ? -10.225 -12.871 19.318 1.00 94.19 427 ASP A O 1
ATOM 3397 N N . TRP A 1 428 ? -10.585 -11.895 17.325 1.00 95.00 428 TRP A N 1
ATOM 3398 C CA . TRP A 1 428 ? -9.734 -10.734 17.567 1.00 95.00 428 TRP A CA 1
ATOM 3399 C C . TRP A 1 428 ? -10.130 -10.004 18.855 1.00 95.00 428 TRP A C 1
ATOM 3401 O O . TRP A 1 428 ? -9.277 -9.707 19.692 1.00 95.00 428 TRP A O 1
ATOM 3411 N N . PHE A 1 429 ? -11.423 -9.749 19.064 1.00 94.81 429 PHE A N 1
ATOM 3412 C CA . PHE A 1 429 ? -11.869 -9.108 20.296 1.00 94.81 429 PHE A CA 1
ATOM 3413 C C . PHE A 1 429 ? -11.728 -10.040 21.499 1.00 94.81 429 PHE A C 1
ATOM 3415 O O . PHE A 1 429 ? -11.343 -9.567 22.561 1.00 94.81 429 PHE A O 1
ATOM 3422 N N . GLY A 1 430 ? -11.963 -11.346 21.346 1.00 93.81 430 GLY A N 1
ATOM 3423 C CA . GLY A 1 430 ? -11.708 -12.330 22.405 1.00 93.81 430 GLY A CA 1
ATOM 3424 C C . GLY A 1 430 ? -10.261 -12.300 22.915 1.00 93.81 430 GLY A C 1
ATOM 3425 O O . GLY A 1 430 ? -10.034 -12.333 24.123 1.00 93.81 430 GLY A O 1
ATOM 3426 N N . ILE A 1 431 ? -9.293 -12.149 22.006 1.00 94.25 431 ILE A N 1
ATOM 3427 C CA . ILE A 1 431 ? -7.864 -12.022 22.329 1.00 94.25 431 ILE A CA 1
ATOM 3428 C C . ILE A 1 431 ? -7.561 -10.669 22.991 1.00 94.25 431 ILE A C 1
ATOM 3430 O O . ILE A 1 431 ? -6.830 -10.604 23.978 1.00 94.25 431 ILE A O 1
ATOM 3434 N N . TYR A 1 432 ? -8.116 -9.576 22.460 1.00 95.38 432 TYR A N 1
ATOM 3435 C CA . TYR A 1 432 ? -7.683 -8.216 22.803 1.00 95.38 432 TYR A CA 1
ATOM 3436 C C . TYR A 1 432 ? -8.617 -7.431 23.727 1.00 95.38 432 TYR A C 1
ATOM 3438 O O . TYR A 1 432 ? -8.309 -6.283 24.054 1.00 95.38 432 TYR A O 1
ATOM 3446 N N . GLN A 1 433 ? -9.726 -8.014 24.186 1.00 93.00 433 GLN A N 1
ATOM 3447 C CA . GLN A 1 433 ? -10.778 -7.325 24.944 1.00 93.00 433 GLN A CA 1
ATOM 3448 C C . GLN A 1 433 ? -10.230 -6.489 26.106 1.00 93.00 433 GLN A C 1
ATOM 3450 O O . GLN A 1 433 ? -10.630 -5.336 26.275 1.00 93.00 433 GLN A O 1
ATOM 3455 N N . GLN A 1 434 ? -9.330 -7.058 26.913 1.00 91.06 434 GLN A N 1
ATOM 3456 C CA . GLN A 1 434 ? -8.788 -6.373 28.091 1.00 91.06 434 GLN A CA 1
ATOM 3457 C C . GLN A 1 434 ? -7.999 -5.114 27.715 1.00 91.06 434 GLN A C 1
ATOM 3459 O O . GLN A 1 434 ? -8.105 -4.103 28.405 1.00 91.06 434 GLN A O 1
ATOM 3464 N N . HIS A 1 435 ? -7.265 -5.153 26.602 1.00 94.00 435 HIS A N 1
ATOM 3465 C CA . HIS A 1 435 ? -6.486 -4.021 26.102 1.00 94.00 435 HIS A CA 1
ATOM 3466 C C . HIS A 1 435 ? -7.367 -2.998 25.381 1.00 94.00 435 HIS A C 1
ATOM 3468 O O . HIS A 1 435 ? -7.233 -1.800 25.607 1.00 94.00 435 HIS A O 1
ATOM 3474 N N . VAL A 1 436 ? -8.324 -3.452 24.565 1.00 94.62 436 VAL A N 1
ATOM 3475 C CA . VAL A 1 436 ? -9.261 -2.562 23.861 1.00 94.62 436 VAL A CA 1
ATOM 3476 C C . VAL A 1 436 ? -10.093 -1.744 24.845 1.00 94.62 436 VAL A C 1
ATOM 3478 O O . VAL A 1 436 ? -10.282 -0.548 24.647 1.00 94.62 436 VAL A O 1
ATOM 3481 N N . CYS A 1 437 ? -10.559 -2.365 25.929 1.00 91.00 437 CYS A N 1
ATOM 3482 C CA . CYS A 1 437 ? -11.378 -1.707 26.945 1.00 91.00 437 CYS A CA 1
ATOM 3483 C C . CYS A 1 437 ? -10.565 -1.107 28.102 1.00 91.00 437 CYS A C 1
ATOM 3485 O O . CYS A 1 437 ? -11.159 -0.743 29.117 1.00 91.00 437 CYS A O 1
ATOM 3487 N N . GLN A 1 438 ? -9.235 -1.017 27.988 1.00 89.56 438 GLN A N 1
ATOM 3488 C CA . GLN A 1 438 ? -8.363 -0.647 29.106 1.00 89.56 438 GLN A CA 1
ATOM 3489 C C . GLN A 1 438 ? -8.606 0.780 29.606 1.00 89.56 438 GLN A C 1
ATOM 3491 O O . GLN A 1 438 ? -8.674 0.992 30.811 1.00 89.56 438 GLN A O 1
ATOM 3496 N N . THR A 1 439 ? -8.719 1.753 28.697 1.00 87.94 439 THR A N 1
ATOM 3497 C CA . THR A 1 439 ? -8.851 3.176 29.062 1.00 87.94 439 THR A CA 1
ATOM 3498 C C . THR A 1 439 ? -10.242 3.728 28.805 1.00 87.94 439 THR A C 1
ATOM 3500 O O . THR A 1 439 ? -10.682 4.613 29.528 1.00 87.94 439 THR A O 1
ATOM 3503 N N . HIS A 1 440 ? -10.946 3.216 27.794 1.00 90.69 440 HIS A N 1
ATOM 3504 C CA . HIS A 1 440 ? -12.286 3.668 27.440 1.00 90.69 440 HIS A CA 1
ATOM 3505 C C . HIS A 1 440 ? -13.176 2.499 27.030 1.00 90.69 440 HIS A C 1
ATOM 3507 O O . HIS A 1 440 ? -12.705 1.473 26.541 1.00 90.69 440 HIS A O 1
ATOM 3513 N N . SER A 1 441 ? -14.485 2.681 27.178 1.00 89.94 441 SER A N 1
ATOM 3514 C CA . SER A 1 441 ? -15.502 1.741 26.710 1.00 89.94 441 SER A CA 1
ATOM 3515 C C . SER A 1 441 ? -16.654 2.489 26.045 1.00 89.94 441 SER A C 1
ATOM 3517 O O . SER A 1 441 ? -17.036 3.576 26.475 1.00 89.94 441 SER A O 1
ATOM 3519 N N . LEU A 1 442 ? -17.229 1.901 24.993 1.00 89.06 442 LEU A N 1
ATOM 3520 C CA . LEU A 1 442 ? -18.472 2.380 24.387 1.00 89.06 442 LEU A CA 1
ATOM 3521 C C . LEU A 1 442 ? -19.661 1.706 25.075 1.00 89.06 442 LEU A C 1
ATOM 3523 O O . LEU A 1 442 ? -19.879 0.508 24.918 1.00 89.06 442 LEU A O 1
ATOM 3527 N N . VAL A 1 443 ? -20.440 2.464 25.836 1.00 86.69 443 VAL A N 1
ATOM 3528 C CA . VAL A 1 443 ? -21.591 1.945 26.586 1.00 86.69 443 VAL A CA 1
ATOM 3529 C C . VAL A 1 443 ? -22.895 2.508 26.052 1.00 86.69 443 VAL A C 1
ATOM 3531 O O . VAL A 1 443 ? -22.968 3.659 25.621 1.00 86.69 443 VAL A O 1
ATOM 3534 N N . ARG A 1 444 ? -23.943 1.687 26.082 1.00 85.12 444 ARG A N 1
ATOM 3535 C CA . ARG A 1 444 ? -25.297 2.093 25.710 1.00 85.12 444 ARG A CA 1
ATOM 3536 C C . ARG A 1 444 ? -26.066 2.434 26.985 1.00 85.12 444 ARG A C 1
ATOM 3538 O O . ARG A 1 444 ? -26.465 1.533 27.718 1.00 85.12 444 ARG A O 1
ATOM 3545 N N . ASN A 1 445 ? -26.304 3.723 27.217 1.00 82.38 445 ASN A N 1
ATOM 3546 C CA . ASN A 1 445 ? -26.990 4.224 28.410 1.00 82.38 445 ASN A CA 1
ATOM 3547 C C . ASN A 1 445 ? -28.397 4.726 28.060 1.00 82.38 445 ASN A C 1
ATOM 3549 O O . ASN A 1 445 ? -28.614 5.304 26.990 1.00 82.38 445 ASN A O 1
ATOM 3553 N N . LEU A 1 446 ? -29.355 4.512 28.964 1.00 80.06 446 LEU A N 1
ATOM 3554 C CA . LEU A 1 446 ? -30.708 5.055 28.858 1.00 80.06 446 LEU A CA 1
ATOM 3555 C C . LEU A 1 446 ? -30.736 6.457 29.477 1.00 80.06 446 LEU A C 1
ATOM 3557 O O . LEU A 1 446 ? -30.367 6.622 30.635 1.00 80.06 446 LEU A O 1
ATOM 3561 N N . ASN A 1 447 ? -31.173 7.455 28.711 1.00 74.81 447 ASN A N 1
ATOM 3562 C CA . ASN A 1 447 ? -31.405 8.820 29.191 1.00 74.81 447 ASN A CA 1
ATOM 3563 C C . ASN A 1 447 ? -32.873 9.218 28.957 1.00 74.81 447 ASN A C 1
ATOM 3565 O O . ASN A 1 447 ? -33.614 8.495 28.295 1.00 74.81 447 ASN A O 1
ATOM 3569 N N . VAL A 1 448 ? -33.274 10.409 29.422 1.00 73.88 448 VAL A N 1
ATOM 3570 C CA . VAL A 1 448 ? -34.639 10.963 29.255 1.00 73.88 448 VAL A CA 1
ATOM 3571 C C . VAL A 1 448 ? -35.093 11.006 27.780 1.00 73.88 448 VAL A C 1
ATOM 3573 O O . VAL A 1 448 ? -36.275 10.882 27.495 1.00 73.88 448 VAL A O 1
ATOM 3576 N N . GLY A 1 449 ? -34.154 11.099 26.828 1.00 72.56 449 GLY A N 1
ATOM 3577 C CA . GLY A 1 449 ? -34.411 11.052 25.379 1.00 72.56 449 GLY A CA 1
ATOM 3578 C C . GLY A 1 449 ? -34.215 9.679 24.716 1.00 72.56 449 GLY A C 1
ATOM 3579 O O . GLY A 1 449 ? -34.000 9.624 23.507 1.00 72.56 449 GLY A O 1
ATOM 3580 N N . GLY A 1 450 ? -34.199 8.589 25.488 1.00 80.00 450 GLY A N 1
ATOM 3581 C CA . GLY A 1 450 ? -34.002 7.222 25.001 1.00 80.00 450 GLY A CA 1
ATOM 3582 C C . GLY A 1 450 ? -32.559 6.713 25.088 1.00 80.00 450 GLY A C 1
ATOM 3583 O O . GLY A 1 450 ? -31.687 7.299 25.737 1.00 80.00 450 GLY A O 1
ATOM 3584 N N . TRP A 1 451 ? -32.313 5.564 24.453 1.00 82.12 451 TRP A N 1
ATOM 3585 C CA . TRP A 1 451 ? -31.001 4.916 24.429 1.00 82.12 451 TRP A CA 1
ATOM 3586 C C . TRP A 1 451 ? -29.992 5.730 23.618 1.00 82.12 451 TRP A C 1
ATOM 3588 O O . TRP A 1 451 ? -30.280 6.118 22.486 1.00 82.12 451 TRP A O 1
ATOM 3598 N N . LYS A 1 452 ? -28.796 5.948 24.170 1.00 83.56 452 LYS A N 1
ATOM 3599 C CA . LYS A 1 452 ? -27.670 6.556 23.452 1.00 83.56 452 LYS A CA 1
ATOM 3600 C C . LYS A 1 452 ? -26.365 5.841 23.777 1.00 83.56 452 LYS A C 1
ATOM 3602 O O . LYS A 1 452 ? -26.112 5.493 24.931 1.00 83.56 452 LYS A O 1
ATOM 3607 N N . TRP A 1 453 ? -25.528 5.665 22.763 1.00 85.75 453 TRP A N 1
ATOM 3608 C CA . TRP A 1 453 ? -24.145 5.239 22.947 1.00 85.75 453 TRP A CA 1
ATOM 3609 C C . TRP A 1 453 ? -23.293 6.406 23.450 1.00 85.75 453 TRP A C 1
ATOM 3611 O O . TRP A 1 453 ? -23.451 7.537 22.993 1.00 85.75 453 TRP A O 1
ATOM 3621 N N . ARG A 1 454 ? -22.412 6.139 24.414 1.00 86.56 454 ARG A N 1
ATOM 3622 C CA . ARG A 1 454 ? -21.449 7.103 24.952 1.00 86.56 454 ARG A CA 1
ATOM 3623 C C . ARG A 1 454 ? -20.098 6.440 25.153 1.00 86.56 454 ARG A C 1
ATOM 3625 O O . ARG A 1 454 ? -20.022 5.283 25.562 1.00 86.56 454 ARG A O 1
ATOM 3632 N N . LEU A 1 455 ? -19.043 7.201 24.893 1.00 89.06 455 LEU A N 1
ATOM 3633 C CA . LEU A 1 455 ? -17.700 6.857 25.328 1.00 89.06 455 LEU A CA 1
ATOM 3634 C C . LEU A 1 455 ? -17.576 7.210 26.812 1.00 89.06 455 LEU A C 1
ATOM 3636 O O . LEU A 1 455 ? -17.881 8.336 27.201 1.00 89.06 455 LEU A O 1
ATOM 3640 N N . ILE A 1 456 ? -17.151 6.256 27.628 1.00 88.00 456 ILE A N 1
ATOM 3641 C CA . ILE A 1 456 ? -16.827 6.476 29.038 1.00 88.00 456 ILE A CA 1
ATOM 3642 C C . ILE A 1 456 ? -15.371 6.101 29.283 1.00 88.00 456 ILE A C 1
ATOM 3644 O O . ILE A 1 456 ? -14.852 5.196 28.624 1.00 88.00 456 ILE A O 1
ATOM 3648 N N . GLU A 1 457 ? -14.725 6.776 30.228 1.00 84.19 457 GLU A N 1
ATOM 3649 C CA . GLU A 1 457 ? -13.456 6.303 30.773 1.00 84.19 457 GLU A CA 1
ATOM 3650 C C . GLU A 1 457 ? -13.698 4.972 31.490 1.00 84.19 457 GLU A C 1
ATOM 3652 O O . GLU A 1 457 ? -14.631 4.819 32.286 1.00 84.19 457 GLU A O 1
ATOM 3657 N N . SER A 1 458 ? -12.888 3.974 31.157 1.00 68.12 458 SER A N 1
ATOM 3658 C CA . SER A 1 458 ? -12.966 2.660 31.774 1.00 68.12 458 SER A CA 1
ATOM 3659 C C . SER A 1 458 ? -12.380 2.737 33.181 1.00 68.12 458 SER A C 1
ATOM 3661 O O . SER A 1 458 ? -11.180 2.590 33.372 1.00 68.12 458 SER A O 1
ATOM 3663 N N . THR A 1 459 ? -13.233 2.887 34.190 1.00 55.09 459 THR A N 1
ATOM 3664 C CA . THR A 1 459 ? -12.916 2.450 35.564 1.00 55.09 459 THR A CA 1
ATOM 3665 C C . THR A 1 459 ? -13.156 0.944 35.746 1.00 55.09 459 THR A C 1
ATOM 3667 O O . THR A 1 459 ? -12.813 0.370 36.775 1.00 55.09 459 THR A O 1
ATOM 3670 N N . ILE A 1 460 ? -13.756 0.291 34.739 1.00 50.12 460 ILE A N 1
ATOM 3671 C CA . ILE A 1 460 ? -14.211 -1.101 34.752 1.00 50.12 460 ILE A CA 1
ATOM 3672 C C . ILE A 1 460 ? -13.871 -1.735 33.396 1.00 50.12 460 ILE A C 1
ATOM 3674 O O . ILE A 1 460 ? -14.253 -1.219 32.348 1.00 50.12 460 ILE A O 1
ATOM 3678 N N . SER A 1 461 ? -13.190 -2.882 33.406 1.00 44.28 461 SER A N 1
ATOM 3679 C CA . SER A 1 461 ? -12.710 -3.629 32.228 1.00 44.28 461 SER A CA 1
ATOM 3680 C C . SER A 1 461 ? -13.830 -4.318 31.416 1.00 44.28 461 SER A C 1
ATOM 3682 O O . SER A 1 461 ? -13.720 -5.502 31.089 1.00 44.28 461 SER A O 1
ATOM 3684 N N . LYS A 1 462 ? -14.964 -3.655 31.140 1.00 47.34 462 LYS A N 1
ATOM 3685 C CA . LYS A 1 462 ? -16.104 -4.254 30.415 1.00 47.34 462 LYS A CA 1
ATOM 3686 C C . LYS A 1 462 ? -16.856 -3.232 29.551 1.00 47.34 462 LYS A C 1
ATOM 3688 O O . LYS A 1 462 ? -17.277 -2.192 30.039 1.00 47.34 462 LYS A O 1
ATOM 3693 N N . LEU A 1 463 ? -17.175 -3.616 28.307 1.00 44.59 463 LEU A N 1
ATOM 3694 C CA . LEU A 1 463 ? -18.327 -3.079 27.567 1.00 44.59 463 LEU A CA 1
ATOM 3695 C C . LEU A 1 463 ? -19.605 -3.526 28.294 1.00 44.59 463 LEU A C 1
ATOM 3697 O O . LEU A 1 463 ? -20.097 -4.640 28.074 1.00 44.59 463 LEU A O 1
ATOM 3701 N N . VAL A 1 464 ? -20.096 -2.697 29.214 1.00 42.16 464 VAL A N 1
ATOM 3702 C CA . VAL A 1 464 ? -21.263 -3.005 30.046 1.00 42.16 464 VAL A CA 1
ATOM 3703 C C . VAL A 1 464 ? -22.540 -2.912 29.207 1.00 42.16 464 VAL A C 1
ATOM 3705 O O . VAL A 1 464 ? -22.873 -1.863 28.662 1.00 42.16 464 VAL A O 1
ATOM 3708 N N . PHE A 1 465 ? -23.261 -4.030 29.124 1.00 41.69 465 PHE A N 1
ATOM 3709 C CA . PHE A 1 465 ? -24.688 -4.057 28.813 1.00 41.69 465 PHE A CA 1
ATOM 3710 C C . PHE A 1 465 ? -25.442 -4.200 30.139 1.00 41.69 465 PHE A C 1
ATOM 3712 O O . PHE A 1 465 ? -25.078 -5.083 30.922 1.00 41.69 465 PHE A O 1
ATOM 3719 N N . PRO A 1 466 ? -26.521 -3.443 30.389 1.00 36.19 466 PRO A N 1
ATOM 3720 C CA . PRO A 1 466 ? -27.571 -3.962 31.243 1.00 36.19 466 PRO A CA 1
ATOM 3721 C C . PRO A 1 466 ? -28.213 -5.144 30.504 1.00 36.19 466 PRO A C 1
ATOM 3723 O O . PRO A 1 466 ? -28.684 -4.998 29.373 1.00 36.19 466 PRO A O 1
ATOM 3726 N N . LYS A 1 467 ? -28.167 -6.332 31.115 1.00 33.75 467 LYS A N 1
ATOM 3727 C CA . LYS A 1 467 ? -29.055 -7.434 30.733 1.00 33.75 467 LYS A CA 1
ATOM 3728 C C . LYS A 1 467 ? -30.485 -6.948 30.976 1.00 33.75 467 LYS A C 1
ATOM 3730 O O . LYS A 1 467 ? -30.783 -6.554 32.101 1.00 33.75 467 LYS A O 1
ATOM 3735 N N . PHE A 1 468 ? -31.324 -6.981 29.951 1.00 38.62 468 PHE A N 1
ATOM 3736 C CA . PHE A 1 468 ? -32.766 -7.083 30.130 1.00 38.62 468 PHE A CA 1
ATOM 3737 C C . PHE A 1 468 ? -33.196 -8.371 29.454 1.00 38.62 468 PHE A C 1
ATOM 3739 O O . PHE A 1 468 ? -32.877 -8.509 28.248 1.00 38.62 468 PHE A O 1
#

Radius of gyration: 24.07 Å; chains: 1; bounding box: 76×44×70 Å

pLDDT: mean 81.97, std 15.73, range [26.11, 96.94]

Secondary structure (DSSP, 8-state):
-PPP---HHHHHHHHHHHHHHSPSSSTTHHHHHHHHHHHTTT-TTTEEEEEEEE-PPTT----STTTSS-EEEEEESS---HHHHHHHHHTTT---TT-TT---SSSSGGGGGGGT-S-EEEEETT--GGG-EEE-TTTTTS-GGG---TT-HHHHHHHHHHHHH-TT-SS-EEEEEEPP-TTT-SSPPBPTTSSB--GGG-SS--HHHHHHHHTTTTHHHHGGGG-SSEEEEEEE-SS-EEEEEEETTTTEETTTEEEEEEEPP--HHHHHHHHTSTT--EEEEEETTEEEEEE----S-EEEEEEEEE-SS-EEEEEEEEESEE-SSS-SEEEEETT--EEEEEEEEE-PPBPTTSSSBTTGGGTSPPPPTT-TTHHHHHHHHHHHHSTTSSGGGHHHHHHHHHHHTT--HHHHHHHHHHHHHSHHHHHHHHHHTSSEEEEEEEETTEEEEEEEE-SSSS-PPPP-